Protein AF-A0ABD3HTI8-F1 (afdb_monomer_lite)

Organism: NCBI:txid122646

Structure (mmCIF, N/CA/C/O backbone):
data_AF-A0ABD3HTI8-F1
#
_entry.id   AF-A0ABD3HTI8-F1
#
loop_
_atom_site.group_PDB
_atom_site.id
_atom_site.type_symbol
_atom_site.label_atom_id
_atom_site.label_alt_id
_atom_site.label_comp_id
_atom_site.label_asym_id
_atom_site.label_entity_id
_atom_site.label_seq_id
_atom_site.pdbx_PDB_ins_code
_atom_site.Cartn_x
_atom_site.Cartn_y
_atom_site.Cartn_z
_atom_site.occupancy
_atom_site.B_iso_or_equiv
_atom_site.auth_seq_id
_atom_site.auth_comp_id
_atom_site.auth_asym_id
_atom_site.auth_atom_id
_atom_site.pdbx_PDB_model_num
ATOM 1 N N . MET A 1 1 ? 17.185 19.149 -86.315 1.00 47.00 1 MET A N 1
ATOM 2 C CA . MET A 1 1 ? 17.481 17.977 -85.462 1.00 47.00 1 MET A CA 1
ATOM 3 C C . MET A 1 1 ? 16.140 17.490 -84.950 1.00 47.00 1 MET A C 1
ATOM 5 O O . MET A 1 1 ? 15.422 18.319 -84.398 1.00 47.00 1 MET A O 1
ATOM 9 N N . ARG A 1 2 ? 15.716 16.260 -85.267 1.00 46.12 2 ARG A N 1
ATOM 10 C CA . ARG A 1 2 ? 14.372 15.800 -84.881 1.00 46.12 2 ARG A CA 1
ATOM 11 C C . ARG A 1 2 ? 14.323 15.655 -83.356 1.00 46.12 2 ARG A C 1
ATOM 13 O O . ARG A 1 2 ? 15.349 15.415 -82.727 1.00 46.12 2 ARG A O 1
ATOM 20 N N . HIS A 1 3 ? 13.143 15.840 -82.765 1.00 51.62 3 HIS A N 1
ATOM 21 C CA . HIS A 1 3 ? 12.921 15.808 -81.310 1.00 51.62 3 HIS A CA 1
ATOM 22 C C . HIS A 1 3 ? 13.416 14.496 -80.662 1.00 51.62 3 HIS A C 1
ATOM 24 O O . HIS A 1 3 ? 13.805 14.479 -79.497 1.00 51.62 3 HIS A O 1
ATOM 30 N N . GLU A 1 4 ? 13.440 13.418 -81.446 1.00 51.84 4 GLU A N 1
ATOM 31 C CA . GLU A 1 4 ? 13.893 12.080 -81.060 1.00 51.84 4 GLU A CA 1
ATOM 32 C C . GLU A 1 4 ? 15.428 11.971 -80.981 1.00 51.84 4 GLU A C 1
ATOM 34 O O . GLU A 1 4 ? 15.943 11.313 -80.081 1.00 51.84 4 GLU A O 1
ATOM 39 N N . ASP A 1 5 ? 16.173 12.715 -81.809 1.00 46.19 5 ASP A N 1
ATOM 40 C CA . ASP A 1 5 ? 17.645 12.653 -81.859 1.00 46.19 5 ASP A CA 1
ATOM 41 C C . ASP A 1 5 ? 18.307 13.318 -80.630 1.00 46.19 5 ASP A C 1
ATOM 43 O O . ASP A 1 5 ? 19.433 12.996 -80.248 1.00 46.19 5 ASP A O 1
ATOM 47 N N . ALA A 1 6 ? 17.620 14.276 -79.994 1.00 50.84 6 ALA A N 1
ATOM 48 C CA . ALA A 1 6 ? 18.141 15.017 -78.840 1.00 50.84 6 ALA A CA 1
ATOM 49 C C . ALA A 1 6 ? 17.976 14.268 -77.504 1.00 50.84 6 ALA A C 1
ATOM 51 O O . ALA A 1 6 ? 18.768 14.480 -76.576 1.00 50.84 6 ALA A O 1
ATOM 52 N N . ILE A 1 7 ? 16.971 13.391 -77.409 1.00 52.84 7 ILE A N 1
ATOM 53 C CA . ILE A 1 7 ? 16.693 12.582 -76.213 1.00 52.84 7 ILE A CA 1
ATOM 54 C C . ILE A 1 7 ? 17.774 11.505 -76.040 1.00 52.84 7 ILE A C 1
ATOM 56 O O . ILE A 1 7 ? 18.204 11.247 -74.914 1.00 52.84 7 ILE A O 1
ATOM 60 N N . ASP A 1 8 ? 18.308 10.974 -77.142 1.00 51.62 8 ASP A N 1
ATOM 61 C CA . ASP A 1 8 ? 19.339 9.927 -77.132 1.00 51.62 8 ASP A CA 1
ATOM 62 C C . ASP A 1 8 ? 20.709 10.434 -76.621 1.00 51.62 8 ASP A C 1
ATOM 64 O O . ASP A 1 8 ? 21.495 9.708 -76.015 1.00 51.62 8 ASP A O 1
ATOM 68 N N . GLN A 1 9 ? 20.960 11.747 -76.712 1.00 58.16 9 GLN A N 1
ATOM 69 C CA . GLN A 1 9 ? 22.127 12.404 -76.096 1.00 58.16 9 GLN A CA 1
ATOM 70 C C . GLN A 1 9 ? 21.901 12.794 -74.624 1.00 58.16 9 GLN A C 1
ATOM 72 O O . GLN A 1 9 ? 22.758 13.411 -73.981 1.00 58.16 9 GLN A O 1
ATOM 77 N N . GLY A 1 10 ? 20.744 12.438 -74.059 1.00 64.12 10 GLY A N 1
ATOM 78 C CA . GLY A 1 10 ? 20.391 12.698 -72.673 1.00 64.12 10 GLY A CA 1
ATOM 79 C C . GLY A 1 10 ? 20.255 14.184 -72.341 1.00 64.12 10 GLY A C 1
ATOM 80 O O . GLY A 1 10 ? 20.646 14.610 -71.252 1.00 64.12 10 GLY A O 1
ATOM 81 N N . LYS A 1 11 ? 19.732 14.972 -73.278 1.00 74.69 11 LYS A N 1
ATOM 82 C CA . LYS A 1 11 ? 19.314 16.356 -73.046 1.00 74.69 11 LYS A CA 1
ATOM 83 C C . LYS A 1 11 ? 17.802 16.387 -72.789 1.00 74.69 11 LYS A C 1
ATOM 85 O O . LYS A 1 11 ? 17.069 15.553 -73.309 1.00 74.69 11 LYS A O 1
ATOM 90 N N . HIS A 1 12 ? 17.349 17.328 -71.964 1.00 79.44 12 HIS A N 1
ATOM 91 C CA . HIS A 1 12 ? 15.936 17.506 -71.600 1.00 79.44 12 HIS A CA 1
ATOM 92 C C . HIS A 1 12 ? 15.388 18.777 -72.222 1.00 79.44 12 HIS A C 1
ATOM 94 O O . HIS A 1 12 ? 16.149 19.706 -72.471 1.00 79.44 12 HIS A O 1
ATOM 100 N N . ILE A 1 13 ? 14.078 18.840 -72.430 1.00 81.94 13 ILE A N 1
ATOM 101 C CA . ILE A 1 13 ? 13.412 20.053 -72.904 1.00 81.94 13 ILE A CA 1
ATOM 102 C C . ILE A 1 13 ? 12.501 20.558 -71.787 1.00 81.94 13 ILE A C 1
ATOM 104 O O . ILE A 1 13 ? 11.620 19.831 -71.334 1.00 81.94 13 ILE A O 1
ATOM 108 N N . ILE A 1 14 ? 12.741 21.789 -71.337 1.00 80.69 14 ILE A N 1
ATOM 109 C CA . ILE A 1 14 ? 11.868 22.537 -70.422 1.00 80.69 14 ILE A CA 1
ATOM 110 C C . ILE A 1 14 ? 11.472 23.816 -71.151 1.00 80.69 14 ILE A C 1
ATOM 112 O O . ILE A 1 14 ? 12.354 24.517 -71.639 1.00 80.69 14 ILE A O 1
ATOM 116 N N . ASP A 1 15 ? 10.172 24.102 -71.258 1.00 80.38 15 ASP A N 1
ATOM 117 C CA . ASP A 1 15 ? 9.638 25.317 -71.895 1.00 80.38 15 ASP A CA 1
ATOM 118 C C . ASP A 1 15 ? 10.298 25.630 -73.248 1.00 80.38 15 ASP A C 1
ATOM 120 O O . ASP A 1 15 ? 10.806 26.721 -73.492 1.00 80.38 15 ASP A O 1
ATOM 124 N N . GLN A 1 16 ? 10.344 24.615 -74.122 1.00 82.25 16 GLN A N 1
ATOM 125 C CA . GLN A 1 16 ? 10.946 24.671 -75.467 1.00 82.25 16 GLN A CA 1
ATOM 126 C C . GLN A 1 16 ? 12.465 24.925 -75.499 1.00 82.25 16 GLN A C 1
ATOM 128 O O . GLN A 1 16 ? 13.061 24.992 -76.572 1.00 82.25 16 GLN A O 1
ATOM 133 N N . THR A 1 17 ? 13.120 24.995 -74.340 1.00 81.88 17 THR A N 1
ATOM 134 C CA . THR A 1 17 ? 14.566 25.171 -74.213 1.00 81.88 17 THR A CA 1
ATOM 135 C C . THR A 1 17 ? 15.241 23.842 -73.916 1.00 81.88 17 THR A C 1
ATOM 137 O O . THR A 1 17 ? 14.832 23.084 -73.035 1.00 81.88 17 THR A O 1
ATOM 140 N N . LEU A 1 18 ? 16.311 23.561 -74.653 1.00 86.12 18 LEU A N 1
ATOM 141 C CA . LEU A 1 18 ? 17.050 22.313 -74.562 1.00 86.12 18 LEU A CA 1
ATOM 142 C C . LEU A 1 18 ? 18.171 22.449 -73.524 1.00 86.12 18 LEU A C 1
ATOM 144 O O . LEU A 1 18 ? 19.091 23.247 -73.686 1.00 86.12 18 LEU A O 1
ATOM 148 N N . ILE A 1 19 ? 18.094 21.674 -72.446 1.00 84.50 19 ILE A N 1
ATOM 149 C CA . ILE A 1 19 ? 18.983 21.772 -71.286 1.00 84.50 19 ILE A CA 1
ATOM 150 C C . ILE A 1 19 ? 19.721 20.457 -71.009 1.00 84.50 19 ILE A C 1
ATOM 152 O O . ILE A 1 19 ? 19.281 19.364 -71.371 1.00 84.50 19 ILE A O 1
ATOM 156 N N . CYS A 1 20 ? 20.872 20.542 -70.339 1.00 86.62 20 CYS A N 1
ATOM 157 C CA . CYS A 1 20 ? 21.650 19.364 -69.958 1.00 86.62 20 CYS A CA 1
ATOM 158 C C . CYS A 1 20 ? 21.089 18.676 -68.695 1.00 86.62 20 CYS A C 1
ATOM 160 O O . CYS A 1 20 ? 20.356 19.277 -67.909 1.00 86.62 20 CYS A O 1
ATOM 162 N N . LYS A 1 21 ? 21.491 17.417 -68.451 1.00 84.62 21 LYS A N 1
ATOM 163 C CA . LYS A 1 21 ? 21.079 16.627 -67.266 1.00 84.62 21 LYS A CA 1
ATOM 164 C C . LYS A 1 21 ? 21.338 17.361 -65.949 1.00 84.62 21 LYS A C 1
ATOM 166 O O . LYS A 1 21 ? 20.496 17.338 -65.057 1.00 84.62 21 LYS A O 1
ATOM 171 N N . MET A 1 22 ? 22.491 18.030 -65.854 1.00 84.75 22 MET A N 1
ATOM 172 C CA . MET A 1 22 ? 22.879 18.785 -64.661 1.00 84.75 22 MET A CA 1
ATOM 173 C C . MET A 1 22 ? 21.924 19.937 -64.382 1.00 84.75 22 MET A C 1
ATOM 175 O O . MET A 1 22 ? 21.447 20.069 -63.262 1.00 84.75 22 MET A O 1
ATOM 179 N N . ALA A 1 23 ? 21.609 20.735 -65.402 1.00 85.56 23 ALA A N 1
ATOM 180 C CA . ALA A 1 23 ? 20.654 21.825 -65.269 1.00 85.56 23 ALA A CA 1
ATOM 181 C C . ALA A 1 23 ? 19.273 21.298 -64.854 1.00 85.56 23 ALA A C 1
ATOM 183 O O . ALA A 1 23 ? 18.659 21.854 -63.951 1.00 85.56 23 ALA A O 1
ATOM 184 N N . PHE A 1 24 ? 18.833 20.175 -65.432 1.00 84.56 24 PHE A N 1
ATOM 185 C CA . PHE A 1 24 ? 17.535 19.574 -65.129 1.00 84.56 24 PHE A CA 1
ATOM 186 C C . PHE A 1 24 ? 17.374 19.229 -63.641 1.00 84.56 24 PHE A C 1
ATOM 188 O O . PHE A 1 24 ? 16.418 19.667 -63.003 1.00 84.56 24 PHE A O 1
ATOM 195 N N . TRP A 1 25 ? 18.307 18.473 -63.048 1.00 86.56 25 TRP A N 1
ATOM 196 C CA . TRP A 1 25 ? 18.172 18.114 -61.631 1.00 86.56 25 TRP A CA 1
ATOM 197 C C . TRP A 1 25 ? 18.453 19.285 -60.686 1.00 86.56 25 TRP A C 1
ATOM 199 O O . TRP A 1 25 ? 17.925 19.287 -59.579 1.00 86.56 25 TRP A O 1
ATOM 209 N N . THR A 1 26 ? 19.227 20.288 -61.108 1.00 85.75 26 THR A N 1
ATOM 210 C CA . THR A 1 26 ? 19.440 21.510 -60.320 1.00 85.75 26 THR A CA 1
ATOM 211 C C . THR A 1 26 ? 18.173 22.363 -60.268 1.00 85.75 26 THR A C 1
ATOM 213 O O . THR A 1 26 ? 17.770 22.764 -59.181 1.00 85.75 26 THR A O 1
ATOM 216 N N . ILE A 1 27 ? 17.505 22.582 -61.406 1.00 85.25 27 ILE A N 1
ATOM 217 C CA . ILE A 1 27 ? 16.265 23.373 -61.494 1.00 85.25 27 ILE A CA 1
ATOM 218 C C . ILE A 1 27 ? 15.148 22.737 -60.658 1.00 85.25 27 ILE A C 1
ATOM 220 O O . ILE A 1 27 ? 14.475 23.426 -59.898 1.00 85.25 27 ILE A O 1
ATOM 224 N N . TYR A 1 28 ? 14.982 21.414 -60.742 1.00 83.25 28 TYR A N 1
ATOM 225 C CA . TYR A 1 28 ? 13.945 20.693 -59.992 1.00 83.25 28 TYR A CA 1
ATOM 226 C C . TYR A 1 28 ? 14.372 20.243 -58.582 1.00 83.25 28 TYR A C 1
ATOM 228 O O . TYR A 1 28 ? 13.611 19.555 -57.899 1.00 83.25 28 TYR A O 1
ATOM 236 N N . GLY A 1 29 ? 15.579 20.599 -58.128 1.00 85.62 29 GLY A N 1
ATOM 237 C CA . GLY A 1 29 ? 16.055 20.296 -56.773 1.00 85.62 29 GLY A CA 1
ATOM 238 C C . GLY A 1 29 ? 16.242 18.801 -56.477 1.00 85.62 29 GLY A C 1
ATOM 239 O O . GLY A 1 29 ? 16.102 18.360 -55.333 1.00 85.62 29 GLY A O 1
ATOM 240 N N . PHE A 1 30 ? 16.536 17.984 -57.489 1.00 85.25 30 PHE A N 1
ATOM 241 C CA . PHE A 1 30 ? 16.846 16.570 -57.302 1.00 85.25 30 PHE A CA 1
ATOM 242 C C . PHE A 1 30 ? 18.341 16.355 -57.067 1.00 85.25 30 PHE A C 1
ATOM 244 O O . PHE A 1 30 ? 19.196 16.973 -57.696 1.00 85.25 30 PHE A O 1
ATOM 251 N N . SER A 1 31 ? 18.678 15.392 -56.206 1.00 85.31 31 SER A N 1
ATOM 252 C CA . SER A 1 31 ? 20.047 14.883 -56.161 1.00 85.31 31 SER A CA 1
ATOM 253 C C . SER A 1 31 ? 20.358 14.091 -57.435 1.00 85.31 31 SER A C 1
ATOM 255 O O . SER A 1 31 ? 19.477 13.445 -58.013 1.00 85.31 31 SER A O 1
ATOM 257 N N . LYS A 1 32 ? 21.634 14.075 -57.842 1.00 83.62 32 LYS A N 1
ATOM 258 C CA . LYS A 1 32 ? 22.120 13.303 -59.000 1.00 83.62 32 LYS A CA 1
ATOM 259 C C . LYS A 1 32 ? 21.641 11.844 -58.959 1.00 83.62 32 LYS A C 1
ATOM 261 O O . LYS A 1 32 ? 21.155 11.323 -59.958 1.00 83.62 32 LYS A O 1
ATOM 266 N N . SER A 1 33 ? 21.711 11.200 -57.793 1.00 84.56 33 SER A N 1
ATOM 267 C CA . SER A 1 33 ? 21.274 9.809 -57.608 1.00 84.56 33 SER A CA 1
ATOM 268 C C . SER A 1 33 ? 19.766 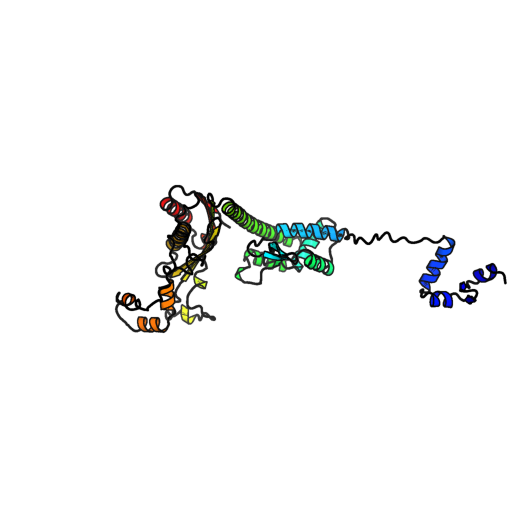9.636 -57.803 1.00 84.56 33 SER A C 1
ATOM 270 O O . SER A 1 33 ? 19.335 8.682 -58.448 1.00 84.56 33 SER A O 1
ATOM 272 N N . LYS A 1 34 ? 18.958 10.574 -57.290 1.00 81.38 34 LYS A N 1
ATOM 273 C CA . LYS A 1 34 ? 17.498 10.555 -57.453 1.00 81.38 34 LYS A CA 1
ATOM 274 C C . LYS A 1 34 ? 17.103 10.720 -58.920 1.00 81.38 34 LYS A C 1
ATOM 276 O O . LYS A 1 34 ? 16.218 10.010 -59.384 1.00 81.38 34 LYS A O 1
ATOM 281 N N . TYR A 1 35 ? 17.802 11.584 -59.652 1.00 85.62 35 TYR A N 1
ATOM 282 C CA . TYR A 1 35 ? 17.594 11.764 -61.085 1.00 85.62 35 TYR A CA 1
ATOM 283 C C . TYR A 1 35 ? 17.822 10.462 -61.873 1.00 85.62 35 TYR A C 1
ATOM 285 O O . TYR A 1 35 ? 16.922 10.024 -62.587 1.00 85.62 35 TYR A O 1
ATOM 293 N N . TYR A 1 36 ? 18.966 9.787 -61.703 1.00 85.25 36 TYR A N 1
ATOM 294 C CA . TYR A 1 36 ? 19.228 8.535 -62.430 1.00 85.25 36 TYR A CA 1
ATOM 295 C C . TYR A 1 36 ? 18.270 7.409 -62.020 1.00 85.25 36 TYR A C 1
ATOM 297 O O . TYR A 1 36 ? 17.820 6.651 -62.876 1.00 85.25 36 TYR A O 1
ATOM 305 N N . ALA A 1 37 ? 17.884 7.342 -60.742 1.00 81.44 37 ALA A N 1
ATOM 306 C CA . ALA A 1 37 ? 16.888 6.382 -60.268 1.00 81.44 37 ALA A CA 1
ATOM 307 C C . ALA A 1 37 ? 15.493 6.617 -60.878 1.00 81.44 37 ALA A C 1
ATOM 309 O O . ALA A 1 37 ? 14.760 5.658 -61.111 1.00 81.44 37 ALA A O 1
ATOM 310 N N . MET A 1 38 ? 15.116 7.873 -61.135 1.00 77.44 38 MET A N 1
ATOM 311 C CA . MET A 1 38 ? 13.865 8.213 -61.816 1.00 77.44 38 MET A CA 1
ATOM 312 C C . MET A 1 38 ? 13.942 7.923 -63.315 1.00 77.44 38 MET A C 1
ATOM 314 O O . MET A 1 38 ? 13.019 7.324 -63.855 1.00 77.44 38 MET A O 1
ATOM 318 N N . MET A 1 39 ? 15.051 8.273 -63.973 1.00 80.12 39 MET A N 1
ATOM 319 C CA . MET A 1 39 ? 15.252 7.994 -65.400 1.00 80.12 39 MET A CA 1
ATOM 320 C C . MET A 1 39 ? 15.288 6.493 -65.702 1.00 80.12 39 MET A C 1
ATOM 322 O O . MET A 1 39 ? 14.734 6.075 -66.707 1.00 80.12 39 MET A O 1
ATOM 326 N N . ALA A 1 40 ? 15.848 5.667 -64.812 1.00 79.31 40 ALA A N 1
ATOM 327 C CA . ALA A 1 40 ? 15.810 4.207 -64.946 1.00 79.31 40 ALA A CA 1
ATOM 328 C C . ALA A 1 40 ? 14.388 3.623 -64.824 1.00 79.31 40 ALA A C 1
ATOM 330 O O . ALA A 1 40 ? 14.115 2.543 -65.338 1.00 79.31 40 ALA A O 1
ATOM 331 N N . LYS A 1 41 ? 13.477 4.331 -64.142 1.00 71.19 41 LYS A N 1
ATOM 332 C CA . LYS A 1 41 ? 12.077 3.923 -63.947 1.00 71.19 41 LYS A CA 1
ATOM 333 C C . LYS A 1 41 ? 11.121 4.531 -64.972 1.00 71.19 41 LYS A C 1
ATOM 335 O O . LYS A 1 41 ? 10.023 4.017 -65.130 1.00 71.19 41 LYS A O 1
ATOM 340 N N . ALA A 1 42 ? 11.525 5.591 -65.673 1.00 71.75 42 ALA A N 1
ATOM 341 C CA . ALA A 1 42 ? 10.709 6.265 -66.681 1.00 71.75 42 ALA A CA 1
ATOM 342 C C . ALA A 1 42 ? 10.231 5.341 -67.828 1.00 71.75 42 ALA A C 1
ATOM 344 O O . ALA A 1 42 ? 9.056 5.445 -68.182 1.00 71.75 42 ALA A O 1
ATOM 345 N N . PRO A 1 43 ? 11.041 4.390 -68.352 1.00 69.19 43 PRO A N 1
ATOM 346 C CA . PRO A 1 43 ? 10.590 3.444 -69.380 1.00 69.19 43 PRO A CA 1
ATOM 347 C C . PRO A 1 43 ? 9.533 2.453 -68.877 1.00 69.19 43 PRO A C 1
ATOM 349 O O . PRO A 1 43 ? 8.784 1.897 -69.670 1.00 69.19 43 PRO A O 1
ATOM 352 N N . LEU A 1 44 ? 9.469 2.226 -67.561 1.00 70.88 44 LEU A N 1
ATOM 353 C CA . LEU A 1 44 ? 8.553 1.274 -66.921 1.00 70.88 44 LEU A CA 1
ATOM 354 C C . LEU A 1 44 ? 7.171 1.888 -66.624 1.00 70.88 44 LEU A C 1
ATOM 356 O O . LEU A 1 44 ? 6.326 1.237 -66.013 1.00 70.88 44 LEU A O 1
ATOM 360 N N . GLY A 1 45 ? 6.937 3.136 -67.043 1.00 65.94 45 GLY A N 1
ATOM 361 C CA . GLY A 1 45 ? 5.720 3.888 -66.752 1.00 65.94 45 GLY A CA 1
ATOM 362 C C . GLY A 1 45 ? 5.726 4.548 -65.367 1.00 65.94 45 GLY A C 1
ATOM 363 O O . GLY A 1 45 ? 6.480 4.194 -64.458 1.00 65.94 45 GLY A O 1
ATOM 364 N N . ILE A 1 46 ? 4.875 5.566 -65.198 1.00 60.66 46 ILE A N 1
ATOM 365 C CA . ILE A 1 46 ? 4.756 6.315 -63.940 1.00 60.66 46 ILE A CA 1
ATOM 366 C C . ILE A 1 46 ? 4.070 5.431 -62.894 1.00 60.66 46 ILE A C 1
ATOM 368 O O . ILE A 1 46 ? 2.844 5.391 -62.799 1.00 60.66 46 ILE A O 1
ATOM 372 N N . VAL A 1 47 ? 4.852 4.776 -62.038 1.00 53.88 47 VAL A N 1
ATOM 373 C CA . VAL A 1 47 ? 4.323 4.214 -60.791 1.00 53.88 47 VAL A CA 1
ATOM 374 C C . VAL A 1 47 ? 4.079 5.382 -59.835 1.00 53.88 47 VAL A C 1
ATOM 376 O O . VAL A 1 47 ? 4.986 5.825 -59.127 1.00 53.88 47 VAL A O 1
ATOM 379 N N . ARG A 1 48 ? 2.852 5.923 -59.819 1.00 53.88 48 ARG A N 1
ATOM 380 C CA . ARG A 1 48 ? 2.409 6.798 -58.724 1.00 53.88 48 ARG A CA 1
ATOM 381 C C . ARG A 1 48 ? 2.464 5.969 -57.445 1.00 53.88 48 ARG A C 1
ATOM 383 O O . ARG A 1 48 ? 1.594 5.140 -57.199 1.00 53.88 48 ARG A O 1
ATOM 390 N N . GLY A 1 49 ? 3.504 6.175 -56.643 1.00 53.75 49 GLY A N 1
ATOM 391 C CA . GLY A 1 49 ? 3.578 5.627 -55.298 1.00 53.75 49 GLY A CA 1
ATOM 392 C C . GLY A 1 49 ? 2.477 6.257 -54.457 1.00 53.75 49 GLY A C 1
ATOM 393 O O . GLY A 1 49 ? 2.667 7.330 -53.892 1.00 53.75 49 GLY A O 1
ATOM 394 N N . TYR A 1 50 ? 1.315 5.615 -54.406 1.00 48.72 50 TYR A N 1
ATOM 395 C CA . TYR A 1 50 ? 0.286 5.964 -53.444 1.00 48.72 50 TYR A CA 1
ATOM 396 C C . TYR A 1 50 ? 0.844 5.590 -52.073 1.00 48.72 50 TYR A C 1
ATOM 398 O O . TYR A 1 50 ? 1.077 4.411 -51.798 1.00 48.72 50 TYR A O 1
ATOM 406 N N . HIS A 1 51 ? 1.126 6.569 -51.209 1.00 57.25 51 HIS A N 1
ATOM 407 C CA . HIS A 1 51 ? 1.391 6.209 -49.825 1.00 57.25 51 HIS A CA 1
ATOM 408 C C . HIS A 1 51 ? 0.086 5.611 -49.272 1.00 57.25 51 HIS A C 1
ATOM 410 O O . HIS A 1 51 ? -0.972 6.227 -49.355 1.00 57.25 51 HIS A O 1
ATOM 416 N N . GLY A 1 52 ? 0.115 4.409 -48.702 1.00 57.06 52 GLY A N 1
ATOM 417 C CA . GLY A 1 52 ? -1.057 3.832 -48.020 1.00 57.06 52 GLY A CA 1
ATOM 418 C C . GLY A 1 52 ? -1.395 4.526 -46.690 1.00 57.06 52 GLY A C 1
ATOM 419 O O . GLY A 1 52 ? -2.110 3.972 -45.860 1.00 57.06 52 GLY A O 1
ATOM 420 N N . ASN A 1 53 ? -0.810 5.699 -46.425 1.00 55.50 53 ASN A N 1
ATOM 421 C CA . ASN A 1 53 ? -0.998 6.447 -45.193 1.00 55.50 53 ASN A CA 1
ATOM 422 C C . ASN A 1 53 ? -2.320 7.228 -45.249 1.00 55.50 53 ASN A C 1
ATOM 424 O O . ASN A 1 53 ? -2.368 8.348 -45.744 1.00 55.50 53 ASN A O 1
ATOM 428 N N . ASN A 1 54 ? -3.390 6.650 -44.707 1.00 65.50 54 ASN A N 1
ATOM 429 C CA . ASN A 1 54 ? -4.722 7.269 -44.629 1.00 65.50 54 ASN A CA 1
ATOM 430 C C . ASN A 1 54 ? -4.814 8.383 -43.558 1.00 65.50 54 ASN A C 1
ATOM 432 O O . ASN A 1 54 ? -5.886 8.641 -43.018 1.00 65.50 54 ASN A O 1
ATOM 436 N N . GLY A 1 55 ? -3.686 8.977 -43.147 1.00 60.25 55 GLY A N 1
ATOM 437 C CA . GLY A 1 55 ? -3.611 9.952 -42.051 1.00 60.25 55 GLY A CA 1
ATOM 438 C C . GLY A 1 55 ? -3.842 9.366 -40.650 1.00 60.25 55 GLY A C 1
ATOM 439 O O . GLY A 1 55 ? -3.629 10.050 -39.652 1.00 60.25 55 GLY A O 1
ATOM 440 N N . THR A 1 56 ? -4.230 8.093 -40.540 1.00 62.50 56 THR A N 1
ATOM 441 C CA . THR A 1 56 ? -4.425 7.418 -39.255 1.00 62.50 56 THR A CA 1
ATOM 442 C C . THR A 1 56 ? -3.102 6.829 -38.769 1.00 62.50 56 THR A C 1
ATOM 444 O O . THR A 1 56 ? -2.630 5.813 -39.281 1.00 62.50 56 THR A O 1
ATOM 447 N N . LEU A 1 57 ? -2.498 7.456 -37.757 1.00 63.97 57 LEU A N 1
ATOM 448 C CA . LEU A 1 57 ? -1.316 6.931 -37.070 1.00 63.97 57 LEU A CA 1
ATOM 449 C C . LEU A 1 57 ? -1.665 5.610 -36.370 1.00 63.97 57 LEU A C 1
ATOM 451 O O . LEU A 1 57 ? -2.146 5.601 -35.239 1.00 63.97 57 LEU A O 1
ATOM 455 N N . LYS A 1 58 ? -1.414 4.479 -37.034 1.00 73.44 58 LYS A N 1
ATOM 456 C CA . LYS A 1 58 ? -1.524 3.165 -36.396 1.00 73.44 58 LYS A CA 1
ATOM 457 C C . LYS A 1 58 ? -0.304 2.947 -35.494 1.00 73.44 58 LYS A C 1
ATOM 459 O O . LYS A 1 58 ? 0.828 3.097 -35.967 1.00 73.44 58 LYS A O 1
ATOM 464 N N . PRO A 1 59 ? -0.490 2.610 -34.205 1.00 77.44 59 PRO A N 1
ATOM 465 C CA . PRO A 1 59 ? 0.634 2.259 -33.350 1.00 77.44 59 PRO A CA 1
ATOM 466 C C . PRO A 1 59 ? 1.340 1.020 -33.914 1.00 77.44 59 PRO A C 1
ATOM 468 O O . PRO A 1 59 ? 0.702 0.117 -34.455 1.00 77.44 59 PRO A O 1
ATOM 471 N N . ARG A 1 60 ? 2.670 0.972 -33.794 1.00 82.06 60 ARG A N 1
ATOM 472 C CA . ARG A 1 60 ? 3.444 -0.221 -34.171 1.00 82.06 60 ARG A CA 1
ATOM 473 C C . ARG A 1 60 ? 3.026 -1.404 -33.294 1.00 82.06 60 ARG A C 1
ATOM 475 O O . ARG A 1 60 ? 2.694 -1.203 -32.126 1.00 82.06 60 ARG A O 1
ATOM 482 N N . GLY A 1 61 ? 3.120 -2.629 -33.812 1.00 81.94 61 GLY A N 1
ATOM 483 C CA . GLY A 1 61 ? 2.790 -3.843 -33.049 1.00 81.94 61 GLY A CA 1
ATOM 484 C C . GLY A 1 61 ? 3.531 -3.927 -31.708 1.00 81.94 61 GLY A C 1
ATOM 485 O O . GLY A 1 61 ? 2.903 -4.126 -30.671 1.00 81.94 61 GLY A O 1
ATOM 486 N N . SER A 1 62 ? 4.835 -3.625 -31.700 1.00 81.19 62 SER A N 1
ATOM 487 C CA . SER A 1 62 ? 5.652 -3.575 -30.477 1.00 81.19 62 SER A CA 1
ATOM 488 C C . SER A 1 62 ? 5.175 -2.523 -29.468 1.00 81.19 62 SER A C 1
ATOM 490 O O . SER A 1 62 ? 5.244 -2.725 -28.259 1.00 81.19 62 SER A O 1
ATOM 492 N N . THR A 1 63 ? 4.609 -1.411 -29.944 1.00 83.69 63 THR A N 1
ATOM 493 C CA . THR A 1 63 ? 4.009 -0.384 -29.082 1.00 83.69 63 THR A CA 1
ATOM 494 C C . THR A 1 63 ? 2.717 -0.864 -28.424 1.00 83.69 63 THR A C 1
ATOM 496 O O . THR A 1 63 ? 2.513 -0.630 -27.233 1.00 83.69 63 THR A O 1
ATOM 499 N N . VAL A 1 64 ? 1.854 -1.549 -29.177 1.00 87.62 64 VAL A N 1
ATOM 500 C CA . VAL A 1 64 ? 0.604 -2.119 -28.649 1.00 87.62 64 VAL A CA 1
ATOM 501 C C . VAL A 1 64 ? 0.906 -3.202 -27.614 1.00 87.62 64 VAL A C 1
ATOM 503 O O . VAL A 1 64 ? 0.334 -3.192 -26.526 1.00 87.62 64 VAL A O 1
ATOM 506 N N . GLN A 1 65 ? 1.861 -4.083 -27.914 1.00 88.31 65 GLN A N 1
ATOM 507 C CA . GLN A 1 65 ? 2.310 -5.129 -26.999 1.00 88.31 65 GLN A CA 1
ATOM 508 C C . GLN A 1 65 ? 2.850 -4.539 -25.694 1.00 88.31 65 GLN A C 1
ATOM 510 O O . GLN A 1 65 ? 2.437 -4.941 -24.608 1.00 88.31 65 GLN A O 1
ATOM 515 N N . ALA A 1 66 ? 3.714 -3.528 -25.783 1.00 87.31 66 ALA A N 1
ATOM 516 C CA . ALA A 1 66 ? 4.248 -2.864 -24.605 1.00 87.31 66 ALA A CA 1
ATOM 517 C C . ALA A 1 66 ? 3.177 -2.164 -23.767 1.00 87.31 66 ALA A C 1
ATOM 519 O O . ALA A 1 66 ? 3.256 -2.180 -22.540 1.00 87.31 66 ALA A O 1
ATOM 520 N N . HIS A 1 67 ? 2.167 -1.578 -24.411 1.00 88.88 67 HIS A N 1
ATOM 521 C CA . HIS A 1 67 ? 1.029 -0.996 -23.713 1.00 88.88 67 HIS A CA 1
ATOM 522 C C . HIS A 1 67 ? 0.243 -2.059 -22.933 1.00 88.88 67 HIS A C 1
ATOM 524 O O . HIS A 1 67 ? -0.066 -1.847 -21.762 1.00 88.88 67 HIS A O 1
ATOM 530 N N . ALA A 1 68 ? -0.036 -3.212 -23.547 1.00 90.56 68 ALA A N 1
ATOM 531 C CA . ALA A 1 68 ? -0.741 -4.313 -22.894 1.00 90.56 68 ALA A CA 1
ATOM 532 C C . ALA A 1 68 ? 0.044 -4.870 -21.693 1.00 90.56 68 ALA A C 1
ATOM 534 O O . ALA A 1 68 ? -0.501 -4.974 -20.594 1.00 90.56 68 ALA A O 1
ATOM 535 N N . VAL A 1 69 ? 1.342 -5.143 -21.874 1.00 91.81 69 VAL A N 1
ATOM 536 C CA . VAL A 1 69 ? 2.217 -5.663 -20.808 1.00 91.81 69 VAL A CA 1
ATOM 537 C C . VAL A 1 69 ? 2.365 -4.656 -19.666 1.00 91.81 69 VAL A C 1
ATOM 539 O O . VAL A 1 69 ? 2.296 -5.036 -18.497 1.00 91.81 69 VAL A O 1
ATOM 542 N N . LEU A 1 70 ? 2.534 -3.365 -19.979 1.00 92.62 70 LEU A N 1
ATOM 543 C CA . LEU A 1 70 ? 2.578 -2.309 -18.969 1.00 92.62 70 LEU A CA 1
ATOM 544 C C . LEU A 1 70 ? 1.255 -2.219 -18.201 1.00 92.62 70 LEU A C 1
ATOM 546 O O . LEU A 1 70 ? 1.285 -2.116 -16.979 1.00 92.62 70 LEU A O 1
ATOM 550 N N . GLY A 1 71 ? 0.114 -2.277 -18.893 1.00 90.81 71 GLY A N 1
ATOM 551 C CA . GLY A 1 71 ? -1.209 -2.264 -18.270 1.00 90.81 71 GLY A CA 1
ATOM 552 C C . GLY A 1 71 ? -1.383 -3.410 -17.277 1.00 90.81 71 GLY A C 1
ATOM 553 O O . GLY A 1 71 ? -1.688 -3.163 -16.113 1.00 90.81 71 GLY A O 1
ATOM 554 N N . GLN A 1 72 ? -1.085 -4.641 -17.702 1.00 90.12 72 GLN A N 1
ATOM 555 C CA . GLN A 1 72 ? -1.147 -5.820 -16.836 1.00 90.12 72 GLN A CA 1
ATOM 556 C C . GLN A 1 72 ? -0.227 -5.681 -15.616 1.00 90.12 72 GLN A C 1
ATOM 558 O O . GLN A 1 72 ? -0.649 -5.911 -14.484 1.00 90.12 72 GLN A O 1
ATOM 563 N N . LEU A 1 73 ? 1.026 -5.271 -15.835 1.00 89.31 73 LEU A N 1
ATOM 564 C CA . LEU A 1 73 ? 1.989 -5.090 -14.753 1.00 89.31 73 LEU A CA 1
ATOM 565 C C . LEU A 1 73 ? 1.524 -4.028 -13.750 1.00 89.31 73 LEU A C 1
ATOM 567 O O . LEU A 1 73 ? 1.660 -4.211 -12.543 1.00 89.31 73 LEU A O 1
ATOM 571 N N . LEU A 1 74 ? 0.965 -2.916 -14.231 1.00 90.88 74 LEU A N 1
ATOM 572 C CA . LEU A 1 74 ? 0.435 -1.877 -13.359 1.00 90.88 74 LEU A CA 1
ATOM 573 C C . LEU A 1 74 ? -0.743 -2.402 -12.540 1.00 90.88 74 LEU A C 1
ATOM 575 O O . LEU A 1 74 ? -0.721 -2.215 -11.331 1.00 90.88 74 LEU A O 1
ATOM 579 N N . THR A 1 75 ? -1.700 -3.114 -13.139 1.00 85.88 75 THR A N 1
ATOM 580 C CA . THR A 1 75 ? -2.828 -3.724 -12.412 1.00 85.88 75 THR A CA 1
ATOM 581 C C . THR A 1 75 ? -2.372 -4.670 -11.297 1.00 85.88 75 THR A C 1
ATOM 583 O O . THR A 1 75 ? -2.989 -4.704 -10.238 1.00 85.88 75 THR A O 1
ATOM 586 N N . GLU A 1 76 ? -1.278 -5.407 -11.504 1.00 82.44 76 GLU A N 1
ATOM 587 C CA . GLU A 1 76 ? -0.705 -6.312 -10.498 1.00 82.44 76 GLU A CA 1
ATOM 588 C C . GLU A 1 76 ? 0.007 -5.569 -9.351 1.00 82.44 76 GLU A C 1
ATOM 590 O O . GLU A 1 76 ? 0.031 -6.051 -8.216 1.00 82.44 76 GLU A O 1
ATOM 595 N N . LEU A 1 77 ? 0.624 -4.418 -9.637 1.00 83.69 77 LEU A N 1
ATOM 596 C CA . LEU A 1 77 ? 1.524 -3.735 -8.704 1.00 83.69 77 LEU A CA 1
ATOM 597 C C . LEU A 1 77 ? 0.895 -2.563 -7.952 1.00 83.69 77 LEU A C 1
ATOM 599 O O . LEU A 1 77 ? 1.384 -2.212 -6.875 1.00 83.69 77 LEU A O 1
ATOM 603 N N . VAL A 1 78 ? -0.094 -1.894 -8.539 1.00 87.94 78 VAL A N 1
ATOM 604 C CA . VAL A 1 78 ? -0.543 -0.584 -8.061 1.00 87.94 78 VAL A CA 1
ATOM 605 C C . VAL A 1 78 ? -1.621 -0.694 -6.999 1.00 87.94 78 VAL A C 1
ATOM 607 O O . VAL A 1 78 ? -2.444 -1.602 -6.994 1.00 87.94 78 VAL A O 1
ATOM 610 N N . GLU A 1 79 ? -1.651 0.302 -6.126 1.00 83.00 79 GLU A N 1
ATOM 611 C CA . GLU A 1 79 ? -2.658 0.427 -5.089 1.00 83.00 79 GLU A CA 1
ATOM 612 C C . GLU A 1 79 ? -3.546 1.648 -5.361 1.00 83.00 79 GLU A C 1
ATOM 614 O O . GLU A 1 79 ? -3.020 2.758 -5.497 1.00 83.00 79 GLU A O 1
ATOM 619 N N . PRO A 1 80 ? -4.878 1.499 -5.447 1.00 83.81 80 PRO A N 1
ATOM 620 C CA . PRO A 1 80 ? -5.756 2.653 -5.570 1.00 83.81 80 PRO A CA 1
ATOM 621 C C . PRO A 1 80 ? -5.714 3.469 -4.274 1.00 83.81 80 PRO A C 1
ATOM 623 O O . PRO A 1 80 ? -5.814 2.905 -3.188 1.00 83.81 80 PRO A O 1
ATOM 626 N N . MET A 1 81 ? -5.634 4.797 -4.373 1.00 82.31 81 MET A N 1
ATOM 627 C CA . MET A 1 81 ? -5.767 5.723 -3.244 1.00 82.31 81 MET A CA 1
ATOM 628 C C . MET A 1 81 ? -7.082 6.503 -3.363 1.00 82.31 81 MET A C 1
ATOM 630 O O . MET A 1 81 ? -7.082 7.614 -3.885 1.00 82.31 81 MET A O 1
ATOM 634 N N . PRO A 1 82 ? -8.221 5.985 -2.864 1.00 68.94 82 PRO A N 1
ATOM 635 C CA . PRO A 1 82 ? -9.526 6.630 -3.059 1.00 68.94 82 PRO A CA 1
ATOM 636 C C . PRO A 1 82 ? -9.647 8.032 -2.452 1.00 68.94 82 PRO A C 1
ATOM 638 O O . PRO A 1 82 ? -10.503 8.804 -2.864 1.00 68.94 82 PRO A O 1
ATOM 641 N N . HIS A 1 83 ? -8.811 8.348 -1.459 1.00 68.81 83 HIS A N 1
ATOM 642 C CA . HIS A 1 83 ? -8.745 9.669 -0.828 1.00 68.81 83 HIS A CA 1
ATOM 643 C C . HIS A 1 83 ? -7.903 10.671 -1.637 1.00 68.81 83 HIS A C 1
ATOM 645 O O . HIS A 1 83 ? -7.933 11.864 -1.365 1.00 68.81 83 HIS A O 1
ATOM 651 N N . MET A 1 84 ? -7.137 10.195 -2.621 1.00 77.75 84 MET A N 1
ATOM 652 C CA . MET A 1 84 ? -6.381 11.027 -3.544 1.00 77.75 84 MET A CA 1
ATOM 653 C C . MET A 1 84 ? -7.081 10.990 -4.897 1.00 77.75 84 MET A C 1
ATOM 655 O O . MET A 1 84 ? -6.887 10.068 -5.690 1.00 77.75 84 MET A O 1
ATOM 659 N N . GLN A 1 85 ? -7.885 12.009 -5.165 1.00 80.50 85 GLN A N 1
ATOM 660 C CA . GLN A 1 85 ? -8.465 12.221 -6.483 1.00 80.50 85 GLN A CA 1
ATOM 661 C C . GLN A 1 85 ? -7.679 13.298 -7.220 1.00 80.50 85 GLN A C 1
ATOM 663 O O . GLN A 1 85 ? -7.051 14.170 -6.613 1.00 80.50 85 GLN A O 1
ATOM 668 N N . LYS A 1 86 ? -7.653 13.195 -8.543 1.00 77.75 86 LYS A N 1
ATOM 669 C CA . LYS A 1 86 ? -7.101 14.220 -9.415 1.00 77.75 86 LYS A CA 1
ATOM 670 C C . LYS A 1 86 ? -8.185 14.645 -10.390 1.00 77.75 86 LYS A C 1
ATOM 672 O O . LYS A 1 86 ? -8.622 13.814 -11.182 1.00 77.75 86 LYS A O 1
ATOM 677 N N . THR A 1 87 ? -8.549 15.918 -10.342 1.00 80.19 87 THR A N 1
ATOM 678 C CA . THR A 1 87 ? -9.425 16.549 -11.328 1.00 80.19 87 THR A CA 1
ATOM 679 C C . THR A 1 87 ? -8.692 16.645 -12.665 1.00 80.19 87 THR A C 1
ATOM 681 O O . THR A 1 87 ? -7.515 17.029 -12.719 1.00 80.19 87 THR A O 1
ATOM 684 N N . LEU A 1 88 ? -9.349 16.200 -13.727 1.00 77.12 88 LEU A N 1
ATOM 685 C CA . LEU A 1 88 ? -8.909 16.335 -15.108 1.00 77.12 88 LEU A CA 1
ATOM 686 C C . LEU A 1 88 ? -9.378 17.673 -15.694 1.00 77.12 88 LEU A C 1
ATOM 688 O O . LEU A 1 88 ? -10.075 18.443 -15.046 1.00 77.12 88 LEU A O 1
ATOM 692 N N . GLU A 1 89 ? -8.940 17.959 -16.920 1.00 78.12 89 GLU A N 1
ATOM 693 C CA . GLU A 1 89 ? -9.305 19.180 -17.659 1.00 78.12 89 GLU A CA 1
ATOM 694 C C . GLU A 1 89 ? -10.806 19.239 -18.006 1.00 78.12 89 GLU A C 1
ATOM 696 O O . GLU A 1 89 ? -11.316 20.309 -18.309 1.00 78.12 89 GLU A O 1
ATOM 701 N N . ASP A 1 90 ? -11.505 18.105 -17.939 1.00 81.75 90 ASP A N 1
ATOM 702 C CA . ASP A 1 90 ? -12.946 17.952 -18.168 1.00 81.75 90 ASP A CA 1
ATOM 703 C C . ASP A 1 90 ? -13.766 17.921 -16.859 1.00 81.75 90 ASP A C 1
ATOM 705 O O . ASP A 1 90 ? -14.879 17.401 -16.843 1.00 81.75 90 ASP A O 1
ATOM 709 N N . ASP A 1 91 ? -13.199 18.415 -15.750 1.00 75.62 91 ASP A N 1
ATOM 710 C CA . ASP A 1 91 ? -13.761 18.367 -14.388 1.00 75.62 91 ASP A CA 1
ATOM 711 C C . ASP A 1 91 ? -14.057 16.959 -13.838 1.00 75.62 91 ASP A C 1
ATOM 713 O O . ASP A 1 91 ? -14.562 16.804 -12.722 1.00 75.62 91 ASP A O 1
ATOM 717 N N . SER A 1 92 ? -13.669 15.897 -14.550 1.00 79.56 92 SER A N 1
ATOM 718 C CA . SER A 1 92 ? -13.804 14.537 -14.041 1.00 79.56 92 SER A CA 1
ATOM 719 C C . SER A 1 92 ? -12.702 14.210 -13.025 1.00 79.56 92 SER A C 1
ATOM 721 O O . SER A 1 92 ? -11.535 14.581 -13.173 1.00 79.56 92 SER A O 1
ATOM 723 N N . SER A 1 93 ? -13.056 13.496 -11.957 1.00 78.81 93 SER A N 1
ATOM 724 C CA . SER A 1 93 ? -12.108 13.075 -10.919 1.00 78.81 93 SER A CA 1
ATOM 725 C C . SER A 1 93 ? -11.640 11.643 -11.146 1.00 78.81 93 SER A C 1
ATOM 727 O O . SER A 1 93 ? -12.437 10.706 -11.135 1.00 78.81 93 SER A O 1
ATOM 729 N N . VAL A 1 94 ? -10.324 11.447 -11.273 1.00 84.62 94 VAL A N 1
ATOM 730 C CA . VAL A 1 94 ? -9.714 10.110 -11.369 1.00 84.62 94 VAL A CA 1
ATOM 731 C C . VAL A 1 94 ? -9.028 9.739 -10.066 1.00 84.62 94 VAL A C 1
ATOM 733 O O . VAL A 1 94 ? -8.330 10.552 -9.453 1.00 84.62 94 VAL A O 1
ATOM 736 N N . ILE A 1 95 ? -9.156 8.473 -9.678 1.00 86.06 95 ILE A N 1
ATOM 737 C CA . ILE A 1 95 ? -8.407 7.898 -8.561 1.00 86.06 95 ILE A CA 1
ATOM 738 C C . ILE A 1 95 ? -6.913 7.887 -8.903 1.00 86.06 95 ILE A C 1
ATOM 740 O O . ILE A 1 95 ? -6.493 7.492 -9.998 1.00 86.06 95 ILE A O 1
ATOM 744 N N . VAL A 1 96 ? -6.101 8.320 -7.942 1.00 89.19 96 VAL A N 1
ATOM 745 C CA . VAL A 1 96 ? -4.646 8.195 -8.005 1.00 89.19 96 VAL A CA 1
ATOM 746 C C . VAL A 1 96 ? -4.244 6.774 -7.620 1.00 89.19 96 VAL A C 1
ATOM 748 O O . VAL A 1 96 ? -4.678 6.251 -6.596 1.00 89.19 96 VAL A O 1
ATOM 751 N N . TYR A 1 97 ? -3.359 6.176 -8.410 1.00 89.94 97 TYR A N 1
ATOM 752 C CA . TYR A 1 97 ? -2.765 4.873 -8.129 1.00 89.94 97 TYR A CA 1
ATOM 753 C C . TYR A 1 97 ? -1.340 5.049 -7.612 1.00 89.94 97 TYR A C 1
ATOM 755 O O . TYR A 1 97 ? -0.544 5.785 -8.199 1.00 89.94 97 TYR A O 1
ATOM 763 N N . MET A 1 98 ? -1.001 4.371 -6.523 1.00 87.75 98 MET A N 1
ATOM 764 C CA . MET A 1 98 ? 0.322 4.412 -5.912 1.00 87.75 98 MET A CA 1
ATOM 765 C C . MET A 1 98 ? 1.102 3.151 -6.240 1.00 87.75 98 MET A C 1
ATOM 767 O O . MET A 1 98 ? 0.632 2.036 -6.033 1.00 87.75 98 MET A O 1
ATOM 771 N N . LEU A 1 99 ? 2.319 3.334 -6.742 1.00 87.81 99 LEU A N 1
ATOM 772 C CA . LEU A 1 99 ? 3.267 2.246 -6.919 1.00 87.81 99 LEU A CA 1
ATOM 773 C C . LEU A 1 99 ? 4.084 2.018 -5.649 1.00 87.81 99 LEU A C 1
ATOM 775 O O . LEU A 1 99 ? 4.464 3.000 -4.999 1.00 87.81 99 LEU A O 1
ATOM 779 N N . PRO A 1 100 ? 4.460 0.760 -5.348 1.00 80.44 100 PRO A N 1
ATOM 780 C CA . PRO A 1 100 ? 5.272 0.449 -4.183 1.00 80.44 100 PRO A CA 1
ATOM 781 C C . PRO A 1 100 ? 6.594 1.223 -4.185 1.00 80.44 100 PRO A C 1
ATOM 783 O O . PRO A 1 100 ? 7.223 1.432 -5.224 1.00 80.44 100 PRO A O 1
ATOM 786 N N . SER A 1 101 ? 7.057 1.607 -2.994 1.00 78.19 101 SER A N 1
ATOM 787 C CA . SER A 1 101 ? 8.228 2.478 -2.796 1.00 78.19 101 SER A CA 1
ATOM 788 C C . SER A 1 101 ? 9.547 1.908 -3.338 1.00 78.19 101 SER A C 1
ATOM 790 O O . SER A 1 101 ? 10.523 2.641 -3.515 1.00 78.19 101 SER A O 1
ATOM 792 N N . CYS A 1 102 ? 9.598 0.602 -3.609 1.00 74.00 102 CYS A N 1
ATOM 793 C CA . CYS A 1 102 ? 10.762 -0.071 -4.169 1.00 74.00 102 CYS A CA 1
ATOM 794 C C . CYS A 1 102 ? 10.889 0.088 -5.696 1.00 74.00 102 CYS A C 1
ATOM 796 O O . CYS A 1 102 ? 11.990 -0.138 -6.217 1.00 74.00 102 CYS A O 1
ATOM 798 N N . TYR A 1 103 ? 9.821 0.508 -6.386 1.00 82.19 103 TYR A N 1
ATOM 799 C CA . TYR A 1 103 ? 9.781 0.682 -7.836 1.00 82.19 103 TYR A CA 1
ATOM 800 C C . TYR A 1 103 ? 10.209 2.077 -8.282 1.00 82.19 103 TYR A C 1
ATOM 802 O O . TYR A 1 103 ? 9.985 3.092 -7.627 1.00 82.19 103 TYR A O 1
ATOM 810 N N . THR A 1 104 ? 10.808 2.118 -9.465 1.00 87.00 104 THR A N 1
ATOM 811 C CA . THR A 1 104 ? 11.106 3.335 -10.216 1.00 87.00 104 THR A CA 1
ATOM 812 C C . THR A 1 104 ? 10.591 3.167 -11.639 1.00 87.00 104 THR A C 1
ATOM 814 O O . THR A 1 104 ? 10.398 2.046 -12.105 1.00 87.00 104 THR A O 1
ATOM 817 N N . LYS A 1 105 ? 10.435 4.266 -12.383 1.00 90.88 105 LYS A N 1
ATOM 818 C CA . LYS A 1 105 ? 10.113 4.190 -13.819 1.00 90.88 105 LYS A CA 1
ATOM 819 C C . LYS A 1 105 ? 11.095 3.302 -14.592 1.00 90.88 105 LYS A C 1
ATOM 821 O O . LYS A 1 105 ? 10.675 2.548 -15.457 1.00 90.88 105 LYS A O 1
ATOM 826 N N . LYS A 1 106 ? 12.386 3.367 -14.242 1.00 89.81 106 LYS A N 1
ATOM 827 C CA . LYS A 1 106 ? 13.435 2.538 -14.848 1.00 89.81 106 LYS A CA 1
ATOM 828 C C . LYS A 1 106 ? 13.200 1.049 -14.578 1.00 89.81 106 LYS A C 1
ATOM 830 O O . LYS A 1 106 ? 13.174 0.280 -15.525 1.00 89.81 106 LYS A O 1
ATOM 835 N N . SER A 1 107 ? 12.962 0.668 -13.323 1.00 86.88 107 SER A N 1
ATOM 836 C CA . SER A 1 107 ? 12.756 -0.744 -12.976 1.00 86.88 107 SER A CA 1
ATOM 837 C C . SER A 1 107 ? 11.470 -1.318 -13.578 1.00 86.88 107 SER A C 1
ATOM 839 O O . SER A 1 107 ? 11.442 -2.480 -13.947 1.00 86.88 107 SER A O 1
ATOM 841 N N . ILE A 1 108 ? 10.416 -0.506 -13.722 1.00 91.62 108 ILE A N 1
ATOM 842 C CA . ILE A 1 108 ? 9.182 -0.928 -14.409 1.00 91.62 108 ILE A CA 1
ATOM 843 C C . ILE A 1 108 ? 9.449 -1.167 -15.890 1.00 91.62 108 ILE A C 1
ATOM 845 O O . ILE A 1 108 ? 8.994 -2.159 -16.439 1.00 91.62 108 ILE A O 1
ATOM 849 N N . MET A 1 109 ? 10.189 -0.271 -16.544 1.00 93.38 109 MET A N 1
ATOM 850 C CA . MET A 1 109 ? 10.567 -0.447 -17.946 1.00 93.38 109 MET A CA 1
ATOM 851 C C . MET A 1 109 ? 11.397 -1.720 -18.150 1.00 93.38 109 MET A C 1
ATOM 853 O O . MET A 1 109 ? 11.179 -2.436 -19.121 1.00 93.38 109 MET A O 1
ATOM 857 N N . GLU A 1 110 ? 12.335 -2.002 -17.243 1.00 90.38 110 GLU A N 1
ATOM 858 C CA . GLU A 1 110 ? 13.128 -3.237 -17.257 1.00 90.38 110 GLU A CA 1
ATOM 859 C C . GLU A 1 110 ? 12.224 -4.467 -17.133 1.00 90.38 110 GLU A C 1
ATOM 861 O O . GLU A 1 110 ? 12.328 -5.374 -17.950 1.00 90.38 110 GLU A O 1
ATOM 866 N N . GLU A 1 111 ? 11.272 -4.461 -16.200 1.00 89.25 111 GLU A N 1
ATOM 867 C CA . GLU A 1 111 ? 10.328 -5.567 -16.013 1.00 89.25 111 GLU A CA 1
ATOM 868 C C . GLU A 1 111 ? 9.374 -5.752 -17.203 1.00 89.25 111 GLU A C 1
ATOM 870 O O . GLU A 1 111 ? 9.132 -6.880 -17.630 1.00 89.25 111 GLU A O 1
ATOM 875 N N . VAL A 1 112 ? 8.888 -4.657 -17.798 1.00 92.44 112 VAL A N 1
ATOM 876 C CA . VAL A 1 112 ? 8.109 -4.694 -19.045 1.00 92.44 112 VAL A CA 1
ATOM 877 C C . VAL A 1 112 ? 8.933 -5.327 -20.163 1.00 92.44 112 VAL A C 1
ATOM 879 O O . VAL A 1 112 ? 8.447 -6.231 -20.833 1.00 92.44 112 VAL A O 1
ATOM 882 N N . ASN A 1 113 ? 10.185 -4.902 -20.343 1.00 93.12 113 ASN A N 1
ATOM 883 C CA . ASN A 1 113 ? 11.057 -5.465 -21.370 1.00 93.12 113 ASN A CA 1
ATOM 884 C C . ASN A 1 113 ? 11.371 -6.941 -21.120 1.00 93.12 113 ASN A C 1
ATOM 886 O O . ASN A 1 113 ? 11.395 -7.695 -22.084 1.00 93.12 113 ASN A O 1
ATOM 890 N N . CYS A 1 114 ? 11.557 -7.369 -19.869 1.00 87.75 114 CYS A N 1
ATOM 891 C CA . CYS A 1 114 ? 11.714 -8.786 -19.535 1.00 87.75 114 CYS A CA 1
ATOM 892 C C . CYS A 1 114 ? 10.459 -9.599 -19.893 1.00 87.75 114 CYS A C 1
ATOM 894 O O . CYS A 1 114 ? 10.579 -10.651 -20.513 1.00 87.75 114 CYS A O 1
ATOM 896 N N . LYS A 1 115 ? 9.256 -9.103 -19.562 1.00 89.75 115 LYS A N 1
ATOM 897 C CA . LYS A 1 115 ? 7.988 -9.772 -19.907 1.00 89.75 115 LYS A CA 1
ATOM 898 C C . LYS A 1 115 ? 7.732 -9.810 -21.422 1.00 89.75 115 LYS A C 1
ATOM 900 O O . LYS A 1 115 ? 7.158 -10.774 -21.915 1.00 89.75 115 LYS A O 1
ATOM 905 N N . ILE A 1 116 ? 8.146 -8.780 -22.165 1.00 91.75 116 ILE A N 1
ATOM 906 C CA . ILE A 1 116 ? 8.061 -8.758 -23.635 1.00 91.75 116 ILE A CA 1
ATOM 907 C C . ILE A 1 116 ? 9.036 -9.773 -24.249 1.00 91.75 116 ILE A C 1
ATOM 909 O O . ILE A 1 116 ? 8.656 -10.518 -25.147 1.00 91.75 116 ILE A O 1
ATOM 913 N N . ASP A 1 117 ? 10.265 -9.843 -23.736 1.00 90.38 117 ASP A N 1
ATOM 914 C CA . ASP A 1 117 ? 11.291 -10.796 -24.183 1.00 90.38 117 ASP A CA 1
ATOM 915 C C . ASP A 1 117 ? 10.827 -12.245 -23.980 1.00 90.38 117 ASP A C 1
ATOM 917 O O . ASP A 1 117 ? 10.953 -13.077 -24.874 1.00 90.38 117 ASP A O 1
ATOM 921 N N . SER A 1 118 ? 10.189 -12.537 -22.837 1.00 87.25 118 SER A N 1
ATOM 922 C CA . SER A 1 118 ? 9.691 -13.885 -22.528 1.00 87.25 118 SER A CA 1
ATOM 923 C C . SER A 1 118 ? 8.574 -14.370 -23.455 1.00 87.25 118 SER A C 1
ATOM 925 O O . SER A 1 118 ? 8.344 -15.571 -23.545 1.00 87.25 118 SER A O 1
ATOM 927 N N . ILE A 1 119 ? 7.875 -13.456 -24.136 1.00 89.25 119 ILE A N 1
ATOM 928 C CA . ILE A 1 119 ? 6.847 -13.779 -25.139 1.00 89.25 119 ILE A CA 1
ATOM 929 C C . ILE A 1 119 ? 7.357 -13.605 -26.580 1.00 89.25 119 ILE A C 1
ATOM 931 O O . ILE A 1 119 ? 6.554 -13.558 -27.509 1.00 89.25 119 ILE A O 1
ATOM 935 N N . GLY A 1 120 ? 8.677 -13.482 -26.774 1.00 87.69 120 GLY A N 1
ATOM 936 C CA . GLY A 1 120 ? 9.309 -13.335 -28.090 1.00 87.69 120 GLY A CA 1
ATOM 937 C C . GLY A 1 120 ? 9.066 -11.982 -28.766 1.00 87.69 120 GLY A C 1
ATOM 938 O O . GLY A 1 120 ? 9.154 -11.880 -29.988 1.00 87.69 120 GLY A O 1
ATOM 939 N N . GLY A 1 121 ? 8.708 -10.949 -27.998 1.00 88.31 121 GLY A N 1
ATOM 940 C CA . GLY A 1 121 ? 8.453 -9.605 -28.510 1.00 88.31 121 GLY A CA 1
ATOM 941 C C . GLY A 1 121 ? 9.696 -8.713 -28.571 1.00 88.31 121 GLY A C 1
ATOM 942 O O . GLY A 1 121 ? 10.732 -8.984 -27.966 1.00 88.31 121 GLY A O 1
ATOM 943 N N . GLU A 1 122 ? 9.574 -7.587 -29.273 1.00 89.50 122 GLU A N 1
ATOM 944 C CA . GLU A 1 122 ? 10.644 -6.592 -29.391 1.00 89.50 122 GLU A CA 1
ATOM 945 C C . GLU A 1 122 ? 10.660 -5.638 -28.184 1.00 89.50 122 GLU A C 1
ATOM 947 O O . GLU A 1 122 ? 9.661 -4.980 -27.874 1.00 89.50 122 GLU A O 1
ATOM 952 N N . LYS A 1 123 ? 11.818 -5.517 -27.521 1.00 92.00 123 LYS A N 1
ATOM 953 C CA . LYS A 1 123 ? 12.014 -4.608 -26.380 1.00 92.00 123 LYS A CA 1
ATOM 954 C C . LYS A 1 123 ? 11.757 -3.154 -26.774 1.00 92.00 123 LYS A C 1
ATOM 956 O O . LYS A 1 123 ? 12.192 -2.679 -27.821 1.00 92.00 123 LYS A O 1
ATOM 961 N N . ILE A 1 124 ? 11.122 -2.401 -25.881 1.00 92.25 124 ILE A N 1
ATOM 962 C CA . ILE A 1 124 ? 10.893 -0.972 -26.083 1.00 92.25 124 ILE A CA 1
ATOM 963 C C . ILE A 1 124 ? 12.093 -0.133 -25.655 1.00 92.25 124 ILE A C 1
ATOM 965 O O . ILE A 1 124 ? 12.759 -0.389 -24.646 1.00 92.25 124 ILE A O 1
ATOM 969 N N . SER A 1 125 ? 12.323 0.941 -26.407 1.00 91.75 125 SER A N 1
ATOM 970 C CA . SER A 1 125 ? 13.322 1.942 -26.058 1.00 91.75 125 SER A CA 1
ATOM 971 C C . SER A 1 125 ? 12.874 2.798 -24.871 1.00 91.75 125 SER A C 1
ATOM 973 O O . SER A 1 125 ? 11.683 3.021 -24.622 1.00 91.75 125 SER A O 1
ATOM 975 N N . LYS A 1 126 ? 13.855 3.365 -24.162 1.00 92.94 126 LYS A N 1
ATOM 976 C CA . LYS A 1 126 ? 13.610 4.285 -23.046 1.00 92.94 126 LYS A CA 1
ATOM 977 C C . LYS A 1 126 ? 12.779 5.498 -23.471 1.00 92.94 126 LYS A C 1
ATOM 979 O O . LYS A 1 126 ? 11.836 5.867 -22.781 1.00 92.94 126 LYS A O 1
ATOM 984 N N . SER A 1 127 ? 13.091 6.121 -24.605 1.00 91.38 127 SER A N 1
ATOM 985 C CA . SER A 1 127 ? 12.347 7.293 -25.088 1.00 91.38 127 SER A CA 1
ATOM 986 C C . SER A 1 127 ? 10.873 6.968 -25.345 1.00 91.38 127 SER A C 1
ATOM 988 O O . SER A 1 127 ? 9.997 7.730 -24.927 1.00 91.38 127 SER A O 1
ATOM 990 N N . LEU A 1 128 ? 10.597 5.809 -25.950 1.00 89.56 128 LEU A N 1
ATOM 991 C CA . LEU A 1 128 ? 9.241 5.337 -26.206 1.00 89.56 128 LEU A CA 1
ATOM 992 C C . LEU A 1 128 ? 8.487 5.076 -24.894 1.00 89.56 128 LEU A C 1
ATOM 994 O O . LEU A 1 128 ? 7.394 5.612 -24.710 1.00 89.56 128 LEU A O 1
ATOM 998 N N . PHE A 1 129 ? 9.093 4.357 -23.941 1.00 93.38 129 PHE A N 1
ATOM 999 C CA . PHE A 1 129 ? 8.490 4.093 -22.629 1.00 93.38 129 PHE A CA 1
ATOM 1000 C C . PHE A 1 129 ? 8.065 5.377 -21.906 1.00 93.38 129 PHE A C 1
ATOM 1002 O O . PHE A 1 129 ? 6.926 5.502 -21.458 1.00 93.38 129 PHE A O 1
ATOM 1009 N N . TYR A 1 130 ? 8.958 6.366 -21.807 1.00 92.81 130 TYR A N 1
ATOM 1010 C CA . TYR A 1 130 ? 8.657 7.609 -21.092 1.00 92.81 130 TYR A CA 1
ATOM 1011 C C . TYR A 1 130 ? 7.585 8.446 -21.801 1.00 92.81 130 TYR A C 1
ATOM 1013 O O . TYR A 1 130 ? 6.767 9.078 -21.125 1.00 92.81 130 TYR A O 1
ATOM 1021 N N . LYS A 1 131 ? 7.548 8.423 -23.141 1.00 89.69 131 LYS A N 1
ATOM 1022 C CA . LYS A 1 131 ? 6.474 9.046 -23.925 1.00 89.69 131 LYS A CA 1
ATOM 1023 C C . LYS A 1 131 ? 5.123 8.402 -23.597 1.00 89.69 131 LYS A C 1
ATOM 1025 O O . LYS A 1 131 ? 4.176 9.123 -23.286 1.00 89.69 131 LYS A O 1
ATOM 1030 N N . HIS A 1 132 ? 5.058 7.069 -23.570 1.00 88.00 132 HIS A N 1
ATOM 1031 C CA . HIS A 1 132 ? 3.843 6.340 -23.189 1.00 88.00 132 HIS A CA 1
ATOM 1032 C C . HIS A 1 132 ? 3.430 6.587 -21.744 1.00 88.00 132 HIS A C 1
ATOM 1034 O O . HIS A 1 132 ? 2.256 6.854 -21.493 1.00 88.00 132 HIS A O 1
ATOM 1040 N N . TRP A 1 133 ? 4.380 6.583 -20.807 1.00 91.81 133 TRP A N 1
ATOM 1041 C CA . TRP A 1 133 ? 4.105 6.869 -19.401 1.00 91.81 133 TRP A CA 1
ATOM 1042 C C . TRP A 1 133 ? 3.479 8.256 -19.222 1.00 91.81 133 TRP A C 1
ATOM 1044 O O . TRP A 1 133 ? 2.521 8.420 -18.470 1.00 91.81 133 TRP A O 1
ATOM 1054 N N . LYS A 1 134 ? 4.005 9.280 -19.908 1.00 89.88 134 LYS A N 1
ATOM 1055 C CA . LYS A 1 134 ? 3.474 10.651 -19.829 1.00 89.88 134 LYS A CA 1
ATOM 1056 C C . LYS A 1 134 ? 2.061 10.763 -20.415 1.00 89.88 134 LYS A C 1
ATOM 1058 O O . LYS A 1 134 ? 1.271 11.576 -19.933 1.00 89.88 134 LYS A O 1
ATOM 1063 N N . ALA A 1 135 ? 1.761 9.980 -21.448 1.00 86.69 135 ALA A N 1
ATOM 1064 C CA . ALA A 1 135 ? 0.447 9.964 -22.079 1.00 86.69 135 ALA A CA 1
ATOM 1065 C C . ALA A 1 135 ? -0.589 9.214 -21.227 1.00 86.69 135 ALA A C 1
ATOM 1067 O O . ALA A 1 135 ? -1.637 9.773 -20.929 1.00 86.69 135 ALA A O 1
ATOM 1068 N N . SER A 1 136 ? -0.263 8.000 -20.781 1.00 85.62 136 SER A N 1
ATOM 1069 C CA . SER A 1 136 ? -1.258 7.029 -20.289 1.00 85.62 136 SER A CA 1
ATOM 1070 C C . SER A 1 136 ? -1.219 6.819 -18.773 1.00 85.62 136 SER A C 1
ATOM 1072 O O . SER A 1 136 ? -2.187 6.348 -18.191 1.00 85.62 136 SER A O 1
ATOM 1074 N N . CYS A 1 137 ? -0.119 7.183 -18.103 1.00 88.50 137 CYS A N 1
ATOM 1075 C CA . CYS A 1 137 ? 0.105 6.874 -16.687 1.00 88.50 137 CYS A CA 1
ATOM 1076 C C . CYS A 1 137 ? 0.177 8.141 -15.809 1.00 88.50 137 CYS A C 1
ATOM 1078 O O . CYS A 1 137 ? 0.983 8.225 -14.879 1.00 88.50 137 CYS A O 1
ATOM 1080 N N . ARG A 1 138 ? -0.641 9.164 -16.105 1.00 87.19 138 ARG A N 1
ATOM 1081 C CA . ARG A 1 138 ? -0.627 10.462 -15.391 1.00 87.19 138 ARG A CA 1
ATOM 1082 C C . ARG A 1 138 ? -1.172 10.393 -13.961 1.00 87.19 138 ARG A C 1
ATOM 1084 O O . ARG A 1 138 ? -0.771 11.201 -13.123 1.00 87.19 138 ARG A O 1
ATOM 1091 N N . ASN A 1 139 ? -2.088 9.469 -13.692 1.00 89.62 139 ASN A N 1
ATOM 1092 C CA . ASN A 1 139 ? -2.684 9.213 -12.378 1.00 89.62 139 ASN A CA 1
ATOM 1093 C C . ASN A 1 139 ? -1.868 8.221 -11.528 1.00 89.62 139 ASN A C 1
ATOM 1095 O O . ASN A 1 139 ? -2.225 7.973 -10.380 1.00 89.62 139 ASN A O 1
ATOM 1099 N N . TYR A 1 140 ? -0.753 7.706 -12.051 1.00 90.25 140 TYR A N 1
ATOM 1100 C CA . TYR A 1 140 ? 0.147 6.807 -11.336 1.00 90.25 140 TYR A CA 1
ATOM 1101 C C . TYR A 1 140 ? 1.267 7.598 -10.660 1.00 90.25 140 TYR A C 1
ATOM 1103 O O . TYR A 1 140 ? 2.034 8.317 -11.311 1.00 90.25 140 TYR A O 1
ATOM 1111 N N . LYS A 1 141 ? 1.381 7.459 -9.342 1.00 89.25 141 LYS A N 1
ATOM 1112 C CA . LYS A 1 141 ? 2.369 8.146 -8.512 1.00 89.25 141 LYS A CA 1
ATOM 1113 C C . LYS A 1 141 ? 3.268 7.143 -7.798 1.00 89.25 141 LYS A C 1
ATOM 1115 O O . LYS A 1 141 ? 2.883 6.024 -7.487 1.00 89.25 141 LYS A O 1
ATOM 1120 N N . PHE A 1 142 ? 4.493 7.573 -7.531 1.00 86.44 142 PHE A N 1
ATOM 1121 C CA . PHE A 1 142 ? 5.436 6.839 -6.692 1.00 86.44 142 PHE A CA 1
ATOM 1122 C C . PHE A 1 142 ? 5.383 7.415 -5.281 1.00 86.44 142 PHE A C 1
ATOM 1124 O O . PHE A 1 142 ? 5.222 8.630 -5.121 1.00 86.44 142 PHE A O 1
ATOM 1131 N N . HIS A 1 143 ? 5.556 6.575 -4.259 1.00 77.62 143 HIS A N 1
ATOM 1132 C CA . HIS A 1 143 ? 5.716 7.076 -2.894 1.00 77.62 143 HIS A CA 1
ATOM 1133 C C . HIS A 1 143 ? 6.885 8.065 -2.817 1.00 77.62 143 HIS A C 1
ATOM 1135 O O . HIS A 1 143 ? 7.982 7.805 -3.325 1.00 77.62 143 HIS A O 1
ATOM 1141 N N . LYS A 1 144 ? 6.658 9.206 -2.152 1.00 72.44 144 LYS A N 1
ATOM 1142 C CA . LYS A 1 144 ? 7.752 10.100 -1.759 1.00 72.44 144 LYS A CA 1
ATOM 1143 C C . LYS A 1 144 ? 8.701 9.308 -0.856 1.00 72.44 144 LYS A C 1
ATOM 1145 O O . LYS A 1 144 ? 8.261 8.487 -0.053 1.00 72.44 144 LYS A O 1
ATOM 1150 N N . ARG A 1 145 ? 10.010 9.507 -1.023 1.00 62.31 145 ARG A N 1
ATOM 1151 C CA . ARG A 1 145 ? 11.022 8.749 -0.274 1.00 62.31 145 ARG A CA 1
ATOM 1152 C C . ARG A 1 145 ? 10.871 9.069 1.218 1.00 62.31 145 ARG A C 1
ATOM 1154 O O . ARG A 1 145 ? 11.169 10.183 1.625 1.00 62.31 145 ARG A O 1
ATOM 1161 N N . GLY A 1 146 ? 10.419 8.098 2.005 1.00 58.19 146 GLY A N 1
ATOM 1162 C CA . GLY A 1 146 ? 10.363 8.163 3.465 1.00 58.19 146 GLY A CA 1
ATOM 1163 C C . GLY A 1 146 ? 10.842 6.843 4.066 1.00 58.19 146 GLY A C 1
ATOM 1164 O O . GLY A 1 146 ? 10.627 5.788 3.467 1.00 58.19 146 GLY A O 1
ATOM 1165 N N . ALA A 1 147 ? 11.516 6.897 5.217 1.00 51.31 147 ALA A N 1
ATOM 1166 C CA . ALA A 1 147 ? 12.058 5.712 5.893 1.00 51.31 147 ALA A CA 1
ATOM 1167 C C . ALA A 1 147 ? 10.957 4.708 6.286 1.00 51.31 147 ALA A C 1
ATOM 1169 O O . ALA A 1 147 ? 11.127 3.511 6.098 1.00 51.31 147 ALA A O 1
ATOM 1170 N N . PHE A 1 148 ? 9.787 5.205 6.701 1.00 54.06 148 PHE A N 1
ATOM 1171 C CA . PHE A 1 148 ? 8.616 4.398 7.078 1.00 54.06 148 PHE A CA 1
ATOM 1172 C C . PHE A 1 148 ? 7.893 3.735 5.897 1.00 54.06 148 PHE A C 1
ATOM 1174 O O . PHE A 1 148 ? 7.061 2.859 6.092 1.00 54.06 148 PHE A O 1
ATOM 1181 N N . ALA A 1 149 ? 8.198 4.138 4.661 1.00 58.88 149 ALA A N 1
ATOM 1182 C CA . ALA A 1 149 ? 7.527 3.617 3.473 1.00 58.88 149 ALA A CA 1
ATOM 1183 C C . ALA A 1 149 ? 8.182 2.338 2.922 1.00 58.88 149 ALA A C 1
ATOM 1185 O O . ALA A 1 149 ? 7.764 1.843 1.871 1.00 58.88 149 ALA A O 1
ATOM 1186 N N . LYS A 1 150 ? 9.253 1.835 3.551 1.00 68.12 150 LYS A N 1
ATOM 1187 C CA . LYS A 1 150 ? 10.042 0.707 3.045 1.00 68.12 150 LYS A CA 1
ATOM 1188 C C . LYS A 1 150 ? 9.952 -0.475 4.004 1.00 68.12 150 LYS A C 1
ATOM 1190 O O . LYS A 1 150 ? 10.356 -0.376 5.150 1.00 68.12 150 LYS A O 1
ATOM 1195 N N . CYS A 1 151 ? 9.442 -1.595 3.503 1.00 80.88 151 CYS A N 1
ATOM 1196 C CA . CYS A 1 151 ? 9.481 -2.874 4.204 1.00 80.88 151 CYS A CA 1
ATOM 1197 C C . CYS A 1 151 ? 10.915 -3.424 4.210 1.00 80.88 151 CYS A C 1
ATOM 1199 O O . CYS A 1 151 ? 11.542 -3.470 3.149 1.00 80.88 151 CYS A O 1
ATOM 1201 N N . ASP A 1 152 ? 11.399 -3.888 5.365 1.00 82.38 152 ASP A N 1
ATOM 1202 C CA . ASP A 1 152 ? 12.744 -4.462 5.508 1.00 82.38 152 ASP A CA 1
ATOM 1203 C C . ASP A 1 152 ? 12.967 -5.624 4.540 1.00 82.38 152 ASP A C 1
ATOM 1205 O O . ASP A 1 152 ? 13.943 -5.625 3.797 1.00 82.38 152 ASP A O 1
ATOM 1209 N N . THR A 1 153 ? 12.005 -6.548 4.429 1.00 86.12 153 THR A N 1
ATOM 1210 C CA . THR A 1 153 ? 12.064 -7.659 3.466 1.00 86.12 153 THR A CA 1
ATOM 1211 C C . THR A 1 153 ? 12.217 -7.156 2.029 1.00 86.12 153 THR A C 1
ATOM 1213 O O . THR A 1 153 ? 13.055 -7.660 1.282 1.00 86.12 153 THR A O 1
ATOM 1216 N N . CYS A 1 154 ? 11.462 -6.123 1.636 1.00 85.12 154 CYS A N 1
ATOM 1217 C CA . CYS A 1 154 ? 11.597 -5.509 0.313 1.00 85.12 154 CYS A CA 1
ATOM 1218 C C . CYS A 1 154 ? 12.983 -4.893 0.093 1.00 85.12 154 CYS A C 1
ATOM 1220 O O . CYS A 1 154 ? 13.501 -4.957 -1.022 1.00 85.12 154 CYS A O 1
ATOM 1222 N N . VAL A 1 155 ? 13.570 -4.272 1.121 1.00 84.81 155 VAL A N 1
ATOM 1223 C CA . VAL A 1 155 ? 14.915 -3.686 1.046 1.00 84.81 155 VAL A CA 1
ATOM 1224 C C . VAL A 1 155 ? 15.964 -4.788 0.932 1.00 84.81 155 VAL A C 1
ATOM 1226 O O . VAL A 1 155 ? 16.767 -4.743 0.005 1.00 84.81 155 VAL A O 1
ATOM 1229 N N . THR A 1 156 ? 15.917 -5.807 1.791 1.00 89.06 156 THR A N 1
ATOM 1230 C CA . THR A 1 156 ? 16.851 -6.940 1.781 1.00 89.06 156 THR A CA 1
ATOM 1231 C C . THR A 1 156 ? 16.824 -7.686 0.45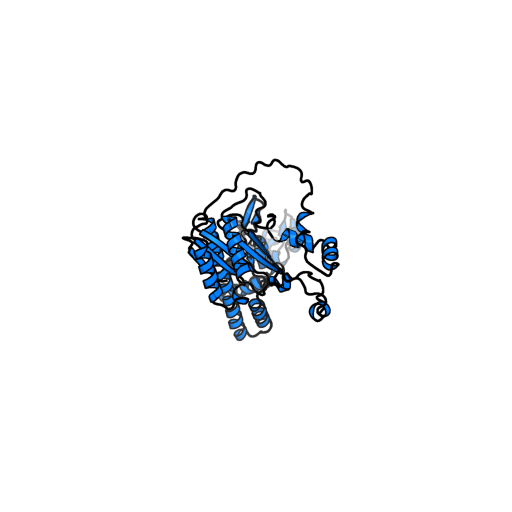2 1.00 89.06 156 THR A C 1
ATOM 1233 O O . THR A 1 156 ? 17.873 -7.900 -0.147 1.00 89.06 156 THR A O 1
ATOM 1236 N N . LEU A 1 157 ? 15.640 -8.039 -0.057 1.00 89.50 157 LEU A N 1
ATOM 1237 C CA . LEU A 1 157 ? 15.523 -8.728 -1.346 1.00 89.50 157 LEU A CA 1
ATOM 1238 C C . LEU A 1 157 ? 16.036 -7.859 -2.494 1.00 89.50 157 LEU A C 1
ATOM 1240 O O . LEU A 1 157 ? 16.680 -8.360 -3.409 1.00 89.50 157 LEU A O 1
ATOM 1244 N N . LYS A 1 158 ? 15.811 -6.542 -2.435 1.00 84.75 158 LYS A N 1
ATOM 1245 C CA . LYS A 1 158 ? 16.353 -5.618 -3.432 1.00 84.75 158 LYS A CA 1
ATOM 1246 C C . LYS A 1 158 ? 17.879 -5.541 -3.381 1.00 84.75 158 LYS A C 1
ATOM 1248 O O . LYS A 1 158 ? 18.486 -5.509 -4.442 1.00 84.75 158 LYS A O 1
ATOM 1253 N N . LEU A 1 159 ? 18.484 -5.520 -2.194 1.00 86.88 159 LEU A N 1
ATOM 1254 C CA . LEU A 1 159 ? 19.943 -5.536 -2.039 1.00 86.88 159 LEU A CA 1
ATOM 1255 C C . LEU A 1 159 ? 20.543 -6.843 -2.567 1.00 86.88 159 LEU A C 1
ATOM 1257 O O . LEU A 1 159 ? 21.441 -6.790 -3.400 1.00 86.88 159 LEU A O 1
ATOM 1261 N N . LYS A 1 160 ? 19.953 -7.994 -2.218 1.00 89.38 160 LYS A N 1
ATOM 1262 C CA . LYS A 1 160 ? 20.347 -9.301 -2.771 1.00 89.38 160 LYS A CA 1
ATOM 1263 C C . LYS A 1 160 ? 20.275 -9.326 -4.302 1.00 89.38 160 LYS A C 1
ATOM 1265 O O . LYS A 1 160 ? 21.186 -9.814 -4.960 1.00 89.38 160 LYS A O 1
ATOM 1270 N N . LEU A 1 161 ? 19.224 -8.741 -4.884 1.00 86.62 161 LEU A N 1
ATOM 1271 C CA . LEU A 1 161 ? 19.116 -8.570 -6.336 1.00 86.62 161 LEU A CA 1
ATOM 1272 C C . LEU A 1 161 ? 20.118 -7.563 -6.907 1.00 86.62 161 LEU A C 1
ATOM 1274 O O . LEU A 1 161 ? 20.348 -7.574 -8.103 1.00 86.62 161 LEU A O 1
ATOM 1278 N N . MET A 1 162 ? 20.677 -6.638 -6.139 1.00 82.31 162 MET A N 1
ATOM 1279 C CA . MET A 1 162 ? 21.715 -5.743 -6.660 1.00 82.31 162 MET A CA 1
ATOM 1280 C C . MET A 1 162 ? 23.093 -6.409 -6.638 1.00 82.31 162 MET A C 1
ATOM 1282 O O . MET A 1 162 ? 23.912 -6.136 -7.513 1.00 82.31 162 MET A O 1
ATOM 1286 N N . GLU A 1 163 ? 23.328 -7.282 -5.662 1.00 88.94 163 GLU A N 1
ATOM 1287 C CA . GLU A 1 163 ? 24.580 -8.016 -5.480 1.00 88.94 163 GLU A CA 1
ATOM 1288 C C . GLU A 1 163 ? 24.696 -9.214 -6.433 1.00 88.94 163 GLU A C 1
ATOM 1290 O O . GLU A 1 163 ? 25.748 -9.424 -7.037 1.00 88.94 163 GLU A O 1
ATOM 1295 N N . GLU A 1 164 ? 23.615 -9.976 -6.626 1.00 90.19 164 GLU A N 1
ATOM 1296 C CA . GLU A 1 164 ? 23.642 -11.187 -7.448 1.00 90.19 164 GLU A CA 1
ATOM 1297 C C . GLU A 1 164 ? 23.496 -10.869 -8.946 1.00 90.19 164 GLU A C 1
ATOM 1299 O O . GLU A 1 164 ? 22.483 -10.333 -9.420 1.00 90.19 164 GLU A O 1
ATOM 1304 N N . ARG A 1 165 ? 24.532 -11.231 -9.712 1.00 85.69 165 ARG A N 1
ATOM 1305 C CA . ARG A 1 165 ? 24.607 -11.009 -11.164 1.00 85.69 165 ARG A CA 1
ATOM 1306 C C . ARG A 1 165 ? 24.176 -12.226 -11.974 1.00 85.69 165 ARG A C 1
ATOM 1308 O O . ARG A 1 165 ? 23.787 -12.064 -13.128 1.00 85.69 165 ARG A O 1
ATOM 1315 N N . ARG A 1 166 ? 24.252 -13.432 -11.404 1.00 88.19 166 ARG A N 1
ATOM 1316 C CA . ARG A 1 166 ? 23.993 -14.677 -12.136 1.00 88.19 166 ARG A CA 1
ATOM 1317 C C . ARG A 1 166 ? 22.484 -14.916 -12.278 1.00 88.19 166 ARG A C 1
ATOM 1319 O O . ARG A 1 166 ? 21.798 -14.966 -11.256 1.00 88.19 166 ARG A O 1
ATOM 1326 N N . PRO A 1 167 ? 21.955 -15.107 -13.502 1.00 84.62 167 PRO A N 1
ATOM 1327 C CA . PRO A 1 167 ? 20.518 -15.285 -13.729 1.00 84.62 167 PRO A CA 1
ATOM 1328 C C . PRO A 1 167 ? 19.886 -16.410 -12.897 1.00 84.62 167 PRO A C 1
ATOM 1330 O O . PRO A 1 167 ? 18.829 -16.207 -12.299 1.00 84.62 167 PRO A O 1
ATOM 1333 N N . ASP A 1 168 ? 20.567 -17.552 -12.776 1.00 87.94 168 ASP A N 1
ATOM 1334 C CA . ASP A 1 168 ? 20.043 -18.728 -12.065 1.00 87.94 168 ASP A CA 1
ATOM 1335 C C . ASP A 1 168 ? 19.837 -18.485 -10.566 1.00 87.94 168 ASP A C 1
ATOM 1337 O O . ASP A 1 168 ? 18.882 -18.993 -9.979 1.00 87.94 168 ASP A O 1
ATOM 1341 N N . PHE A 1 169 ? 20.691 -17.656 -9.959 1.00 88.69 169 PHE A N 1
ATOM 1342 C CA . PHE A 1 169 ? 20.610 -17.281 -8.546 1.00 88.69 169 PHE A CA 1
ATOM 1343 C C . PHE A 1 169 ? 19.701 -16.071 -8.311 1.00 88.69 169 PHE A C 1
ATOM 1345 O O . PHE A 1 169 ? 19.129 -15.926 -7.232 1.00 88.69 169 PHE A O 1
ATOM 1352 N N . ARG A 1 170 ? 19.510 -15.217 -9.323 1.00 89.31 170 ARG A N 1
ATOM 1353 C CA . ARG A 1 170 ? 18.552 -14.105 -9.260 1.00 89.31 170 ARG A CA 1
ATOM 1354 C C . ARG A 1 170 ? 17.108 -14.580 -9.266 1.00 89.31 170 ARG A C 1
ATOM 1356 O O . ARG A 1 170 ? 16.314 -14.067 -8.483 1.00 89.31 170 ARG A O 1
ATOM 1363 N N . ARG A 1 171 ? 16.770 -15.551 -10.121 1.00 86.19 171 ARG A N 1
ATOM 1364 C CA . ARG A 1 171 ? 15.401 -16.065 -10.285 1.00 86.19 171 ARG A CA 1
ATOM 1365 C C . ARG A 1 171 ? 14.703 -16.406 -8.954 1.00 86.19 171 ARG A C 1
ATOM 1367 O O . ARG A 1 171 ? 13.623 -15.863 -8.731 1.00 86.19 171 ARG A O 1
ATOM 1374 N N . PRO A 1 172 ? 15.284 -17.200 -8.030 1.00 92.81 172 PRO A N 1
ATOM 1375 C CA . PRO A 1 172 ? 14.623 -17.501 -6.756 1.00 92.81 172 PRO A CA 1
ATOM 1376 C C . PRO A 1 172 ? 14.415 -16.258 -5.873 1.00 92.81 172 PRO A C 1
ATOM 1378 O O . PRO A 1 172 ? 13.403 -16.153 -5.184 1.00 92.81 172 PRO A O 1
ATOM 1381 N N . ILE A 1 173 ? 15.324 -15.277 -5.919 1.00 91.25 173 ILE A N 1
ATOM 1382 C CA . ILE A 1 173 ? 15.186 -14.018 -5.168 1.00 91.25 173 ILE A CA 1
ATOM 1383 C C . ILE A 1 173 ? 14.050 -13.163 -5.761 1.00 91.25 173 ILE A C 1
ATOM 1385 O O . ILE A 1 173 ? 13.281 -12.536 -5.027 1.00 91.25 173 ILE A O 1
ATOM 1389 N N . GLU A 1 174 ? 13.916 -13.142 -7.090 1.00 86.31 174 GLU A N 1
ATOM 1390 C CA . GLU A 1 174 ? 12.815 -12.467 -7.789 1.00 86.31 174 GLU A CA 1
ATOM 1391 C C . GLU A 1 174 ? 11.466 -13.130 -7.476 1.00 86.31 174 GLU A C 1
ATOM 1393 O O . GLU A 1 174 ? 10.491 -12.433 -7.184 1.00 86.31 174 GLU A O 1
ATOM 1398 N N . GLU A 1 175 ? 11.412 -14.462 -7.441 1.00 88.31 175 GLU A N 1
ATOM 1399 C CA . GLU A 1 175 ? 10.231 -15.223 -7.024 1.00 88.31 175 GLU A CA 1
ATOM 1400 C C . GLU A 1 175 ? 9.840 -14.938 -5.569 1.00 88.31 175 GLU A C 1
ATOM 1402 O O . GLU A 1 175 ? 8.669 -14.664 -5.288 1.00 88.31 175 GLU A O 1
ATOM 1407 N N . GLU A 1 176 ? 10.804 -14.929 -4.645 1.00 91.69 176 GLU A N 1
ATOM 1408 C CA . GLU A 1 176 ? 10.571 -14.602 -3.236 1.00 91.69 176 GLU A CA 1
ATOM 1409 C C . GLU A 1 176 ? 10.035 -13.172 -3.077 1.00 91.69 176 GLU A C 1
ATOM 1411 O O . GLU A 1 176 ? 9.056 -12.933 -2.360 1.00 91.69 176 GLU A O 1
ATOM 1416 N N . ARG A 1 177 ? 10.611 -12.218 -3.817 1.00 87.62 177 ARG A N 1
ATOM 1417 C CA . ARG A 1 177 ? 10.133 -10.832 -3.865 1.00 87.62 177 ARG A CA 1
ATOM 1418 C C . ARG A 1 177 ? 8.709 -10.748 -4.399 1.00 87.62 177 ARG A C 1
ATOM 1420 O O . ARG A 1 177 ? 7.875 -10.076 -3.791 1.00 87.62 177 ARG A O 1
ATOM 1427 N N . ASN A 1 178 ? 8.398 -11.440 -5.489 1.00 83.31 178 ASN A N 1
ATOM 1428 C CA . ASN A 1 178 ? 7.058 -11.451 -6.072 1.00 83.31 178 ASN A CA 1
ATOM 1429 C C . ASN A 1 178 ? 6.036 -12.081 -5.119 1.00 83.31 178 ASN A C 1
ATOM 1431 O O . ASN A 1 178 ? 4.945 -11.539 -4.933 1.00 83.31 178 ASN A O 1
ATOM 1435 N N . LYS A 1 179 ? 6.402 -13.175 -4.446 1.00 88.31 179 LYS A N 1
ATOM 1436 C CA . LYS A 1 179 ? 5.586 -13.810 -3.406 1.00 88.31 179 LYS A CA 1
ATOM 1437 C C . LYS A 1 179 ? 5.314 -12.851 -2.247 1.00 88.31 179 LYS A C 1
ATOM 1439 O O . LYS A 1 179 ? 4.166 -12.730 -1.818 1.00 88.31 179 LYS A O 1
ATOM 1444 N N . HIS A 1 180 ? 6.335 -12.136 -1.773 1.00 88.62 180 HIS A N 1
ATOM 1445 C CA . HIS A 1 180 ? 6.185 -11.117 -0.736 1.00 88.62 180 HIS A CA 1
ATOM 1446 C C . HIS A 1 180 ? 5.213 -10.008 -1.168 1.00 88.62 180 HIS A C 1
ATOM 1448 O O . HIS A 1 180 ? 4.277 -9.692 -0.434 1.00 88.62 180 HIS A O 1
ATOM 1454 N N . MET A 1 181 ? 5.382 -9.461 -2.375 1.00 83.06 181 MET A N 1
ATOM 1455 C CA . MET A 1 181 ? 4.514 -8.401 -2.901 1.00 83.06 181 MET A CA 1
ATOM 1456 C C . MET A 1 181 ? 3.059 -8.859 -3.052 1.00 83.06 181 MET A C 1
ATOM 1458 O O . MET A 1 181 ? 2.150 -8.154 -2.615 1.00 83.06 181 MET A O 1
ATOM 1462 N N . ARG A 1 182 ? 2.823 -10.062 -3.594 1.00 83.25 182 ARG A N 1
ATOM 1463 C CA . ARG A 1 182 ? 1.475 -10.649 -3.701 1.00 83.25 182 ARG A CA 1
ATOM 1464 C C . ARG A 1 182 ? 0.837 -10.852 -2.333 1.00 83.25 182 ARG A C 1
ATOM 1466 O O . ARG A 1 182 ? -0.340 -10.554 -2.167 1.00 83.25 182 ARG A O 1
ATOM 1473 N N . LYS A 1 183 ? 1.609 -11.308 -1.341 1.00 85.44 183 LYS A N 1
ATOM 1474 C CA . LYS A 1 183 ? 1.135 -11.457 0.041 1.00 85.44 183 LYS A CA 1
ATOM 1475 C C . LYS A 1 183 ? 0.687 -10.109 0.615 1.00 85.44 183 LYS A C 1
ATOM 1477 O O . LYS A 1 183 ? -0.428 -10.017 1.119 1.00 85.44 183 LYS A O 1
ATOM 1482 N N . GLN A 1 184 ? 1.508 -9.064 0.484 1.00 83.38 184 GLN A N 1
ATOM 1483 C CA . GLN A 1 184 ? 1.167 -7.705 0.929 1.00 83.38 184 GLN A CA 1
ATOM 1484 C C . GLN A 1 184 ? -0.102 -7.177 0.244 1.00 83.38 184 GLN A C 1
ATOM 1486 O O . GLN A 1 184 ? -1.012 -6.691 0.912 1.00 83.38 184 GLN A O 1
ATOM 1491 N N . MET A 1 185 ? -0.201 -7.334 -1.079 1.00 81.12 185 MET A N 1
ATOM 1492 C CA . MET A 1 185 ? -1.371 -6.891 -1.838 1.00 81.12 185 MET A CA 1
ATOM 1493 C C . MET A 1 185 ? -2.633 -7.675 -1.461 1.00 81.12 185 MET A C 1
ATOM 1495 O O . MET A 1 185 ? -3.684 -7.084 -1.242 1.00 81.12 185 MET A O 1
ATOM 1499 N N . SER A 1 186 ? -2.532 -8.996 -1.301 1.00 82.81 186 SER A N 1
ATOM 1500 C CA . SER A 1 186 ? -3.649 -9.839 -0.863 1.00 82.81 186 SER A CA 1
ATOM 1501 C C . SER A 1 186 ? -4.202 -9.390 0.488 1.00 82.81 186 SER A C 1
ATOM 1503 O O . SER A 1 186 ? -5.416 -9.328 0.655 1.00 82.81 186 SER A O 1
ATOM 1505 N N . ARG A 1 187 ? -3.328 -9.049 1.439 1.00 83.06 187 ARG A N 1
ATOM 1506 C CA . ARG A 1 187 ? -3.717 -8.548 2.764 1.00 83.06 187 ARG A CA 1
ATOM 1507 C C . ARG A 1 187 ? -4.433 -7.195 2.678 1.00 83.06 187 ARG A C 1
ATOM 1509 O O . ARG A 1 187 ? -5.491 -7.021 3.277 1.00 83.06 187 ARG A O 1
ATOM 1516 N N . ARG A 1 188 ? -3.934 -6.278 1.845 1.00 81.50 188 ARG A N 1
ATOM 1517 C CA . ARG A 1 188 ? -4.593 -4.987 1.565 1.00 81.50 188 ARG A CA 1
ATOM 1518 C C . ARG A 1 188 ? -5.943 -5.146 0.864 1.00 81.50 188 ARG A C 1
ATOM 1520 O O . ARG A 1 188 ? -6.894 -4.455 1.210 1.00 81.50 188 ARG A O 1
ATOM 1527 N N . ASN A 1 189 ? -6.061 -6.084 -0.075 1.00 83.69 189 ASN A N 1
ATOM 1528 C CA . ASN A 1 189 ? -7.309 -6.349 -0.793 1.00 83.69 189 ASN A CA 1
ATOM 1529 C C . ASN A 1 189 ? -8.422 -6.839 0.135 1.00 83.69 189 ASN A C 1
ATOM 1531 O O . ASN A 1 189 ? -9.574 -6.449 -0.051 1.00 83.69 189 ASN A O 1
ATOM 1535 N N . VAL A 1 190 ? -8.087 -7.632 1.161 1.00 87.25 190 VAL A N 1
ATOM 1536 C CA . VAL A 1 190 ? -9.052 -8.006 2.205 1.00 87.25 190 VAL A CA 1
ATOM 1537 C C . VAL A 1 190 ? -9.592 -6.748 2.877 1.00 87.25 190 VAL A C 1
ATOM 1539 O O . VAL A 1 190 ? -10.804 -6.547 2.882 1.00 87.25 190 VAL A O 1
ATOM 1542 N N . TYR A 1 191 ? -8.716 -5.863 3.358 1.00 87.25 191 TYR A N 1
ATOM 1543 C CA . TYR A 1 191 ? -9.135 -4.589 3.945 1.00 87.25 191 TYR A CA 1
ATOM 1544 C C . TYR A 1 191 ? -10.018 -3.770 2.996 1.00 87.25 191 TYR A C 1
ATOM 1546 O O . TYR A 1 191 ? -11.092 -3.321 3.393 1.00 87.25 191 TYR A O 1
ATOM 1554 N N . TYR A 1 192 ? -9.620 -3.611 1.732 1.00 86.12 192 TYR A N 1
ATOM 1555 C CA . TYR A 1 192 ? -10.397 -2.841 0.762 1.00 86.12 192 TYR A CA 1
ATOM 1556 C C . TYR A 1 192 ? -11.786 -3.417 0.513 1.00 86.12 192 TYR A C 1
ATOM 1558 O O . TYR A 1 192 ? -12.752 -2.655 0.463 1.00 86.12 192 TYR A O 1
ATOM 1566 N N . ALA A 1 193 ? -11.907 -4.741 0.438 1.00 89.31 193 ALA A N 1
ATOM 1567 C CA . ALA A 1 193 ? -13.198 -5.405 0.332 1.00 89.31 193 ALA A CA 1
ATOM 1568 C C . ALA A 1 193 ? -14.068 -5.146 1.574 1.00 89.31 193 ALA A C 1
ATOM 1570 O O . ALA A 1 193 ? -15.238 -4.787 1.441 1.00 89.31 193 ALA A O 1
ATOM 1571 N N . LYS A 1 194 ? -13.502 -5.257 2.786 1.00 90.06 194 LYS A N 1
ATOM 1572 C CA . LYS A 1 194 ? -14.226 -4.989 4.045 1.00 90.06 194 LYS A CA 1
ATOM 1573 C C . LYS A 1 194 ? -14.646 -3.525 4.171 1.00 90.06 194 LYS A C 1
ATOM 1575 O O . LYS A 1 194 ? -15.781 -3.239 4.541 1.00 90.06 194 LYS A O 1
ATOM 1580 N N . ARG A 1 195 ? -13.775 -2.597 3.783 1.00 90.44 195 ARG A N 1
ATOM 1581 C CA . ARG A 1 195 ? -14.074 -1.166 3.706 1.00 90.44 195 ARG A CA 1
ATOM 1582 C C . ARG A 1 195 ? -15.218 -0.872 2.739 1.00 90.44 195 ARG A C 1
ATOM 1584 O O . ARG A 1 195 ? -16.123 -0.119 3.090 1.00 90.44 195 ARG A O 1
ATOM 1591 N N . ALA A 1 196 ? -15.164 -1.422 1.525 1.00 89.38 196 ALA A N 1
ATOM 1592 C CA . ALA A 1 196 ? -16.206 -1.225 0.520 1.00 89.38 196 ALA A CA 1
ATOM 1593 C C . ALA A 1 196 ? -17.552 -1.773 1.012 1.00 89.38 196 ALA A C 1
ATOM 1595 O O . ALA A 1 196 ? -18.564 -1.087 0.902 1.00 89.38 196 ALA A O 1
ATOM 1596 N N . LEU A 1 197 ? -17.540 -2.953 1.638 1.00 93.00 197 LEU A N 1
ATOM 1597 C CA . LEU A 1 197 ? -18.727 -3.567 2.226 1.00 93.00 197 LEU A CA 1
ATOM 1598 C C . LEU A 1 197 ? -19.337 -2.705 3.342 1.00 93.00 197 LEU A C 1
ATOM 1600 O O . LEU A 1 197 ? -20.541 -2.468 3.331 1.00 93.00 197 LEU A O 1
ATOM 1604 N N . ALA A 1 198 ? -18.513 -2.184 4.258 1.00 93.25 198 ALA A N 1
ATOM 1605 C CA . ALA A 1 198 ? -18.974 -1.299 5.329 1.00 93.25 198 ALA A CA 1
ATOM 1606 C C . ALA A 1 198 ? -19.570 0.011 4.801 1.00 93.25 198 ALA A C 1
ATOM 1608 O O . ALA A 1 198 ? -20.578 0.484 5.308 1.00 93.25 198 ALA A O 1
ATOM 1609 N N . LYS A 1 199 ? -18.996 0.579 3.735 1.00 90.06 199 LYS A N 1
ATOM 1610 C CA . LYS A 1 199 ? -19.555 1.774 3.088 1.00 90.06 199 LYS A CA 1
ATOM 1611 C C . LYS A 1 199 ? -20.856 1.504 2.337 1.00 90.06 199 LYS A C 1
ATOM 1613 O O . LYS A 1 199 ? -21.724 2.366 2.326 1.00 90.06 199 LYS A O 1
ATOM 1618 N N . ALA A 1 200 ? -20.976 0.345 1.694 1.00 93.06 200 ALA A N 1
ATOM 1619 C CA . ALA A 1 200 ? -22.173 -0.026 0.945 1.00 93.06 200 ALA A CA 1
ATOM 1620 C C . ALA A 1 200 ? -23.348 -0.389 1.866 1.00 93.06 200 ALA A C 1
ATOM 1622 O O . ALA A 1 200 ? -24.500 -0.166 1.508 1.00 93.06 200 ALA A O 1
ATOM 1623 N N . GLN A 1 201 ? -23.065 -0.958 3.041 1.00 94.31 201 GLN A N 1
ATOM 1624 C CA . GLN A 1 201 ? -24.070 -1.402 4.008 1.00 94.31 201 GLN A CA 1
ATOM 1625 C C . GLN A 1 201 ? -23.733 -0.881 5.420 1.00 94.31 201 GLN A C 1
ATOM 1627 O O . GLN A 1 201 ? -23.420 -1.678 6.313 1.00 94.31 201 GLN A O 1
ATOM 1632 N N . PRO A 1 202 ? -23.809 0.449 5.631 1.00 91.88 202 PRO A N 1
ATOM 1633 C CA . PRO A 1 202 ? -23.375 1.108 6.866 1.00 91.88 202 PRO A CA 1
ATOM 1634 C C . PRO A 1 202 ? -24.191 0.706 8.098 1.00 91.88 202 PRO A C 1
ATOM 1636 O O . PRO A 1 202 ? -23.671 0.734 9.204 1.00 91.88 202 PRO A O 1
ATOM 1639 N N . GLU A 1 203 ? -25.444 0.278 7.924 1.00 91.12 203 GLU A N 1
ATOM 1640 C CA . GLU A 1 203 ? -26.293 -0.200 9.028 1.00 91.12 203 GLU A CA 1
ATOM 1641 C C . GLU A 1 203 ? -25.956 -1.633 9.469 1.00 91.12 203 GLU A C 1
ATOM 1643 O O . GLU A 1 203 ? -26.340 -2.060 10.556 1.00 91.12 203 GLU A O 1
ATOM 1648 N N . LYS A 1 204 ? -25.241 -2.396 8.631 1.00 92.38 204 LYS A N 1
ATOM 1649 C CA . LYS A 1 204 ? -24.923 -3.808 8.886 1.00 92.38 204 LYS A CA 1
ATOM 1650 C C . LYS A 1 204 ? -23.473 -4.021 9.295 1.00 92.38 204 LYS A C 1
ATOM 1652 O O . LYS A 1 204 ? -23.208 -4.836 10.177 1.00 92.38 204 LYS A O 1
ATOM 1657 N N . TYR A 1 205 ? -22.551 -3.299 8.664 1.00 93.44 205 TYR A N 1
ATOM 1658 C CA . TYR A 1 205 ? -21.121 -3.516 8.821 1.00 93.44 205 TYR A CA 1
ATOM 1659 C C . TYR A 1 205 ? -20.386 -2.236 9.218 1.00 93.44 205 TYR A C 1
ATOM 1661 O O . TYR A 1 205 ? -20.513 -1.201 8.569 1.00 93.44 205 TYR A O 1
ATOM 1669 N N . LEU A 1 206 ? -19.520 -2.355 10.220 1.00 92.12 206 LEU A N 1
ATOM 1670 C CA . LEU A 1 206 ? -18.513 -1.367 10.588 1.00 92.12 206 LEU A CA 1
ATOM 1671 C C . LEU A 1 206 ? -17.132 -1.945 10.273 1.00 92.12 206 LEU A C 1
ATOM 1673 O O . LEU A 1 206 ? -16.817 -3.055 10.696 1.00 92.12 206 LEU A O 1
ATOM 1677 N N . CYS A 1 207 ? -16.292 -1.220 9.538 1.00 92.75 207 CYS A N 1
ATOM 1678 C CA . CYS A 1 207 ? -14.900 -1.618 9.321 1.00 92.75 207 CYS A CA 1
ATOM 1679 C C . CYS A 1 207 ? -13.976 -0.658 10.060 1.00 92.75 207 CYS A C 1
ATOM 1681 O O . CYS A 1 207 ? -14.056 0.547 9.842 1.00 92.75 207 CYS A O 1
ATOM 1683 N N . LEU A 1 208 ? -13.103 -1.192 10.909 1.00 90.88 208 LEU A N 1
ATOM 1684 C CA . LEU A 1 208 ? -12.208 -0.409 11.749 1.00 90.88 208 LEU A CA 1
ATOM 1685 C C . LEU A 1 208 ? -10.769 -0.898 11.561 1.00 90.88 208 LEU A C 1
ATOM 1687 O O . LEU A 1 208 ? -10.505 -2.095 11.644 1.00 90.88 208 LEU A O 1
ATOM 1691 N N . ILE A 1 209 ? -9.840 0.023 11.306 1.00 90.31 209 ILE A N 1
ATOM 1692 C CA . ILE A 1 209 ? -8.397 -0.236 11.367 1.00 90.31 209 ILE A CA 1
ATOM 1693 C C . ILE A 1 209 ? -7.837 0.414 12.614 1.00 90.31 209 ILE A C 1
ATOM 1695 O O . ILE A 1 209 ? -8.133 1.576 12.870 1.00 90.31 209 ILE A O 1
ATOM 1699 N N . HIS A 1 210 ? -6.994 -0.314 13.328 1.00 87.75 210 HIS A N 1
ATOM 1700 C CA . HIS A 1 210 ? -6.222 0.180 14.452 1.00 87.75 210 HIS A CA 1
ATOM 1701 C C . HIS A 1 210 ? -4.731 0.138 14.122 1.00 87.75 210 HIS A C 1
ATOM 1703 O O . HIS A 1 210 ? -4.218 -0.918 13.746 1.00 87.75 210 HIS A O 1
ATOM 1709 N N . ASP A 1 211 ? -4.043 1.261 14.314 1.00 85.00 211 ASP A N 1
ATOM 1710 C CA . ASP A 1 211 ? -2.588 1.364 14.216 1.00 85.00 211 ASP A CA 1
ATOM 1711 C C . ASP A 1 211 ? -2.020 2.059 15.458 1.00 85.00 211 ASP A C 1
ATOM 1713 O O . ASP A 1 211 ? -2.498 3.113 15.888 1.00 85.00 211 ASP A O 1
ATOM 1717 N N . LYS A 1 212 ? -0.987 1.458 16.045 1.00 79.62 212 LYS A N 1
ATOM 1718 C CA . LYS A 1 212 ? -0.324 1.961 17.248 1.00 79.62 212 LYS A CA 1
ATOM 1719 C C . LYS A 1 212 ? 1.084 2.406 16.891 1.00 79.62 212 LYS A C 1
ATOM 1721 O O . LYS A 1 212 ? 1.870 1.630 16.349 1.00 79.62 212 LYS A O 1
ATOM 1726 N N . MET A 1 213 ? 1.417 3.651 17.230 1.00 76.19 213 MET A N 1
ATOM 1727 C CA . MET A 1 213 ? 2.762 4.167 17.007 1.00 76.19 213 MET A CA 1
ATOM 1728 C C . MET A 1 213 ? 3.741 3.585 18.036 1.00 76.19 213 MET A C 1
ATOM 1730 O O . MET A 1 213 ? 3.415 3.424 19.212 1.00 76.19 213 MET A O 1
ATOM 1734 N N . ASP A 1 214 ? 4.959 3.300 17.577 1.00 71.56 214 ASP A N 1
ATOM 1735 C CA . ASP A 1 214 ? 6.092 2.909 18.419 1.00 71.56 214 ASP A CA 1
ATOM 1736 C C . ASP A 1 214 ? 6.362 3.976 19.492 1.00 71.56 214 ASP A C 1
ATOM 1738 O O . ASP A 1 214 ? 6.596 5.146 19.172 1.00 71.56 214 ASP A O 1
ATOM 1742 N N . GLN A 1 215 ? 6.343 3.540 20.752 1.00 68.00 215 GLN A N 1
ATOM 1743 C CA . GLN A 1 215 ? 6.408 4.387 21.945 1.00 68.00 215 GLN A CA 1
ATOM 1744 C C . GLN A 1 215 ? 7.680 5.240 21.972 1.00 68.00 215 GLN A C 1
ATOM 1746 O O . GLN A 1 215 ? 7.656 6.406 22.351 1.00 68.00 215 GLN A O 1
ATOM 1751 N N . ASN A 1 216 ? 8.795 4.711 21.463 1.00 67.19 216 ASN A N 1
ATOM 1752 C CA . ASN A 1 216 ? 10.057 5.450 21.438 1.00 67.19 216 ASN A CA 1
ATOM 1753 C C . ASN A 1 216 ? 10.006 6.688 20.528 1.00 67.19 216 ASN A C 1
ATOM 1755 O O . ASN A 1 216 ? 10.829 7.592 20.667 1.00 67.19 216 ASN A O 1
ATOM 1759 N N . LYS A 1 217 ? 9.058 6.742 19.582 1.00 69.81 217 LYS A N 1
ATOM 1760 C CA . LYS A 1 217 ? 8.889 7.863 18.640 1.00 69.81 217 LYS A CA 1
ATOM 1761 C C . LYS A 1 217 ? 7.957 8.947 19.168 1.00 69.81 217 LYS A C 1
ATOM 1763 O O . LYS A 1 217 ? 7.982 10.059 18.643 1.00 69.81 217 LYS A O 1
ATOM 1768 N N . THR A 1 218 ? 7.133 8.614 20.151 1.00 72.88 218 THR A N 1
ATOM 1769 C CA . THR A 1 218 ? 6.134 9.490 20.773 1.00 72.88 218 THR A CA 1
ATOM 1770 C C . THR A 1 218 ? 6.613 10.111 22.078 1.00 72.88 218 THR A C 1
ATOM 1772 O O . THR A 1 218 ? 5.990 11.057 22.545 1.00 72.88 218 THR A O 1
ATOM 1775 N N . ASN A 1 219 ? 7.711 9.615 22.646 1.00 73.56 219 ASN A N 1
ATOM 1776 C CA . ASN A 1 219 ? 8.332 10.155 23.849 1.00 73.56 219 ASN A CA 1
ATOM 1777 C C . ASN A 1 219 ? 8.595 11.674 23.761 1.00 73.56 219 ASN A C 1
ATOM 1779 O O . ASN A 1 219 ? 9.103 12.175 22.753 1.00 73.56 219 ASN A O 1
ATOM 1783 N N . ILE A 1 220 ? 8.279 12.397 24.839 1.00 74.94 220 ILE A N 1
ATOM 1784 C CA . ILE A 1 220 ? 8.426 13.857 24.948 1.00 74.94 220 ILE A CA 1
ATOM 1785 C C . ILE A 1 220 ? 9.451 14.180 26.051 1.00 74.94 220 ILE A C 1
ATOM 1787 O O . ILE A 1 220 ? 9.356 13.605 27.127 1.00 74.94 220 ILE A O 1
ATOM 1791 N N . PRO A 1 221 ? 10.412 15.100 25.852 1.00 69.38 221 PRO A N 1
ATOM 1792 C CA . PRO A 1 221 ? 10.640 15.900 24.652 1.00 69.38 221 PRO A CA 1
ATOM 1793 C C . PRO A 1 221 ? 11.351 15.114 23.543 1.00 69.38 221 PRO A C 1
ATOM 1795 O O . PRO A 1 221 ? 12.275 14.339 23.791 1.00 69.38 221 PRO A O 1
ATOM 1798 N N . ARG A 1 222 ? 10.970 15.376 22.285 1.00 64.94 222 ARG A N 1
ATOM 1799 C CA . ARG A 1 222 ? 11.688 14.856 21.117 1.00 64.94 222 ARG A CA 1
ATOM 1800 C C . ARG A 1 222 ? 12.832 15.799 20.763 1.00 64.94 222 ARG A C 1
ATOM 1802 O O . ARG A 1 222 ? 12.627 16.819 20.110 1.00 64.94 222 ARG A O 1
ATOM 1809 N N . LEU A 1 223 ? 14.041 15.451 21.182 1.00 65.75 223 LEU A N 1
ATOM 1810 C CA . LEU A 1 223 ? 15.235 16.218 20.837 1.00 65.75 223 LEU A CA 1
ATOM 1811 C C . LEU A 1 223 ? 15.739 15.824 19.442 1.00 65.75 223 LEU A C 1
ATOM 1813 O O . LEU A 1 223 ? 15.702 14.655 19.061 1.00 65.75 223 LEU A O 1
ATOM 1817 N N . ALA A 1 224 ? 16.235 16.798 18.673 1.00 63.44 224 ALA A N 1
ATOM 1818 C CA . ALA A 1 224 ? 16.830 16.540 17.357 1.00 63.44 224 ALA A CA 1
ATOM 1819 C C . ALA A 1 224 ? 18.055 15.610 17.454 1.00 63.44 224 ALA A C 1
ATOM 1821 O O . ALA A 1 224 ? 18.273 14.777 16.578 1.00 63.44 224 ALA A O 1
ATOM 1822 N N . ASN A 1 225 ? 18.802 15.721 18.557 1.00 60.00 225 ASN A N 1
ATOM 1823 C CA . ASN A 1 225 ? 19.919 14.857 18.906 1.00 60.00 225 ASN A CA 1
ATOM 1824 C C . ASN A 1 225 ? 19.640 14.204 20.262 1.00 60.00 225 ASN A C 1
ATOM 1826 O O . ASN A 1 225 ? 19.678 14.867 21.299 1.00 60.00 225 ASN A O 1
ATOM 1830 N N . ASN A 1 226 ? 19.388 12.896 20.263 1.00 59.00 226 ASN A N 1
ATOM 1831 C CA . ASN A 1 226 ? 19.233 12.128 21.495 1.00 59.00 226 ASN A CA 1
ATOM 1832 C C . ASN A 1 226 ? 20.600 11.997 22.183 1.00 59.00 226 ASN A C 1
ATOM 1834 O O . ASN A 1 226 ? 21.390 11.108 21.861 1.00 59.00 226 ASN A O 1
ATOM 1838 N N . MET A 1 227 ? 20.913 12.899 23.117 1.00 58.72 227 MET A N 1
ATOM 1839 C CA . MET A 1 227 ? 22.132 12.781 23.916 1.00 58.72 227 MET A CA 1
ATOM 1840 C C . MET A 1 227 ? 22.037 11.544 24.814 1.00 58.72 227 MET A C 1
ATOM 1842 O O . MET A 1 227 ? 21.131 11.436 25.642 1.00 58.72 227 MET A O 1
ATOM 1846 N N . LYS A 1 228 ? 23.007 10.625 24.696 1.00 59.03 228 LYS A N 1
ATOM 1847 C CA . LYS A 1 228 ? 23.098 9.422 25.549 1.00 59.03 228 LYS A CA 1
ATOM 1848 C C . LYS A 1 228 ? 23.067 9.771 27.043 1.00 59.03 228 LYS A C 1
ATOM 1850 O O . LYS A 1 228 ? 22.398 9.094 27.811 1.00 59.03 228 LYS A O 1
ATOM 1855 N N . ARG A 1 229 ? 23.706 10.880 27.441 1.00 55.94 229 ARG A N 1
ATOM 1856 C CA . ARG A 1 229 ? 23.716 11.383 28.828 1.00 55.94 229 ARG A CA 1
ATOM 1857 C C . ARG A 1 229 ? 22.327 11.686 29.400 1.00 55.94 229 ARG A C 1
ATOM 1859 O O . ARG A 1 229 ? 22.161 11.578 30.606 1.00 55.94 229 ARG A O 1
ATOM 1866 N N . LEU A 1 230 ? 21.350 12.018 28.555 1.00 55.53 230 LEU A N 1
ATOM 1867 C CA . LEU A 1 230 ? 19.979 12.276 28.995 1.00 55.53 230 LEU A CA 1
ATOM 1868 C C . LEU A 1 230 ? 19.292 10.982 29.470 1.00 55.53 230 LEU A C 1
ATOM 1870 O O . LEU A 1 230 ? 18.583 10.986 30.464 1.00 55.53 230 LEU A O 1
ATOM 1874 N N . HIS A 1 231 ? 19.583 9.862 28.798 1.00 53.84 231 HIS A N 1
ATOM 1875 C CA . HIS A 1 231 ? 18.964 8.558 29.056 1.00 53.84 231 HIS A CA 1
ATOM 1876 C C . HIS A 1 231 ? 19.769 7.691 30.040 1.00 53.84 231 HIS A C 1
ATOM 1878 O O . HIS A 1 231 ? 19.200 6.852 30.725 1.00 53.84 231 HIS A O 1
ATOM 1884 N N . SER A 1 232 ? 21.093 7.867 30.111 1.00 50.34 232 SER A N 1
ATOM 1885 C CA . SER A 1 232 ? 21.990 7.005 30.900 1.00 50.34 232 SER A CA 1
ATOM 1886 C C . SER A 1 232 ? 22.297 7.516 32.315 1.00 50.34 232 SER A C 1
ATOM 1888 O O . SER A 1 232 ? 23.037 6.853 33.030 1.00 50.34 232 SER A O 1
ATOM 1890 N N . GLY A 1 233 ? 21.779 8.684 32.719 1.00 46.56 233 GLY A N 1
ATOM 1891 C CA . GLY A 1 233 ? 22.170 9.355 33.970 1.00 46.56 233 GLY A CA 1
ATOM 1892 C C . GLY A 1 233 ? 21.027 9.800 34.885 1.00 46.56 233 GLY A C 1
ATOM 1893 O O . GLY A 1 233 ? 21.259 10.656 35.729 1.00 46.56 233 GLY A O 1
ATOM 1894 N N . GLY A 1 234 ? 19.796 9.311 34.694 1.00 52.88 234 GLY A N 1
ATOM 1895 C CA . GLY A 1 234 ? 18.643 9.605 35.568 1.00 52.88 234 GLY A CA 1
ATOM 1896 C C . GLY A 1 234 ? 18.138 11.059 35.583 1.00 52.88 234 GLY A C 1
ATOM 1897 O O . GLY A 1 234 ? 17.089 11.328 36.151 1.00 52.88 234 GLY A O 1
ATOM 1898 N N . SER A 1 235 ? 18.840 12.000 34.943 1.00 55.44 235 SER A N 1
ATOM 1899 C CA . SER A 1 235 ? 18.557 13.437 35.059 1.00 55.44 235 SER A CA 1
ATOM 1900 C C . SER A 1 235 ? 17.382 13.934 34.207 1.00 55.44 235 SER A C 1
ATOM 1902 O O . SER A 1 235 ? 16.899 15.036 34.454 1.00 55.44 235 SER A O 1
ATOM 1904 N N . CYS A 1 236 ? 16.930 13.188 33.194 1.00 57.16 236 CYS A N 1
ATOM 1905 C CA . CYS A 1 236 ? 15.759 13.557 32.395 1.00 57.16 236 CYS A CA 1
ATOM 1906 C C . CYS A 1 236 ? 15.179 12.308 31.716 1.00 57.16 236 CYS A C 1
ATOM 1908 O O . CYS A 1 236 ? 15.662 11.845 30.683 1.00 57.16 236 CYS A O 1
ATOM 1910 N N . MET A 1 237 ? 14.142 11.745 32.337 1.00 63.47 237 MET A N 1
ATOM 1911 C CA . MET A 1 237 ? 13.358 10.657 31.760 1.00 63.47 237 MET A CA 1
ATOM 1912 C C . MET A 1 237 ? 12.366 11.254 30.761 1.00 63.47 237 MET A C 1
ATOM 1914 O O . MET A 1 237 ? 11.530 12.063 31.171 1.00 63.47 237 MET A O 1
ATOM 1918 N N . PRO A 1 238 ? 12.432 10.902 29.465 1.00 71.56 238 PRO A N 1
ATOM 1919 C CA . PRO A 1 238 ? 11.420 11.359 28.533 1.00 71.56 238 PRO A CA 1
ATOM 1920 C C . PRO A 1 238 ? 10.060 10.790 28.948 1.00 71.56 238 PRO A C 1
ATOM 1922 O O . PRO A 1 238 ? 9.948 9.599 29.246 1.00 71.56 238 PRO A O 1
ATOM 1925 N N . LEU A 1 239 ? 9.038 11.645 28.959 1.00 75.25 239 LEU A N 1
ATOM 1926 C CA . LEU A 1 239 ? 7.656 11.275 29.213 1.00 75.25 239 LEU A CA 1
ATOM 1927 C C . LEU A 1 239 ? 7.236 10.254 28.156 1.00 75.25 239 LEU A C 1
ATOM 1929 O O . LEU A 1 239 ? 7.170 10.606 26.969 1.00 75.25 239 LEU A O 1
ATOM 1933 N N . PRO A 1 240 ? 6.957 9.004 28.551 1.00 73.38 240 PRO A N 1
ATOM 1934 C CA . PRO A 1 240 ? 6.566 8.002 27.592 1.00 73.38 240 PRO A CA 1
ATOM 1935 C C . PRO A 1 240 ? 5.129 8.283 27.175 1.00 73.38 240 PRO A C 1
ATOM 1937 O O . PRO A 1 240 ? 4.229 8.308 28.005 1.00 73.38 240 PRO A O 1
ATOM 1940 N N . VAL A 1 241 ? 4.883 8.523 25.893 1.00 76.94 241 VAL A N 1
ATOM 1941 C CA . VAL A 1 241 ? 3.526 8.759 25.379 1.00 76.94 241 VAL A CA 1
ATOM 1942 C C . VAL A 1 241 ? 3.186 7.619 24.427 1.00 76.94 241 VAL A C 1
ATOM 1944 O O . VAL A 1 241 ? 4.000 7.266 23.589 1.00 76.94 241 VAL A O 1
ATOM 1947 N N . SER A 1 242 ? 2.014 7.006 24.539 1.00 77.00 242 SER A N 1
ATOM 1948 C CA . SER A 1 242 ? 1.422 6.152 23.507 1.00 77.00 242 SER A CA 1
ATOM 1949 C C . SER A 1 242 ? 0.538 6.987 22.603 1.00 77.00 242 SER A C 1
ATOM 1951 O O . SER A 1 242 ? -0.297 7.749 23.086 1.00 77.00 242 SER A O 1
ATOM 1953 N N . LEU A 1 243 ? 0.646 6.749 21.300 1.00 80.38 243 LEU A N 1
ATOM 1954 C CA . LEU A 1 243 ? -0.304 7.239 20.312 1.00 80.38 243 LEU A CA 1
ATOM 1955 C C . LEU A 1 243 ? -0.946 6.053 19.601 1.00 80.38 243 LEU A C 1
ATOM 1957 O O . LEU A 1 243 ? -0.255 5.152 19.121 1.00 80.38 243 LEU A O 1
ATOM 1961 N N . THR A 1 244 ? -2.269 6.051 19.529 1.00 82.81 244 THR A N 1
ATOM 1962 C CA . THR A 1 244 ? -3.041 5.052 18.791 1.00 82.81 244 THR A CA 1
ATOM 1963 C C . THR A 1 244 ? -4.030 5.750 17.878 1.00 82.81 244 THR A C 1
ATOM 1965 O O . THR A 1 244 ? -4.825 6.570 18.326 1.00 82.81 244 THR A O 1
ATOM 1968 N N . GLY A 1 245 ? -3.967 5.426 16.593 1.00 86.75 245 GLY A N 1
ATOM 1969 C CA . GLY A 1 245 ? -4.901 5.896 15.584 1.00 86.75 245 GLY A CA 1
ATOM 1970 C C . GLY A 1 245 ? -5.895 4.804 15.218 1.00 86.75 245 GLY A C 1
ATOM 1971 O O . GLY A 1 245 ? -5.538 3.627 15.126 1.00 86.75 245 GLY A O 1
ATOM 1972 N N . MET A 1 246 ? -7.141 5.194 14.966 1.00 87.88 246 MET A N 1
ATOM 1973 C CA . MET A 1 246 ? -8.138 4.311 14.375 1.00 87.88 246 MET A CA 1
ATOM 1974 C C . MET A 1 246 ? -8.821 4.983 13.191 1.00 87.88 246 MET A C 1
ATOM 1976 O O . MET A 1 246 ? -9.126 6.171 13.227 1.00 87.88 246 MET A O 1
ATOM 1980 N N . LEU A 1 247 ? -9.075 4.213 12.138 1.00 89.50 247 LEU A N 1
ATOM 1981 C CA . LEU A 1 247 ? -9.860 4.646 10.985 1.00 89.50 247 LEU A CA 1
ATOM 1982 C C . LEU A 1 247 ? -11.107 3.787 10.878 1.00 89.50 247 LEU A C 1
ATOM 1984 O O . LEU A 1 247 ? -11.016 2.561 10.897 1.00 89.50 247 LEU A O 1
ATOM 1988 N N . THR A 1 248 ? -12.253 4.426 10.710 1.00 90.19 248 THR A N 1
ATOM 1989 C CA . THR A 1 248 ? -13.567 3.783 10.665 1.00 90.19 248 THR A CA 1
ATOM 1990 C C . THR A 1 248 ? -14.204 4.003 9.296 1.00 90.19 248 THR A C 1
ATOM 1992 O O . THR A 1 248 ? -14.059 5.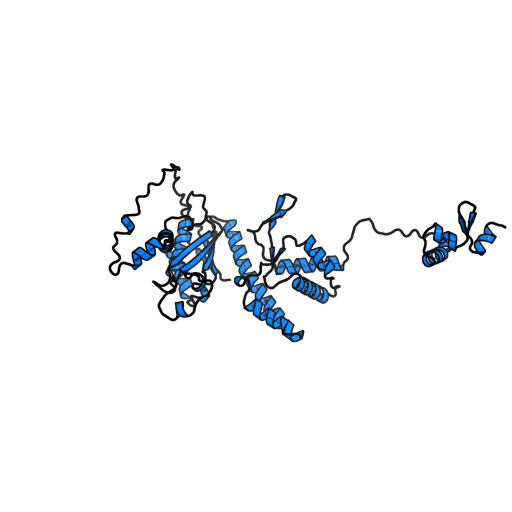048 8.660 1.00 90.19 248 THR A O 1
ATOM 1995 N N . HIS A 1 249 ? -14.900 2.984 8.796 1.00 91.12 249 HIS A N 1
ATOM 1996 C CA . HIS A 1 249 ? -15.656 3.035 7.546 1.00 91.12 249 HIS A CA 1
ATOM 1997 C C . HIS A 1 249 ? -17.040 2.443 7.761 1.00 91.12 249 HIS A C 1
ATOM 1999 O O . HIS A 1 249 ? -17.195 1.476 8.504 1.00 91.12 249 HIS A O 1
ATOM 2005 N N . GLY A 1 250 ? -18.029 3.007 7.071 1.00 86.50 250 GLY A N 1
ATOM 2006 C CA . GLY A 1 250 ? -19.447 2.694 7.275 1.00 86.50 250 GLY A CA 1
ATOM 2007 C C . GLY A 1 250 ? -20.122 3.623 8.282 1.00 86.50 250 GLY A C 1
ATOM 2008 O O . GLY A 1 250 ? -21.344 3.658 8.349 1.00 86.50 250 GLY A O 1
ATOM 2009 N N . ARG A 1 251 ? -19.353 4.428 9.026 1.00 85.06 251 ARG A N 1
ATOM 2010 C CA . ARG A 1 251 ? -19.901 5.406 9.961 1.00 85.06 251 ARG A CA 1
ATOM 2011 C C . ARG A 1 251 ? -18.922 6.537 10.255 1.00 85.06 251 ARG A C 1
ATOM 2013 O O . ARG A 1 251 ? -17.714 6.322 10.212 1.00 85.06 251 ARG A O 1
ATOM 2020 N N . GLU A 1 252 ? -19.463 7.713 10.542 1.00 78.44 252 GLU A N 1
ATOM 2021 C CA . GLU A 1 252 ? -18.705 8.896 10.949 1.00 78.44 252 GLU A CA 1
ATOM 2022 C C . GLU A 1 252 ? -18.701 9.065 12.479 1.00 78.44 252 GLU A C 1
ATOM 2024 O O . GLU A 1 252 ? -19.648 8.612 13.128 1.00 78.44 252 GLU A O 1
ATOM 2029 N N . PRO A 1 253 ? -17.673 9.720 13.057 1.00 70.88 253 PRO A N 1
ATOM 2030 C CA . PRO A 1 253 ? -16.480 10.263 12.391 1.00 70.88 253 PRO A CA 1
ATOM 2031 C C . PRO A 1 253 ? -15.531 9.161 11.889 1.00 70.88 253 PRO A C 1
ATOM 2033 O O . PRO A 1 253 ? -15.459 8.084 12.470 1.00 70.88 253 PRO A O 1
ATOM 2036 N N . GLY A 1 254 ? -14.852 9.411 10.762 1.00 80.62 254 GLY A N 1
ATOM 2037 C CA . GLY A 1 254 ? -14.059 8.411 10.021 1.00 80.62 254 GLY A CA 1
ATOM 2038 C C . GLY A 1 254 ? -12.636 8.170 10.548 1.00 80.62 254 GLY A C 1
ATOM 2039 O O . GLY A 1 254 ? -11.909 7.327 10.013 1.00 80.62 254 GLY A O 1
ATOM 2040 N N . ALA A 1 255 ? -12.205 8.941 11.550 1.00 83.75 255 ALA A N 1
ATOM 2041 C CA . ALA A 1 255 ? -10.862 8.884 12.112 1.00 83.75 255 ALA A CA 1
ATOM 2042 C C . ALA A 1 255 ? -10.840 9.285 13.595 1.00 83.75 255 ALA A C 1
ATOM 2044 O O . ALA A 1 255 ? -11.468 10.263 14.004 1.00 83.75 255 ALA A O 1
ATOM 2045 N N . PHE A 1 256 ? -10.051 8.547 14.371 1.00 84.06 256 PHE A N 1
ATOM 2046 C CA . PHE A 1 256 ? -9.851 8.716 15.805 1.00 84.06 256 PHE A CA 1
ATOM 2047 C C . PHE A 1 256 ? -8.366 8.646 16.140 1.00 84.06 256 PHE A C 1
ATOM 2049 O O . PHE A 1 256 ? -7.588 7.965 15.468 1.00 84.06 256 PHE A O 1
ATOM 2056 N N . CYS A 1 257 ? -7.978 9.347 17.196 1.00 83.19 257 CYS A N 1
ATOM 2057 C CA . CYS A 1 257 ? -6.603 9.432 17.652 1.00 83.19 257 CYS A CA 1
ATOM 2058 C C . CYS A 1 257 ? -6.609 9.555 19.173 1.00 83.19 257 CYS A C 1
ATOM 2060 O O . CYS A 1 257 ? -7.144 10.527 19.692 1.00 83.19 257 CYS A O 1
ATOM 2062 N N . HIS A 1 258 ? -6.035 8.584 19.876 1.00 81.62 258 HIS A N 1
ATOM 2063 C CA . HIS A 1 258 ? -5.971 8.578 21.332 1.00 81.62 258 HIS A CA 1
ATOM 2064 C C . HIS A 1 258 ? -4.524 8.640 21.809 1.00 81.62 258 HIS A C 1
ATOM 2066 O O . HIS A 1 258 ? -3.644 7.933 21.305 1.00 81.62 258 HIS A O 1
ATOM 2072 N N . LEU A 1 259 ? -4.306 9.468 22.827 1.00 79.06 259 LEU A N 1
ATOM 2073 C CA . LEU A 1 259 ? -3.031 9.661 23.506 1.00 79.06 259 LEU A CA 1
ATOM 2074 C C . LEU A 1 259 ? -3.111 9.094 24.925 1.00 79.06 259 LEU A C 1
ATOM 2076 O O . LEU A 1 259 ? -4.094 9.306 25.636 1.00 79.06 259 LEU A O 1
ATOM 2080 N N . SER A 1 260 ? -2.056 8.415 25.359 1.00 73.81 260 SER A N 1
ATOM 2081 C CA . SER A 1 260 ? -1.877 8.000 26.754 1.00 73.81 260 SER A CA 1
ATOM 2082 C C . SER A 1 260 ? -0.452 8.259 27.203 1.00 73.81 260 SER A C 1
ATOM 2084 O O . SER A 1 260 ? 0.463 8.228 26.392 1.00 73.81 260 SER A O 1
ATOM 2086 N N . VAL A 1 261 ? -0.258 8.515 28.490 1.00 71.50 261 VAL A N 1
ATOM 2087 C CA . VAL A 1 261 ? 1.070 8.578 29.097 1.00 71.50 261 VAL A CA 1
ATOM 2088 C C . VAL A 1 261 ? 1.417 7.171 29.584 1.00 71.50 261 VAL A C 1
ATOM 2090 O O . VAL A 1 261 ? 0.812 6.650 30.518 1.00 71.50 261 VAL A O 1
ATOM 2093 N N . ASN A 1 262 ? 2.375 6.537 28.919 1.00 59.19 262 ASN A N 1
ATOM 2094 C CA . ASN A 1 262 ? 2.955 5.271 29.345 1.00 59.19 262 ASN A CA 1
ATOM 2095 C C . ASN A 1 262 ? 3.949 5.522 30.489 1.00 59.19 262 ASN A C 1
ATOM 2097 O O . ASN A 1 262 ? 4.561 6.578 30.559 1.00 59.19 262 ASN A O 1
ATOM 2101 N N . GLY A 1 263 ? 4.149 4.547 31.374 1.00 50.53 263 GLY A N 1
ATOM 2102 C CA . GLY A 1 263 ? 5.113 4.666 32.479 1.00 50.53 263 GLY A CA 1
ATOM 2103 C C . GLY A 1 263 ? 4.499 4.787 33.874 1.00 50.53 263 GLY A C 1
ATOM 2104 O O . GLY A 1 263 ? 5.221 4.569 34.838 1.00 50.53 263 GLY A O 1
ATOM 2105 N N . LEU A 1 264 ? 3.179 5.000 34.002 1.00 50.12 264 LEU A N 1
ATOM 2106 C CA . LEU A 1 264 ? 2.462 4.505 35.191 1.00 50.12 264 LEU A CA 1
ATOM 2107 C C . LEU A 1 264 ? 2.279 2.981 35.113 1.00 50.12 264 LEU A C 1
ATOM 2109 O O . LEU A 1 264 ? 2.416 2.293 36.116 1.00 50.12 264 LEU A O 1
ATOM 2113 N N . TRP A 1 265 ? 2.028 2.459 33.906 1.00 42.22 265 TRP A N 1
ATOM 2114 C CA . TRP A 1 265 ? 1.886 1.028 33.628 1.00 42.22 265 TRP A CA 1
ATOM 2115 C C . TRP A 1 265 ? 2.519 0.712 32.258 1.00 42.22 265 TRP A C 1
ATOM 2117 O O . TRP A 1 265 ? 2.121 1.315 31.254 1.00 42.22 265 TRP A O 1
ATOM 2127 N N . PRO A 1 266 ? 3.538 -0.164 32.163 1.00 41.09 266 PRO A N 1
ATOM 2128 C CA . PRO A 1 266 ? 4.124 -0.545 30.883 1.00 41.09 266 PRO A CA 1
ATOM 2129 C C . PRO A 1 266 ? 3.163 -1.435 30.083 1.00 41.09 266 PRO A C 1
ATOM 2131 O O . PRO A 1 266 ? 2.694 -2.452 30.582 1.00 41.09 266 PRO A O 1
ATOM 2134 N N . GLY A 1 267 ? 2.910 -1.082 28.818 1.00 53.59 267 GLY A N 1
ATOM 2135 C CA . GLY A 1 267 ? 2.298 -2.000 27.849 1.00 53.59 267 GLY A CA 1
ATOM 2136 C C . GLY A 1 267 ? 0.818 -2.325 28.059 1.00 53.59 267 GLY A C 1
ATOM 2137 O O . GLY A 1 267 ? 0.380 -3.367 27.589 1.00 53.59 267 GLY A O 1
ATOM 2138 N N . ASP A 1 268 ? 0.053 -1.455 28.719 1.00 52.94 268 ASP A N 1
ATOM 2139 C CA . ASP A 1 268 ? -1.308 -1.764 29.157 1.00 52.94 268 ASP A CA 1
ATOM 2140 C C . ASP A 1 268 ? -2.254 -2.189 27.998 1.00 52.94 268 ASP A C 1
ATOM 2142 O O . ASP A 1 268 ? -2.642 -1.347 27.169 1.00 52.94 268 ASP A O 1
ATOM 2146 N N . PRO A 1 269 ? -2.677 -3.471 27.922 1.00 57.53 269 PRO A N 1
ATOM 2147 C CA . PRO A 1 269 ? -3.737 -3.920 27.019 1.00 57.53 269 PRO A CA 1
ATOM 2148 C C . PRO A 1 269 ? -5.023 -3.109 27.210 1.00 57.53 269 PRO A C 1
ATOM 2150 O O . PRO A 1 269 ? -5.770 -2.900 26.247 1.00 57.53 269 PRO A O 1
ATOM 2153 N N . ASN A 1 270 ? -5.244 -2.576 28.418 1.00 66.69 270 ASN A N 1
ATOM 2154 C CA . ASN A 1 270 ? -6.391 -1.742 28.729 1.00 66.69 270 ASN A CA 1
ATOM 2155 C C . ASN A 1 270 ? -6.371 -0.433 27.944 1.00 66.69 270 ASN A C 1
ATOM 2157 O O . ASN A 1 270 ? -7.449 0.073 27.661 1.00 66.69 270 ASN A O 1
ATOM 2161 N N . PHE A 1 271 ? -5.222 0.113 27.516 1.00 73.69 271 PHE A N 1
ATOM 2162 C CA . PHE A 1 271 ? -5.231 1.331 26.692 1.00 73.69 271 PHE A CA 1
ATOM 2163 C C . PHE A 1 271 ? -5.781 1.069 25.287 1.00 73.69 271 PHE A C 1
ATOM 2165 O O . PHE A 1 271 ? -6.547 1.875 24.756 1.00 73.69 271 PHE A O 1
ATOM 2172 N N . THR A 1 272 ? -5.438 -0.077 24.696 1.00 76.62 272 THR A N 1
ATOM 2173 C CA . THR A 1 272 ? -5.956 -0.459 23.373 1.00 76.62 272 THR A CA 1
ATOM 2174 C C . THR A 1 272 ? -7.450 -0.767 23.456 1.00 76.62 272 THR A C 1
ATOM 2176 O O . THR A 1 272 ? -8.236 -0.256 22.662 1.00 76.62 272 THR A O 1
ATOM 2179 N N . VAL A 1 273 ? -7.867 -1.529 24.470 1.00 76.88 273 VAL A N 1
ATOM 2180 C CA . VAL A 1 273 ? -9.287 -1.834 24.706 1.00 76.88 273 VAL A CA 1
ATOM 2181 C C . VAL A 1 273 ? -10.084 -0.575 25.044 1.00 76.88 273 VAL A C 1
ATOM 2183 O O . VAL A 1 273 ? -11.142 -0.355 24.465 1.00 76.88 273 VAL A O 1
ATOM 2186 N N . SER A 1 274 ? -9.555 0.303 25.899 1.00 75.94 274 SER A N 1
ATOM 2187 C CA . SER A 1 274 ? -10.172 1.600 26.210 1.00 75.94 274 SER A CA 1
ATOM 2188 C C . SER A 1 274 ? -10.282 2.472 24.969 1.00 75.94 274 SER A C 1
ATOM 2190 O O . SER A 1 274 ? -11.282 3.161 24.793 1.00 75.94 274 SER A O 1
ATOM 2192 N N . SER A 1 275 ? -9.282 2.424 24.087 1.00 81.44 275 SER A N 1
ATOM 2193 C CA . SER A 1 275 ? -9.325 3.130 22.812 1.00 81.44 275 SER A CA 1
ATOM 2194 C C . SER A 1 275 ? -10.449 2.609 21.923 1.00 81.44 275 SER A C 1
ATOM 2196 O O . SER A 1 275 ? -11.247 3.407 21.439 1.00 81.44 275 SER A O 1
ATOM 2198 N N . PHE A 1 276 ? -10.591 1.291 21.770 1.00 83.62 276 PHE A N 1
ATOM 2199 C CA . PHE A 1 276 ? -11.727 0.723 21.042 1.00 83.62 276 PHE A CA 1
ATOM 2200 C C . PHE A 1 276 ? -13.066 1.089 21.679 1.00 83.62 276 PHE A C 1
ATOM 2202 O O . PHE A 1 276 ? -13.966 1.536 20.976 1.00 83.62 276 PHE A O 1
ATOM 2209 N N . ALA A 1 277 ? -13.195 0.954 22.999 1.00 81.00 277 ALA A N 1
ATOM 2210 C CA . ALA A 1 277 ? -14.424 1.267 23.718 1.00 81.00 277 ALA A CA 1
ATOM 2211 C C . ALA A 1 277 ? -14.845 2.732 23.530 1.00 81.00 277 ALA A C 1
ATOM 2213 O O . ALA A 1 277 ? -16.016 3.004 23.271 1.00 81.00 277 ALA A O 1
ATOM 2214 N N . ARG A 1 278 ? -13.892 3.670 23.616 1.00 79.44 278 ARG A N 1
ATOM 2215 C CA . ARG A 1 278 ? -14.125 5.097 23.349 1.00 79.44 278 ARG A CA 1
ATOM 2216 C C . ARG A 1 278 ? -14.548 5.333 21.905 1.00 79.44 278 ARG A C 1
ATOM 2218 O O . ARG A 1 278 ? -15.592 5.927 21.685 1.00 79.44 278 ARG A O 1
ATOM 2225 N N . CYS A 1 279 ? -13.812 4.778 20.941 1.00 85.31 279 CYS A N 1
ATOM 2226 C CA . CYS A 1 279 ? -14.138 4.911 19.520 1.00 85.31 279 CYS A CA 1
ATOM 2227 C C . CYS A 1 279 ? -15.550 4.397 19.204 1.00 85.31 279 CYS A C 1
ATOM 2229 O O . CYS A 1 279 ? -16.330 5.089 18.559 1.00 85.31 279 CYS A O 1
ATOM 2231 N N . LEU A 1 280 ? -15.908 3.205 19.690 1.00 86.50 280 LEU A N 1
ATOM 2232 C CA . LEU A 1 280 ? -17.228 2.615 19.463 1.00 86.50 280 LEU A CA 1
ATOM 2233 C C . LEU A 1 280 ? -18.343 3.434 20.126 1.00 86.50 280 LEU A C 1
ATOM 2235 O O . LEU A 1 280 ? -19.370 3.670 19.496 1.00 86.50 280 LEU A O 1
ATOM 2239 N N . ARG A 1 281 ? -18.122 3.931 21.347 1.00 82.38 281 ARG A N 1
ATOM 2240 C CA . ARG A 1 281 ? -19.060 4.836 22.023 1.00 82.38 281 ARG A CA 1
ATOM 2241 C C . ARG A 1 281 ? -19.236 6.141 21.247 1.00 82.38 281 ARG A C 1
ATOM 2243 O O . ARG A 1 281 ? -20.355 6.588 21.042 1.00 82.38 281 ARG A O 1
ATOM 2250 N N . ASP A 1 282 ? -18.158 6.744 20.771 1.00 81.00 282 ASP A N 1
ATOM 2251 C CA . ASP A 1 282 ? -18.241 7.996 20.016 1.00 81.00 282 ASP A CA 1
ATOM 2252 C C . ASP A 1 282 ? -18.926 7.815 18.663 1.00 81.00 282 ASP A C 1
ATOM 2254 O O . ASP A 1 282 ? -19.621 8.714 18.195 1.00 81.00 282 ASP A O 1
ATOM 2258 N N . LEU A 1 283 ? -18.803 6.633 18.057 1.00 84.06 283 LEU A N 1
ATOM 2259 C CA . LEU A 1 283 ? -19.603 6.285 16.891 1.00 84.06 283 LEU A CA 1
ATOM 2260 C C . LEU A 1 283 ? -21.096 6.194 17.234 1.00 84.06 283 LEU A C 1
ATOM 2262 O O . LEU A 1 283 ? -21.903 6.610 16.406 1.00 84.06 283 LEU A O 1
ATOM 2266 N N . GLU A 1 284 ? -21.487 5.682 18.409 1.00 82.88 284 GLU A N 1
ATOM 2267 C CA . GLU A 1 284 ? -22.890 5.644 18.871 1.00 82.88 284 GLU A CA 1
ATOM 2268 C C . GLU A 1 284 ? -23.486 7.034 19.098 1.00 82.88 284 GLU A C 1
ATOM 2270 O O . GLU A 1 284 ? -24.655 7.257 18.771 1.00 82.88 284 GLU A O 1
ATOM 2275 N N . PHE A 1 285 ? -22.669 7.954 19.612 1.00 75.88 285 PHE A N 1
ATOM 2276 C CA . PHE A 1 285 ? -23.049 9.311 19.993 1.00 75.88 285 PHE A CA 1
ATOM 2277 C C . PHE A 1 285 ? -22.369 10.343 19.088 1.00 75.88 285 PHE A C 1
ATOM 2279 O O . PHE A 1 285 ? -21.395 10.986 19.491 1.00 75.88 285 PHE A O 1
ATOM 2286 N N . VAL A 1 286 ? -22.900 10.518 17.873 1.00 62.78 286 VAL A N 1
ATOM 2287 C CA . VAL A 1 286 ? -22.370 11.486 16.899 1.00 62.78 286 VAL A CA 1
ATOM 2288 C C . VAL A 1 286 ? -22.629 12.912 17.414 1.00 62.78 286 VAL A C 1
ATOM 2290 O O . VAL A 1 286 ? -23.794 13.290 17.570 1.00 62.78 286 VAL A O 1
ATOM 2293 N N . PRO A 1 287 ? -21.591 13.713 17.723 1.00 52.44 287 PRO A N 1
ATOM 2294 C CA . PRO A 1 287 ? -21.783 15.115 18.076 1.00 52.44 287 PRO A CA 1
ATOM 2295 C C . PRO A 1 287 ? -22.107 15.955 16.833 1.00 52.44 287 PRO A C 1
ATOM 2297 O O . PRO A 1 287 ? -21.514 15.756 15.778 1.00 52.44 287 PRO A O 1
ATOM 2300 N N . ASP A 1 288 ? -22.988 16.945 16.984 1.00 52.28 288 ASP A N 1
ATOM 2301 C CA . ASP A 1 288 ? -23.399 17.872 15.913 1.00 52.28 288 ASP A CA 1
ATOM 2302 C C . ASP A 1 288 ? -22.319 18.908 15.515 1.00 52.28 288 ASP A C 1
ATOM 2304 O O . ASP A 1 288 ? -22.567 19.775 14.676 1.00 52.28 288 ASP A O 1
ATOM 2308 N N . CYS A 1 289 ? -21.113 18.870 16.099 1.00 46.09 289 CYS A N 1
ATOM 2309 C CA . CYS A 1 289 ? -20.045 19.810 15.753 1.00 46.09 289 CYS A CA 1
ATOM 2310 C C . CYS A 1 289 ? -19.214 19.300 14.562 1.00 46.09 289 CYS A C 1
ATOM 2312 O O . CYS A 1 289 ? -18.656 18.207 14.598 1.00 46.09 289 CYS A O 1
ATOM 2314 N N . GLY A 1 290 ? -19.107 20.122 13.511 1.00 42.22 290 GLY A N 1
ATOM 2315 C CA . GLY A 1 290 ? -18.436 19.827 12.233 1.00 42.22 290 GLY A CA 1
ATOM 2316 C C . GLY A 1 290 ? -16.919 19.581 12.281 1.00 42.22 290 GLY A C 1
ATOM 2317 O O . GLY A 1 290 ? -16.281 19.554 11.232 1.00 42.22 290 GLY A O 1
ATOM 2318 N N . ASP A 1 291 ? -16.340 19.364 13.463 1.00 44.31 291 ASP A N 1
ATOM 2319 C CA . ASP A 1 291 ? -14.958 18.916 13.626 1.00 44.31 291 ASP A CA 1
ATOM 2320 C C . ASP A 1 291 ? -14.937 17.393 13.791 1.00 44.31 291 ASP A C 1
ATOM 2322 O O . ASP A 1 291 ? -14.931 16.837 14.890 1.00 44.31 291 ASP A O 1
ATOM 2326 N N . HIS A 1 292 ? -14.933 16.711 12.645 1.00 47.34 292 HIS A N 1
ATOM 2327 C CA . HIS A 1 292 ? -15.063 15.258 12.467 1.00 47.34 292 HIS A CA 1
ATOM 2328 C C . HIS A 1 292 ? -13.848 14.421 12.927 1.00 47.34 292 HIS A C 1
ATOM 2330 O O . HIS A 1 292 ? -13.617 13.317 12.428 1.00 47.34 292 HIS A O 1
ATOM 2336 N N . THR A 1 293 ? -13.048 14.926 13.863 1.00 46.41 293 THR A N 1
ATOM 2337 C CA . THR A 1 293 ? -11.911 14.216 14.460 1.00 46.41 293 THR A CA 1
ATOM 2338 C C . THR A 1 293 ? -12.281 13.827 15.884 1.00 46.41 293 THR A C 1
ATOM 2340 O O . THR A 1 293 ? -12.225 14.671 16.775 1.00 46.41 293 THR A O 1
ATOM 2343 N N . GLY A 1 294 ? -12.658 12.566 16.104 1.00 43.69 294 GLY A N 1
ATOM 2344 C CA . GLY A 1 294 ? -13.331 12.081 17.320 1.00 43.69 294 GLY A CA 1
ATOM 2345 C C . GLY A 1 294 ? -12.593 12.193 18.666 1.00 43.69 294 GLY A C 1
ATOM 2346 O O . GLY A 1 294 ? -13.040 11.571 19.612 1.00 43.69 294 GLY A O 1
ATOM 2347 N N . ASP A 1 295 ? -11.509 12.966 18.786 1.00 46.88 295 ASP A N 1
ATOM 2348 C CA . ASP A 1 295 ? -10.910 13.334 20.088 1.00 46.88 295 ASP A CA 1
ATOM 2349 C C . ASP A 1 295 ? -9.966 14.562 20.024 1.00 46.88 295 ASP A C 1
ATOM 2351 O O . ASP A 1 295 ? -9.544 15.083 21.051 1.00 46.88 295 ASP A O 1
ATOM 2355 N N . LEU A 1 296 ? -9.627 15.079 18.831 1.00 41.69 296 LEU A N 1
ATOM 2356 C CA . LEU A 1 296 ? -8.787 16.287 18.698 1.00 41.69 296 LEU A CA 1
ATOM 2357 C C . LEU A 1 296 ? -9.529 17.574 19.100 1.00 41.69 296 LEU A C 1
ATOM 2359 O O . LEU A 1 296 ? -8.883 18.561 19.437 1.00 41.69 296 LEU A O 1
ATOM 2363 N N . SER A 1 297 ? -10.866 17.560 19.071 1.00 36.94 297 SER A N 1
ATOM 2364 C CA . SER A 1 297 ? -11.731 18.703 19.400 1.00 36.94 297 SER A CA 1
ATOM 2365 C C . SER A 1 297 ? -12.496 18.547 20.721 1.00 36.94 297 SER A C 1
ATOM 2367 O O . SER A 1 297 ? -13.119 19.504 21.182 1.00 36.94 297 SER A O 1
ATOM 2369 N N . ARG A 1 298 ? -12.472 17.364 21.355 1.00 40.44 298 ARG A N 1
ATOM 2370 C CA . ARG A 1 298 ? -13.221 17.102 22.591 1.00 40.44 298 ARG A CA 1
ATOM 2371 C C . ARG A 1 298 ? -12.351 17.330 23.828 1.00 40.44 298 ARG A C 1
ATOM 2373 O O . ARG A 1 298 ? -11.322 16.697 24.037 1.00 40.44 298 ARG A O 1
ATOM 2380 N N . THR A 1 299 ? -12.847 18.207 24.693 1.00 37.59 299 THR A N 1
ATOM 2381 C CA . THR A 1 299 ? -12.324 18.651 25.997 1.00 37.59 299 THR A CA 1
ATOM 2382 C C . THR A 1 299 ? -12.202 17.559 27.075 1.00 37.59 299 THR A C 1
ATOM 2384 O O . THR A 1 299 ? -11.936 17.873 28.231 1.00 37.59 299 THR A O 1
ATOM 2387 N N . THR A 1 300 ? -12.379 16.280 26.729 1.00 40.12 300 THR A N 1
ATOM 2388 C CA . THR A 1 300 ? -12.324 15.138 27.663 1.00 40.12 300 THR A CA 1
ATOM 2389 C C . THR A 1 30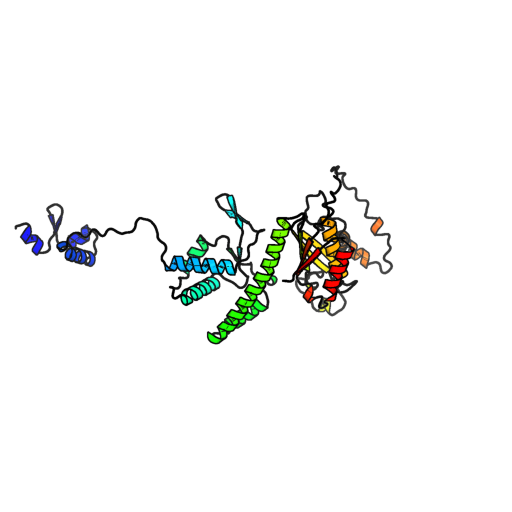0 ? -11.080 14.265 27.516 1.00 40.12 300 THR A C 1
ATOM 2391 O O . THR A 1 300 ? -10.883 13.341 28.307 1.00 40.12 300 THR A O 1
ATOM 2394 N N . SER A 1 301 ? -10.235 14.516 26.519 1.00 43.56 301 SER A N 1
ATOM 2395 C CA . SER A 1 301 ? -8.913 13.897 26.443 1.00 43.56 301 SER A CA 1
ATOM 2396 C C . SER A 1 301 ? -7.968 14.553 27.450 1.00 43.56 301 SER A C 1
ATOM 2398 O O . SER A 1 301 ? -8.221 15.649 27.941 1.00 43.56 301 SER A O 1
ATOM 2400 N N . ASN A 1 302 ? -6.830 13.914 27.731 1.00 45.12 302 ASN A N 1
ATOM 2401 C CA . ASN A 1 302 ? -5.736 14.482 28.528 1.00 45.12 302 ASN A CA 1
ATOM 2402 C C . ASN A 1 302 ? -5.135 15.770 27.908 1.00 45.12 302 ASN A C 1
ATOM 2404 O O . ASN A 1 302 ? -4.061 16.185 28.323 1.00 45.12 302 ASN A O 1
ATOM 2408 N N . ILE A 1 303 ? -5.778 16.403 26.917 1.00 50.12 303 ILE A N 1
ATOM 2409 C CA . ILE A 1 303 ? -5.370 17.676 26.319 1.00 50.12 303 ILE A CA 1
ATOM 2410 C C . ILE A 1 303 ? -5.163 18.760 27.382 1.00 50.12 303 ILE A C 1
ATOM 2412 O O . ILE A 1 303 ? -4.116 19.382 27.306 1.00 50.12 303 ILE A O 1
ATOM 2416 N N . PRO A 1 304 ? -6.016 18.961 28.411 1.00 46.56 304 PRO A N 1
ATOM 2417 C CA . PRO A 1 304 ? -5.722 19.923 29.471 1.00 46.56 304 PRO A CA 1
ATOM 2418 C C . PRO A 1 304 ? -4.435 19.575 30.224 1.00 46.56 304 PRO A C 1
ATOM 2420 O O . PRO A 1 304 ? -3.608 20.450 30.433 1.00 46.56 304 PRO A O 1
ATOM 2423 N N . LEU A 1 305 ? -4.205 18.293 30.539 1.00 48.41 305 LEU A N 1
ATOM 2424 C CA . LEU A 1 305 ? -2.960 17.830 31.161 1.00 48.41 305 LEU A CA 1
ATOM 2425 C C . LEU A 1 305 ? -1.748 18.094 30.253 1.00 48.41 305 LEU A C 1
ATOM 2427 O O . LEU A 1 305 ? -0.734 18.597 30.719 1.00 48.41 305 LEU A O 1
ATOM 2431 N N . PHE A 1 306 ? -1.848 17.794 28.957 1.00 49.62 306 PHE A N 1
ATOM 2432 C CA . PHE A 1 306 ? -0.786 18.060 27.986 1.00 49.62 306 PHE A CA 1
ATOM 2433 C C . PHE A 1 306 ? -0.564 19.563 27.771 1.00 49.62 306 PHE A C 1
ATOM 2435 O O . PHE A 1 306 ? 0.581 19.992 27.708 1.00 49.62 306 PHE A O 1
ATOM 2442 N N . SER A 1 307 ? -1.620 20.373 27.716 1.00 49.97 307 SER A N 1
ATOM 2443 C CA . SER A 1 307 ? -1.555 21.833 27.635 1.00 49.97 307 SER A CA 1
ATOM 2444 C C . SER A 1 307 ? -0.917 22.435 28.887 1.00 49.97 307 SER A C 1
ATOM 2446 O O . SER A 1 307 ? -0.071 23.311 28.756 1.00 49.97 307 SER A O 1
ATOM 2448 N N . SER A 1 308 ? -1.233 21.923 30.080 1.00 51.81 308 SER A N 1
ATOM 2449 C CA . SER A 1 308 ? -0.600 22.326 31.342 1.00 51.81 308 SER A CA 1
ATOM 2450 C C . SER A 1 308 ? 0.854 21.858 31.462 1.00 51.81 308 SER A C 1
ATOM 2452 O O . SER A 1 308 ? 1.672 22.574 32.024 1.00 51.81 308 SER A O 1
ATOM 2454 N N . LEU A 1 309 ? 1.206 20.688 30.914 1.00 47.56 309 LEU A N 1
ATOM 2455 C CA . LEU A 1 309 ? 2.595 20.207 30.849 1.00 47.56 309 LEU A CA 1
ATOM 2456 C C . LEU A 1 309 ? 3.445 20.987 29.833 1.00 47.56 309 LEU A C 1
ATOM 2458 O O . LEU A 1 309 ? 4.660 21.081 29.991 1.00 47.56 309 LEU A O 1
ATOM 2462 N N . LEU A 1 310 ? 2.822 21.517 28.777 1.00 48.56 310 LEU A N 1
ATOM 2463 C CA . LEU A 1 310 ? 3.470 22.351 27.762 1.00 48.56 310 LEU A CA 1
ATOM 2464 C C . LEU A 1 310 ? 3.591 23.820 28.194 1.00 48.56 310 LEU A C 1
ATOM 2466 O O . LEU A 1 310 ? 4.426 24.541 27.645 1.00 48.56 310 LEU A O 1
ATOM 2470 N N . ASP A 1 311 ? 2.805 24.257 29.181 1.00 54.34 311 ASP A N 1
ATOM 2471 C CA . ASP A 1 311 ? 2.978 25.551 29.831 1.00 54.34 311 ASP A CA 1
ATOM 2472 C C . ASP A 1 311 ? 4.186 25.504 30.783 1.00 54.34 311 ASP A C 1
ATOM 2474 O O . ASP A 1 311 ? 4.119 25.058 31.932 1.00 54.34 311 ASP A O 1
ATOM 2478 N N . GLN A 1 312 ? 5.333 25.964 30.277 1.00 45.22 312 GLN A N 1
ATOM 2479 C CA . GLN A 1 312 ? 6.604 25.982 31.008 1.00 45.22 312 GLN A CA 1
ATOM 2480 C C . GLN A 1 312 ? 6.521 26.736 32.344 1.00 45.22 312 GLN A C 1
ATOM 2482 O O . GLN A 1 312 ? 7.268 26.412 33.267 1.00 45.22 312 GLN A O 1
ATOM 2487 N N . SER A 1 313 ? 5.611 27.708 32.473 1.00 47.56 313 SER A N 1
ATOM 2488 C CA . SER A 1 313 ? 5.435 28.485 33.702 1.00 47.56 313 SER A CA 1
ATOM 2489 C C . SER A 1 313 ? 4.741 27.675 34.807 1.00 47.56 313 SER A C 1
ATOM 2491 O O . SER A 1 313 ? 5.183 27.694 35.958 1.00 47.56 313 SER A O 1
ATOM 2493 N N . ALA A 1 314 ? 3.739 26.868 34.446 1.00 45.50 314 ALA A N 1
ATOM 2494 C CA . ALA A 1 314 ? 3.037 25.971 35.362 1.00 45.50 314 ALA A CA 1
ATOM 2495 C C . ALA A 1 314 ? 3.907 24.770 35.773 1.00 45.50 314 ALA A C 1
ATOM 2497 O O . ALA A 1 314 ? 3.919 24.373 36.941 1.00 45.50 314 ALA A O 1
ATOM 2498 N N . PHE A 1 315 ? 4.697 24.220 34.846 1.00 40.25 315 PHE A N 1
ATOM 2499 C CA . PHE A 1 315 ? 5.598 23.097 35.126 1.00 40.25 315 PHE A CA 1
ATOM 2500 C C . PHE A 1 315 ? 6.685 23.456 36.157 1.00 40.25 315 PHE A C 1
ATOM 2502 O O . PHE A 1 315 ? 6.927 22.698 37.099 1.00 40.25 315 PHE A O 1
ATOM 2509 N N . ILE A 1 316 ? 7.290 24.645 36.036 1.00 44.59 316 ILE A N 1
ATOM 2510 C CA . ILE A 1 316 ? 8.291 25.152 36.991 1.00 44.59 316 ILE A CA 1
ATOM 2511 C C . ILE A 1 316 ? 7.657 25.434 38.363 1.00 44.59 316 ILE A C 1
ATOM 2513 O O . ILE A 1 316 ? 8.245 25.092 39.389 1.00 44.59 316 ILE A O 1
ATOM 2517 N N . ALA A 1 317 ? 6.438 25.984 38.401 1.00 47.00 317 ALA A N 1
ATOM 2518 C CA . ALA A 1 317 ? 5.716 26.233 39.651 1.00 47.00 317 ALA A CA 1
ATOM 2519 C C . ALA A 1 317 ? 5.350 24.938 40.403 1.00 47.00 317 ALA A C 1
ATOM 2521 O O . ALA A 1 317 ? 5.344 24.919 41.633 1.00 47.00 317 ALA A O 1
ATOM 2522 N N . THR A 1 318 ? 5.088 23.851 39.670 1.00 42.44 318 THR A N 1
ATOM 2523 C CA . THR A 1 318 ? 4.699 22.551 40.243 1.00 42.44 318 THR A CA 1
ATOM 2524 C C . THR A 1 318 ? 5.910 21.767 40.766 1.00 42.44 318 THR A C 1
ATOM 2526 O O . THR A 1 318 ? 5.822 21.118 41.802 1.00 42.44 318 THR A O 1
ATOM 2529 N N . MET A 1 319 ? 7.062 21.863 40.094 1.00 38.28 319 MET A N 1
ATOM 2530 C CA . MET A 1 319 ? 8.307 21.183 40.492 1.00 38.28 319 MET A CA 1
ATOM 2531 C C . MET A 1 319 ? 9.087 21.920 41.596 1.00 38.28 319 MET A C 1
ATOM 2533 O O . MET A 1 319 ? 9.960 21.326 42.221 1.00 38.28 319 MET A O 1
ATOM 2537 N N . GLY A 1 320 ? 8.789 23.201 41.847 1.00 38.62 320 GLY A N 1
ATOM 2538 C CA . GLY A 1 320 ? 9.429 24.012 42.892 1.00 38.62 320 GLY A CA 1
ATOM 2539 C C . GLY A 1 320 ? 8.849 23.846 44.303 1.00 38.62 320 GLY A C 1
ATOM 2540 O O . GLY A 1 320 ? 9.363 24.455 45.239 1.00 38.62 320 GLY A O 1
ATOM 2541 N N . ARG A 1 321 ? 7.785 23.050 44.480 1.00 40.34 321 ARG A N 1
ATOM 2542 C CA . ARG A 1 321 ? 7.238 22.703 45.800 1.00 40.34 321 ARG A CA 1
ATOM 2543 C C . ARG A 1 321 ? 7.580 21.255 46.128 1.00 40.34 321 ARG A C 1
ATOM 2545 O O . ARG A 1 321 ? 6.861 20.331 45.758 1.00 40.34 321 ARG A O 1
ATOM 2552 N N . GLU A 1 322 ? 8.683 21.055 46.841 1.00 39.19 322 GLU A N 1
ATOM 2553 C CA . GLU A 1 322 ? 8.904 19.808 47.570 1.00 39.19 322 GLU A CA 1
ATOM 2554 C C . GLU A 1 322 ? 7.811 19.677 48.641 1.00 39.19 322 GLU A C 1
ATOM 2556 O O . GLU A 1 322 ? 7.812 20.393 49.639 1.00 39.19 322 GLU A O 1
ATOM 2561 N N . GLY A 1 323 ? 6.850 18.781 48.410 1.00 40.62 323 GLY A N 1
ATOM 2562 C CA . GLY A 1 323 ? 5.840 18.409 49.399 1.00 40.62 323 GLY A CA 1
ATOM 2563 C C . GLY A 1 323 ? 4.401 18.618 48.930 1.00 40.62 323 GLY A C 1
ATOM 2564 O O . GLY A 1 323 ? 3.953 19.743 48.744 1.00 40.62 323 GLY A O 1
ATOM 2565 N N . ALA A 1 324 ? 3.683 17.495 48.829 1.00 34.41 324 ALA A N 1
ATOM 2566 C CA . ALA A 1 324 ? 2.235 17.351 48.663 1.00 34.41 324 ALA A CA 1
ATOM 2567 C C . ALA A 1 324 ? 1.610 17.950 47.384 1.00 34.41 324 ALA A C 1
ATOM 2569 O O . ALA A 1 324 ? 1.443 19.157 47.225 1.00 34.41 324 ALA A O 1
ATOM 2570 N N . ILE A 1 325 ? 1.148 17.056 46.501 1.00 36.66 325 ILE A N 1
ATOM 2571 C CA . ILE A 1 325 ? 0.133 17.377 45.492 1.00 36.66 325 ILE A CA 1
ATOM 2572 C C . ILE A 1 325 ? -1.158 17.678 46.259 1.00 36.66 325 ILE A C 1
ATOM 2574 O O . ILE A 1 325 ? -1.871 16.762 46.667 1.00 36.66 325 ILE A O 1
ATOM 2578 N N . ASP A 1 326 ? -1.424 18.957 46.504 1.00 33.12 326 ASP A N 1
ATOM 2579 C CA . ASP A 1 326 ? -2.686 19.398 47.078 1.00 33.12 326 ASP A CA 1
ATOM 2580 C C . ASP A 1 326 ? -3.759 19.458 45.978 1.00 33.12 326 ASP A C 1
ATOM 2582 O O . ASP A 1 326 ? -3.579 20.064 44.918 1.00 33.12 326 ASP A O 1
ATOM 2586 N N . SER A 1 327 ? -4.888 18.796 46.230 1.00 35.78 327 SER A N 1
ATOM 2587 C CA . SER A 1 327 ? -6.019 18.613 45.303 1.00 35.78 327 SER A CA 1
ATOM 2588 C C . SER A 1 327 ? -6.744 19.912 44.911 1.00 35.78 327 SER A C 1
ATOM 2590 O O . SER A 1 327 ? -7.664 19.903 44.095 1.00 35.78 327 SER A O 1
ATOM 2592 N N . THR A 1 328 ? -6.320 21.042 45.469 1.00 33.81 328 THR A N 1
ATOM 2593 C CA . THR A 1 328 ? -6.964 22.353 45.362 1.00 33.81 328 THR A CA 1
ATOM 2594 C C . THR A 1 328 ? -6.540 23.150 44.121 1.00 33.81 328 THR A C 1
ATOM 2596 O O . THR A 1 328 ? -7.267 24.052 43.698 1.00 33.81 328 THR A O 1
ATOM 2599 N N . TYR A 1 329 ? -5.427 22.798 43.460 1.00 36.16 329 TYR A N 1
ATOM 2600 C CA . TYR A 1 329 ? -4.915 23.566 42.310 1.00 36.16 329 TYR A CA 1
ATOM 2601 C C . TYR A 1 329 ? -5.809 23.471 41.056 1.00 36.16 329 TYR A C 1
ATOM 2603 O O . TYR A 1 329 ? -5.873 24.406 40.259 1.00 36.16 329 TYR A O 1
ATOM 2611 N N . PHE A 1 330 ? -6.578 22.385 40.904 1.00 36.19 330 PHE A N 1
ATOM 2612 C CA . PHE A 1 330 ? -7.535 22.235 39.798 1.00 36.19 330 PHE A CA 1
ATOM 2613 C C . PHE A 1 330 ? -8.825 23.056 39.968 1.00 36.19 330 PHE A C 1
ATOM 2615 O O . PHE A 1 330 ? -9.570 23.207 39.002 1.00 36.19 330 PHE A O 1
ATOM 2622 N N . GLN A 1 331 ? -9.099 23.614 41.154 1.00 35.31 331 GLN A N 1
ATOM 2623 C CA . GLN A 1 331 ? -10.320 24.394 41.394 1.00 35.31 331 GLN A CA 1
ATOM 2624 C C . GLN A 1 331 ? -10.177 25.894 41.099 1.00 35.31 331 GLN A C 1
ATOM 2626 O O . GLN A 1 331 ? -11.188 26.554 40.875 1.00 35.31 331 GLN A O 1
ATOM 2631 N N . GLN A 1 332 ? -8.962 26.454 41.063 1.00 31.70 332 GLN A N 1
ATOM 2632 C CA . GLN A 1 332 ? -8.793 27.917 41.039 1.00 31.70 332 GLN A CA 1
ATOM 2633 C C . GLN A 1 332 ? -8.620 28.548 39.646 1.00 31.70 332 GLN A C 1
ATOM 2635 O O . GLN A 1 332 ? -8.851 29.746 39.505 1.00 31.70 332 GLN A O 1
ATOM 2640 N N . HIS A 1 333 ? -8.328 27.777 38.592 1.00 34.59 333 HIS A N 1
ATOM 2641 C CA . HIS A 1 333 ? -8.186 28.311 37.223 1.00 34.59 333 HIS A CA 1
ATOM 2642 C C . HIS A 1 333 ? -9.414 28.101 36.310 1.00 34.59 333 HIS A C 1
ATOM 2644 O O . HIS A 1 333 ? -9.322 28.258 35.095 1.00 34.59 333 HIS A O 1
ATOM 2650 N N . GLY A 1 334 ? -10.587 27.805 36.884 1.00 30.81 334 GLY A N 1
ATOM 2651 C CA . GLY A 1 334 ? -11.847 27.607 36.147 1.00 30.81 334 GLY A CA 1
ATOM 2652 C C . GLY A 1 334 ? -12.667 28.869 35.829 1.00 30.81 334 GLY A C 1
ATOM 2653 O O . GLY A 1 334 ? -13.677 28.757 35.144 1.00 30.81 334 GLY A O 1
ATOM 2654 N N . ASN A 1 335 ? -12.265 30.063 36.283 1.00 33.41 335 ASN A N 1
ATOM 2655 C CA . ASN A 1 335 ? -13.083 31.286 36.181 1.00 33.41 335 ASN A CA 1
ATOM 2656 C C . ASN A 1 335 ? -12.567 32.306 35.149 1.00 33.41 335 ASN A C 1
ATOM 2658 O O . ASN A 1 335 ? -12.470 33.502 35.421 1.00 33.41 335 ASN A O 1
ATOM 2662 N N . GLY A 1 336 ? -12.258 31.843 33.938 1.00 30.03 336 GLY A N 1
ATOM 2663 C CA . GLY A 1 336 ? -12.128 32.721 32.774 1.00 30.03 336 GLY A CA 1
ATOM 2664 C C . GLY A 1 33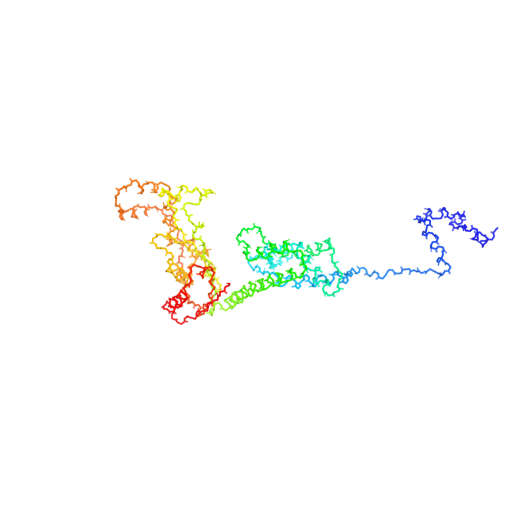6 ? -13.477 32.868 32.069 1.00 30.03 336 GLY A C 1
ATOM 2665 O O . GLY A 1 336 ? -13.970 31.900 31.497 1.00 30.03 336 GLY A O 1
ATOM 2666 N N . ASN A 1 337 ? -14.071 34.065 32.104 1.00 33.59 337 ASN A N 1
ATOM 2667 C CA . ASN A 1 337 ? -15.279 34.427 31.351 1.00 33.59 337 ASN A CA 1
ATOM 2668 C C . ASN A 1 337 ? -15.152 34.039 29.864 1.00 33.59 337 ASN A C 1
ATOM 2670 O O . ASN A 1 337 ? -14.464 34.716 29.100 1.00 33.59 337 ASN A O 1
ATOM 2674 N N . MET A 1 338 ? -15.851 32.982 29.443 1.00 29.97 338 MET A N 1
ATOM 2675 C CA . MET A 1 338 ? -16.073 32.677 28.029 1.00 29.97 338 MET A CA 1
ATOM 2676 C C . MET A 1 338 ? -17.295 33.451 27.507 1.00 29.97 338 MET A C 1
ATOM 2678 O O . MET A 1 338 ? -18.321 33.502 28.191 1.00 29.97 338 MET A O 1
ATOM 2682 N N . PRO A 1 339 ? -17.230 34.040 26.299 1.00 28.83 339 PRO A N 1
ATOM 2683 C CA . PRO A 1 339 ? -18.368 34.728 25.705 1.00 28.83 339 PRO A CA 1
ATOM 2684 C C . PRO A 1 339 ? -19.492 33.730 25.401 1.00 28.83 339 PRO A C 1
ATOM 2686 O O . PRO A 1 339 ? -19.273 32.684 24.789 1.00 28.83 339 PRO A O 1
ATOM 2689 N N . SER A 1 340 ? -20.715 34.061 25.822 1.00 33.25 340 SER A N 1
ATOM 2690 C CA . SER A 1 340 ? -21.907 33.240 25.614 1.00 33.25 340 SER A CA 1
ATOM 2691 C C . SER A 1 340 ? -22.306 33.205 24.133 1.00 33.25 340 SER A C 1
ATOM 2693 O O . SER A 1 340 ? -23.132 33.997 23.672 1.00 33.25 340 SER A O 1
ATOM 2695 N N . ALA A 1 341 ? -21.751 32.268 23.371 1.00 33.97 341 ALA A N 1
ATOM 2696 C CA . ALA A 1 341 ? -22.309 31.892 22.081 1.00 33.97 341 ALA A CA 1
ATOM 2697 C C . ALA A 1 341 ? -23.543 31.008 22.325 1.00 33.97 341 ALA A C 1
ATOM 2699 O O . ALA A 1 341 ? -23.432 29.815 22.608 1.00 33.97 341 ALA A O 1
ATOM 2700 N N . ARG A 1 342 ? -24.741 31.603 22.233 1.00 33.19 342 ARG A N 1
ATOM 2701 C CA . ARG A 1 342 ? -26.011 30.871 22.095 1.00 33.19 342 ARG A CA 1
ATOM 2702 C C . ARG A 1 342 ? -26.029 30.154 20.740 1.00 33.19 342 ARG A C 1
ATOM 2704 O O . ARG A 1 342 ? -26.680 30.608 19.807 1.00 33.19 342 ARG A O 1
ATOM 2711 N N . ASN A 1 343 ? -25.330 29.032 20.635 1.00 35.81 343 ASN A N 1
ATOM 2712 C CA . ASN A 1 343 ? -25.602 28.048 19.596 1.00 35.81 343 ASN A CA 1
ATOM 2713 C C . ASN A 1 343 ? -26.620 27.064 20.167 1.00 35.81 343 ASN A C 1
ATOM 2715 O O . ASN A 1 343 ? -26.397 26.483 21.227 1.00 35.81 343 ASN A O 1
ATOM 2719 N N . SER A 1 344 ? -27.764 26.914 19.501 1.00 37.66 344 SER A N 1
ATOM 2720 C CA . SER A 1 344 ? -28.770 25.916 19.857 1.00 37.66 344 SER A CA 1
ATOM 2721 C C . SER A 1 344 ? -28.148 24.522 19.746 1.00 37.66 344 SER A C 1
ATOM 2723 O O . SER A 1 344 ? -28.040 23.971 18.650 1.00 37.66 344 SER A O 1
ATOM 2725 N N . VAL A 1 345 ? -27.702 23.970 20.872 1.00 41.59 345 VAL A N 1
ATOM 2726 C CA . VAL A 1 345 ? -27.196 22.601 20.960 1.00 41.59 345 VAL A CA 1
ATOM 2727 C C . VAL A 1 345 ? -28.385 21.675 20.728 1.00 41.59 345 VAL A C 1
ATOM 2729 O O . VAL A 1 345 ? -29.222 21.489 21.610 1.00 41.59 345 VAL A O 1
ATOM 2732 N N . ARG A 1 346 ? -28.506 21.140 19.512 1.00 46.12 346 ARG A N 1
ATOM 2733 C CA . ARG A 1 346 ? -29.373 19.990 19.262 1.00 46.12 346 ARG A CA 1
ATOM 2734 C C . ARG A 1 346 ? -28.790 18.795 20.019 1.00 46.12 346 ARG A C 1
ATOM 2736 O O . ARG A 1 346 ? -27.575 18.652 20.151 1.00 46.12 346 ARG A O 1
ATOM 2743 N N . SER A 1 347 ? -29.670 17.999 20.616 1.00 51.41 347 SER A N 1
ATOM 2744 C CA . SER A 1 347 ? -29.283 16.841 21.415 1.00 51.41 347 SER A CA 1
ATOM 2745 C C . SER A 1 347 ? -28.572 15.801 20.538 1.00 51.41 347 SER A C 1
ATOM 2747 O O . SER A 1 347 ? -29.021 15.554 19.417 1.00 51.41 347 SER A O 1
ATOM 2749 N N . PRO A 1 348 ? -27.484 15.173 21.027 1.00 59.72 348 PRO A N 1
ATOM 2750 C CA . PRO A 1 348 ? -26.758 14.162 20.266 1.00 59.72 348 PRO A CA 1
ATOM 2751 C C . PRO A 1 348 ? -27.709 13.039 19.849 1.00 59.72 348 PRO A C 1
ATOM 2753 O O . PRO A 1 348 ? -28.456 12.499 20.670 1.00 59.72 348 PRO A O 1
ATOM 2756 N N . THR A 1 349 ? -27.690 12.691 18.564 1.00 67.50 349 THR A N 1
ATOM 2757 C CA . THR A 1 349 ? -28.531 11.614 18.042 1.00 67.50 349 THR A CA 1
ATOM 2758 C C . THR A 1 349 ? -27.877 10.275 18.358 1.00 67.50 349 THR A C 1
ATOM 2760 O O . THR A 1 349 ? -26.802 9.944 17.860 1.00 67.50 349 THR A O 1
ATOM 2763 N N . PHE A 1 350 ? -28.517 9.494 19.230 1.00 79.88 350 PHE A N 1
ATOM 2764 C CA . PHE A 1 350 ? -28.090 8.123 19.473 1.00 79.88 350 PHE A CA 1
ATOM 2765 C C . PHE A 1 350 ? -28.416 7.280 18.247 1.00 79.88 350 PHE A C 1
ATOM 2767 O O . PHE A 1 350 ? -29.575 7.175 17.838 1.00 79.88 350 PHE A O 1
ATOM 2774 N N . LYS A 1 351 ? -27.401 6.635 17.680 1.00 81.19 351 LYS A N 1
ATOM 2775 C CA . LYS A 1 351 ? -27.597 5.659 16.612 1.00 81.19 351 LYS A CA 1
ATOM 2776 C C . LYS A 1 351 ? -26.917 4.351 17.011 1.00 81.19 351 LYS A C 1
ATOM 2778 O O . LYS A 1 351 ? -25.739 4.319 17.351 1.00 81.19 351 LYS A O 1
ATOM 2783 N N . LYS A 1 352 ? -27.647 3.241 16.968 1.00 84.94 352 LYS A N 1
ATOM 2784 C CA . LYS A 1 352 ? -27.120 1.923 17.354 1.00 84.94 352 LYS A CA 1
ATOM 2785 C C . LYS A 1 352 ? -25.959 1.506 16.446 1.00 84.94 352 LYS A C 1
ATOM 2787 O O . LYS A 1 352 ? -26.010 1.793 15.250 1.00 84.94 352 LYS A O 1
ATOM 2792 N N . LEU A 1 353 ? -24.913 0.863 16.976 1.00 87.06 353 LEU A N 1
ATOM 2793 C CA . LEU A 1 353 ? -23.817 0.357 16.140 1.00 87.06 353 LEU A CA 1
ATOM 2794 C C . LEU A 1 353 ? -24.281 -0.742 15.171 1.00 87.06 353 LEU A C 1
ATOM 2796 O O . LEU A 1 353 ? -25.191 -1.509 15.502 1.00 87.06 353 LEU A O 1
ATOM 2800 N N . PRO A 1 354 ? -23.626 -0.862 14.001 1.00 88.81 354 PRO A N 1
ATOM 2801 C CA . PRO A 1 354 ? -23.877 -1.966 13.084 1.00 88.81 354 PRO A CA 1
ATOM 2802 C C . PRO A 1 354 ? -23.536 -3.302 13.754 1.00 88.81 354 PRO A C 1
ATOM 2804 O O . PRO A 1 354 ? -22.493 -3.391 14.392 1.00 88.81 354 PRO A O 1
ATOM 2807 N N . PRO A 1 355 ? -24.346 -4.359 13.597 1.00 89.19 355 PRO A N 1
ATOM 2808 C CA . PRO A 1 355 ? -24.189 -5.615 14.336 1.00 89.19 355 PRO A CA 1
ATOM 2809 C C . PRO A 1 355 ? -22.904 -6.390 14.015 1.00 89.19 355 PRO A C 1
ATOM 2811 O O . PRO A 1 355 ? -22.587 -7.350 14.714 1.00 89.19 355 PRO A O 1
ATOM 2814 N N . VAL A 1 356 ? -22.176 -6.019 12.957 1.00 89.75 356 VAL A N 1
ATOM 2815 C CA . VAL A 1 356 ? -20.952 -6.701 12.534 1.00 89.75 356 VAL A CA 1
ATOM 2816 C C . VAL A 1 356 ? -19.772 -5.729 12.479 1.00 89.75 356 VAL A C 1
ATOM 2818 O O . VAL A 1 356 ? -19.740 -4.829 11.638 1.00 89.75 356 VAL A O 1
ATOM 2821 N N . LEU A 1 357 ? -18.754 -5.964 13.309 1.00 90.06 357 LEU A N 1
ATOM 2822 C CA . LEU A 1 357 ? -17.476 -5.255 13.284 1.00 90.06 357 LEU A CA 1
ATOM 2823 C C . LEU A 1 357 ? -16.408 -6.075 12.566 1.00 90.06 357 LEU A C 1
ATOM 2825 O O . LEU A 1 357 ? -16.143 -7.225 12.898 1.00 90.06 357 LEU A O 1
ATOM 2829 N N . MET A 1 358 ? -15.744 -5.448 11.605 1.00 92.06 358 MET A N 1
ATOM 2830 C CA . MET A 1 358 ? -14.621 -6.000 10.859 1.00 92.06 358 MET A CA 1
ATOM 2831 C C . MET A 1 358 ? -13.363 -5.233 11.263 1.00 92.06 358 MET A C 1
ATOM 2833 O O . MET A 1 358 ? -13.155 -4.101 10.821 1.00 92.06 358 MET A O 1
ATOM 2837 N N . LEU A 1 359 ? -12.551 -5.845 12.120 1.00 89.00 359 LEU A N 1
ATOM 2838 C CA . LEU A 1 359 ? -11.412 -5.219 12.777 1.00 89.00 359 LEU A CA 1
ATOM 2839 C C . LEU A 1 359 ? -10.090 -5.649 12.132 1.00 89.00 359 LEU A C 1
ATOM 2841 O O . LEU A 1 359 ? -9.752 -6.834 12.108 1.00 89.00 359 LEU A O 1
ATOM 2845 N N . GLN A 1 360 ? -9.315 -4.668 11.675 1.00 87.06 360 GLN A N 1
ATOM 2846 C CA . GLN A 1 360 ? -7.917 -4.840 11.303 1.00 87.06 360 GLN A CA 1
ATOM 2847 C C . GLN A 1 360 ? -7.015 -4.337 12.426 1.00 87.06 360 GLN A C 1
ATOM 2849 O O . GLN A 1 360 ? -7.091 -3.169 12.809 1.00 87.06 360 GLN A O 1
ATOM 2854 N N . MET A 1 361 ? -6.111 -5.191 12.898 1.00 79.94 361 MET A N 1
ATOM 2855 C CA . MET A 1 361 ? -5.094 -4.803 13.873 1.00 79.94 361 MET A CA 1
ATOM 2856 C C . MET A 1 361 ? -3.728 -4.734 13.196 1.00 79.94 361 MET A C 1
ATOM 2858 O O . MET A 1 361 ? -3.182 -5.767 12.808 1.00 79.94 361 MET A O 1
ATOM 2862 N N . ASP A 1 362 ? -3.185 -3.527 13.054 1.00 69.25 362 ASP A N 1
ATOM 2863 C CA . ASP A 1 362 ? -1.806 -3.312 12.619 1.00 69.25 362 ASP A CA 1
ATOM 2864 C C . ASP A 1 362 ? -0.876 -3.192 13.841 1.00 69.25 362 ASP A C 1
ATOM 2866 O O . ASP A 1 362 ? -1.294 -2.749 14.917 1.00 69.25 362 ASP A O 1
ATOM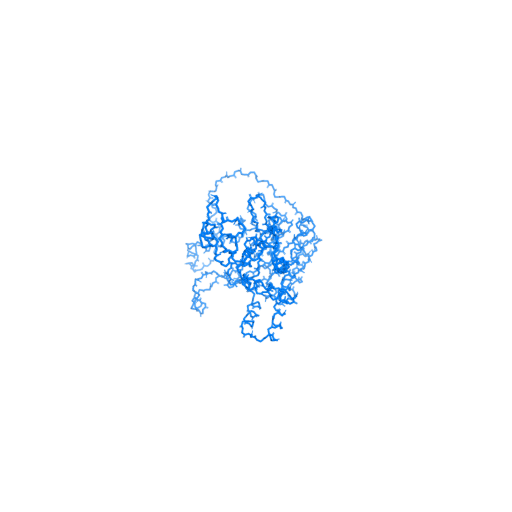 2870 N N . ASN A 1 363 ? 0.364 -3.671 13.704 1.00 60.34 363 ASN A N 1
ATOM 2871 C CA . ASN A 1 363 ? 1.456 -3.668 14.698 1.00 60.34 363 ASN A CA 1
ATOM 2872 C C . ASN A 1 363 ? 1.195 -4.282 16.093 1.00 60.34 363 ASN A C 1
ATOM 2874 O O . ASN A 1 363 ? 2.140 -4.515 16.843 1.00 60.34 363 ASN A O 1
ATOM 2878 N N . SER A 1 364 ? -0.039 -4.645 16.439 1.00 51.44 364 SER A N 1
ATOM 2879 C CA . SER A 1 364 ? -0.398 -5.098 17.793 1.00 51.44 364 SER A CA 1
ATOM 2880 C C . SER A 1 364 ? 0.151 -6.493 18.125 1.00 51.44 364 SER A C 1
ATOM 2882 O O . SER A 1 364 ? 0.412 -6.795 19.283 1.00 51.44 364 SER A O 1
ATOM 2884 N N . ALA A 1 365 ? 0.392 -7.328 17.110 1.00 43.53 365 ALA A N 1
ATOM 2885 C CA . ALA A 1 365 ? 0.967 -8.665 17.281 1.00 43.53 365 ALA A CA 1
ATOM 2886 C C . ALA A 1 365 ? 2.488 -8.663 17.535 1.00 43.53 365 ALA A C 1
ATOM 2888 O O . ALA A 1 365 ? 3.020 -9.667 17.999 1.00 43.53 365 ALA A O 1
ATOM 2889 N N . LYS A 1 366 ? 3.199 -7.567 17.217 1.00 47.53 366 LYS A N 1
ATOM 2890 C CA . LYS A 1 366 ? 4.637 -7.445 17.522 1.00 47.53 366 LYS A CA 1
ATOM 2891 C C . LYS A 1 366 ? 4.880 -7.168 19.004 1.00 47.53 366 LYS A C 1
ATOM 2893 O O . LYS A 1 366 ? 5.823 -7.719 19.557 1.00 47.53 366 LYS A O 1
ATOM 2898 N N . ASP A 1 367 ? 4.017 -6.361 19.617 1.00 44.28 367 ASP A N 1
ATOM 2899 C CA . ASP A 1 367 ? 4.115 -6.010 21.037 1.00 44.28 367 ASP A CA 1
ATOM 2900 C C . ASP A 1 367 ? 3.417 -7.045 21.933 1.00 44.28 367 ASP A C 1
ATOM 2902 O O . ASP A 1 367 ? 3.873 -7.309 23.042 1.00 44.28 367 ASP A O 1
ATOM 2906 N N . ASN A 1 368 ? 2.346 -7.679 21.440 1.00 46.81 368 ASN A N 1
ATOM 2907 C CA . ASN A 1 368 ? 1.571 -8.663 22.189 1.00 46.81 368 ASN A CA 1
ATOM 2908 C C . ASN A 1 368 ? 1.722 -10.048 21.547 1.00 46.81 368 ASN A C 1
ATOM 2910 O O . ASN A 1 368 ? 0.886 -10.482 20.756 1.00 46.81 368 ASN A O 1
ATOM 2914 N N . SER A 1 369 ? 2.771 -10.774 21.933 1.00 43.00 369 SER A N 1
ATOM 2915 C CA . SER A 1 369 ? 2.994 -12.190 21.591 1.00 43.00 369 SER A CA 1
ATOM 2916 C C . SER A 1 369 ? 1.936 -13.150 22.169 1.00 43.00 369 SER A C 1
ATOM 2918 O O . SER A 1 369 ? 2.005 -14.359 21.949 1.00 43.00 369 SER A O 1
ATOM 2920 N N . ALA A 1 370 ? 0.941 -12.643 22.898 1.00 46.28 370 ALA A N 1
ATOM 2921 C CA . ALA A 1 370 ? -0.065 -13.445 23.572 1.00 46.28 370 ALA A CA 1
ATOM 2922 C C . ALA A 1 370 ? -1.331 -13.612 22.715 1.00 46.28 370 ALA A C 1
ATOM 2924 O O . ALA A 1 370 ? -2.095 -12.668 22.508 1.00 46.28 370 ALA A O 1
ATOM 2925 N N . SER A 1 371 ? -1.627 -14.855 22.326 1.00 48.19 371 SER A N 1
ATOM 2926 C CA . SER A 1 371 ? -2.945 -15.293 21.832 1.00 48.19 371 SER A CA 1
ATOM 2927 C C . SER A 1 371 ? -4.111 -14.844 22.734 1.00 48.19 371 SER A C 1
ATOM 2929 O O . SER A 1 371 ? -5.227 -14.641 22.255 1.00 48.19 371 SER A O 1
ATOM 2931 N N . GLY A 1 372 ? -3.844 -14.609 24.025 1.00 53.88 372 GLY A N 1
ATOM 2932 C CA . GLY A 1 372 ? -4.802 -14.081 24.996 1.00 53.88 372 GLY A CA 1
ATOM 2933 C C . GLY A 1 372 ? -5.308 -12.665 24.702 1.00 53.88 372 GLY A C 1
ATOM 2934 O O . GLY A 1 372 ? -6.432 -12.348 25.071 1.00 53.88 372 GLY A O 1
ATOM 2935 N N . PHE A 1 373 ? -4.551 -11.827 23.986 1.00 61.28 373 PHE A N 1
ATOM 2936 C CA . PHE A 1 373 ? -4.982 -10.459 23.673 1.00 61.28 373 PHE A CA 1
ATOM 2937 C C . PHE A 1 373 ? -6.189 -10.429 22.722 1.00 61.28 373 PHE A C 1
ATOM 2939 O O . PHE A 1 373 ? -7.132 -9.668 22.933 1.00 61.28 373 PHE A O 1
ATOM 2946 N N . PHE A 1 374 ? -6.210 -11.311 21.717 1.00 60.47 374 PHE A N 1
ATOM 2947 C CA . PHE A 1 374 ? -7.347 -11.441 20.802 1.00 60.47 374 PHE A CA 1
ATOM 2948 C C . PHE A 1 374 ? -8.594 -11.974 21.515 1.00 60.47 374 PHE A C 1
ATOM 2950 O O . PHE A 1 374 ? -9.687 -11.456 21.297 1.00 60.47 374 PHE A O 1
ATOM 2957 N N . MET A 1 375 ? -8.424 -12.953 22.409 1.00 58.06 375 MET A N 1
ATOM 2958 C CA . MET A 1 375 ? -9.514 -13.479 23.240 1.00 58.06 375 MET A CA 1
ATOM 2959 C C . MET A 1 375 ? -10.051 -12.421 24.211 1.00 58.06 375 MET A C 1
ATOM 2961 O O . MET A 1 375 ? -11.256 -12.347 24.435 1.00 58.06 375 MET A O 1
ATOM 2965 N N . PHE A 1 376 ? -9.179 -11.561 24.743 1.00 61.78 376 PHE A N 1
ATOM 2966 C CA . PHE A 1 376 ? -9.567 -10.470 25.631 1.00 61.78 376 PHE A CA 1
ATOM 2967 C C . PHE A 1 376 ? -10.341 -9.370 24.897 1.00 61.78 376 PHE A C 1
ATOM 2969 O O . PHE A 1 376 ? -11.371 -8.936 25.397 1.00 61.78 376 PHE A O 1
ATOM 2976 N N . ILE A 1 377 ? -9.917 -8.970 23.690 1.00 63.44 377 ILE A N 1
ATOM 2977 C CA . ILE A 1 377 ? -10.696 -8.042 22.850 1.00 63.44 377 ILE A CA 1
ATOM 2978 C C . ILE A 1 377 ? -12.055 -8.645 22.508 1.00 63.44 377 ILE A C 1
ATOM 2980 O O . ILE A 1 377 ? -13.067 -7.962 22.623 1.00 63.44 377 ILE A O 1
ATOM 2984 N N . PHE A 1 378 ? -12.095 -9.923 22.123 1.00 62.66 378 PHE A N 1
ATOM 2985 C CA . PHE A 1 378 ? -13.351 -10.596 21.806 1.00 62.66 378 PHE A CA 1
ATOM 2986 C C . PHE A 1 378 ? -14.294 -10.610 23.017 1.00 62.66 378 PHE A C 1
ATOM 2988 O O . PHE A 1 378 ? -15.460 -10.251 22.885 1.00 62.66 378 PHE A O 1
ATOM 2995 N N . SER A 1 379 ? -13.771 -10.930 24.205 1.00 60.19 379 SER A N 1
ATOM 2996 C CA . SER A 1 379 ? -14.520 -10.912 25.466 1.00 60.19 379 SER A CA 1
ATOM 2997 C C . SER A 1 379 ? -14.993 -9.505 25.851 1.00 60.19 379 SER A C 1
ATOM 2999 O O . SER A 1 379 ? -16.165 -9.318 26.159 1.00 60.19 379 SER A O 1
ATOM 3001 N N . ALA A 1 380 ? -14.125 -8.494 25.766 1.00 60.34 380 ALA A N 1
ATOM 3002 C CA . ALA A 1 380 ? -14.463 -7.109 26.088 1.00 60.34 380 ALA A CA 1
ATOM 3003 C C . ALA A 1 380 ? -15.501 -6.526 25.115 1.00 60.34 380 ALA A C 1
ATOM 3005 O O . ALA A 1 380 ? -16.453 -5.878 25.535 1.00 60.34 380 ALA A O 1
ATOM 3006 N N . CYS A 1 381 ? -15.377 -6.788 23.812 1.00 59.72 381 CYS A N 1
ATOM 3007 C CA . CYS A 1 381 ? -16.387 -6.369 22.843 1.00 59.72 381 CYS A CA 1
ATOM 3008 C C . CYS A 1 381 ? -17.717 -7.106 23.055 1.00 59.72 381 CYS A C 1
ATOM 3010 O O . CYS A 1 381 ? -18.771 -6.488 22.929 1.00 59.72 381 CYS A O 1
ATOM 3012 N N . TRP A 1 382 ? -17.678 -8.394 23.408 1.00 60.19 382 TRP A N 1
ATOM 3013 C CA . TRP A 1 382 ? -18.875 -9.191 23.677 1.00 60.19 382 TRP A CA 1
ATOM 3014 C C . TRP A 1 382 ? -19.628 -8.722 24.927 1.00 60.19 382 TRP A C 1
ATOM 3016 O O . TRP A 1 382 ? -20.855 -8.653 24.916 1.00 60.19 382 TRP A O 1
ATOM 3026 N N . THR A 1 383 ? -18.915 -8.369 26.001 1.00 57.75 383 THR A N 1
ATOM 3027 C CA . THR A 1 383 ? -19.537 -7.865 27.236 1.00 57.75 383 THR A CA 1
ATOM 3028 C C . THR A 1 383 ? -20.039 -6.433 27.101 1.00 57.75 383 THR A C 1
ATOM 3030 O O . THR A 1 383 ? -21.044 -6.088 27.719 1.00 57.75 383 THR A O 1
ATOM 3033 N N . MET A 1 384 ? -19.384 -5.603 26.285 1.00 57.94 384 MET A N 1
ATOM 3034 C CA . MET A 1 384 ? -19.799 -4.213 26.076 1.00 57.94 384 MET A CA 1
ATOM 3035 C C . MET A 1 384 ? -20.951 -4.067 25.074 1.00 57.94 384 MET A C 1
ATOM 3037 O O . MET A 1 384 ? -21.714 -3.110 25.184 1.00 57.94 384 MET A O 1
ATOM 3041 N N . PHE A 1 385 ? -21.114 -4.999 24.126 1.00 62.00 385 PHE A N 1
ATOM 3042 C CA . PHE A 1 385 ? -22.111 -4.888 23.059 1.00 62.00 385 PHE A CA 1
ATOM 3043 C C . PHE A 1 385 ? -22.870 -6.208 22.855 1.00 62.00 385 PHE A C 1
ATOM 3045 O O . PHE A 1 385 ? -22.402 -7.141 22.203 1.00 62.00 385 PHE A O 1
ATOM 3052 N N . VAL A 1 386 ? -24.093 -6.278 23.388 1.00 55.78 386 VAL A N 1
ATOM 3053 C CA . VAL A 1 386 ? -24.981 -7.439 23.222 1.00 55.78 386 VAL A CA 1
ATOM 3054 C C . VAL A 1 386 ? -25.393 -7.563 21.744 1.00 55.78 386 VAL A C 1
ATOM 3056 O O . VAL A 1 386 ? -25.951 -6.623 21.175 1.00 55.78 386 VAL A O 1
ATOM 3059 N N . ASN A 1 387 ? -25.168 -8.737 21.136 1.00 64.38 387 ASN A N 1
ATOM 3060 C CA . ASN A 1 387 ? -25.416 -9.063 19.715 1.00 64.38 387 ASN A CA 1
ATOM 3061 C C . ASN A 1 387 ? -24.417 -8.476 18.695 1.00 64.38 387 ASN A C 1
ATOM 3063 O O . ASN A 1 387 ? -24.804 -8.145 17.572 1.00 64.38 387 ASN A O 1
ATOM 3067 N N . PHE A 1 388 ? -23.140 -8.364 19.062 1.00 69.62 388 PHE A N 1
ATOM 3068 C CA . PHE A 1 388 ? -22.093 -7.823 18.194 1.00 69.62 388 PHE A CA 1
ATOM 3069 C C . PHE A 1 388 ? -21.151 -8.924 17.678 1.00 69.62 388 PHE A C 1
ATOM 3071 O O . PHE A 1 388 ? -20.475 -9.596 18.455 1.00 69.62 388 PHE A O 1
ATOM 3078 N N . GLN A 1 389 ? -21.097 -9.133 16.360 1.00 78.88 389 GLN A N 1
ATOM 3079 C CA . GLN A 1 389 ? -20.189 -10.101 15.733 1.00 78.88 389 GLN A CA 1
ATOM 3080 C C . GLN A 1 389 ? -18.870 -9.424 15.356 1.00 78.88 389 GLN A C 1
ATOM 3082 O O . GLN A 1 389 ? -18.862 -8.490 14.555 1.00 78.88 389 GLN A O 1
ATOM 3087 N N . VAL A 1 390 ? -17.747 -9.913 15.889 1.00 77.81 390 VAL A N 1
ATOM 3088 C CA . VAL A 1 390 ? -16.414 -9.359 15.607 1.00 77.81 390 VAL A CA 1
ATOM 3089 C C . VAL A 1 390 ? -15.630 -10.293 14.686 1.00 77.81 390 VAL A C 1
ATOM 3091 O O . VAL A 1 390 ? -15.380 -11.449 15.014 1.00 77.81 390 VAL A O 1
ATOM 3094 N N . TYR A 1 391 ? -15.193 -9.770 13.542 1.00 79.69 391 TYR A N 1
ATOM 3095 C CA . TYR A 1 391 ? -14.314 -10.449 12.594 1.00 79.69 391 TYR A CA 1
ATOM 3096 C C . TYR A 1 391 ? -12.945 -9.779 12.593 1.00 79.69 391 TYR A C 1
ATOM 3098 O O . TYR A 1 391 ? -12.802 -8.658 12.105 1.00 79.69 391 TYR A O 1
ATOM 3106 N N . ILE A 1 392 ? -11.934 -10.476 13.109 1.00 77.81 392 ILE A N 1
ATOM 3107 C CA . ILE A 1 392 ? -10.557 -9.977 13.158 1.00 77.81 392 ILE A CA 1
ATOM 3108 C C . ILE A 1 392 ? -9.783 -10.499 11.949 1.00 77.81 392 ILE A C 1
ATOM 3110 O O . ILE A 1 392 ? -9.824 -11.689 11.640 1.00 77.81 392 ILE A O 1
ATOM 3114 N N . PHE A 1 393 ? -9.054 -9.615 11.271 1.00 74.62 393 PHE A N 1
ATOM 3115 C CA . PHE A 1 393 ? -8.132 -9.988 10.202 1.00 74.62 393 PHE A CA 1
ATOM 3116 C C . PHE A 1 393 ? -6.796 -9.250 10.348 1.00 74.62 393 PHE A C 1
ATOM 3118 O O . PHE A 1 393 ? -6.731 -8.126 10.844 1.00 74.62 393 PHE A O 1
ATOM 3125 N N . VAL A 1 394 ? -5.712 -9.910 9.936 1.00 64.31 394 VAL A N 1
ATOM 3126 C CA . VAL A 1 394 ? -4.331 -9.437 10.133 1.00 64.31 394 VAL A CA 1
ATOM 3127 C C . VAL A 1 394 ? -3.653 -9.226 8.777 1.00 64.31 394 VAL A C 1
ATOM 3129 O O . VAL A 1 394 ? -3.788 -10.066 7.879 1.00 64.31 394 VAL A O 1
ATOM 3132 N N . ILE A 1 395 ? -2.924 -8.109 8.641 1.00 56.34 395 ILE A N 1
ATOM 3133 C CA . ILE A 1 395 ? -2.135 -7.741 7.449 1.00 56.34 395 ILE A CA 1
ATOM 3134 C C . ILE A 1 395 ? -0.680 -8.177 7.536 1.00 56.34 395 ILE A C 1
ATOM 3136 O O . ILE A 1 395 ? -0.165 -8.605 8.588 1.00 56.34 395 ILE A O 1
#

Foldseek 3Di:
DDPVVLVVVVWDADPNDTHHPVVVCVVVVHDPVRSVVVVVCVVVPDPPPDDPCPVDPDDDPLLVLLVVLLVVVCVLFWDWDQVDWDQDPVRDTDTAIEGQQLDDLVVSLVVSQVVCVVVVHDRDDPVSSVVCCVVPVPSYDYDDDDPVRDDPLSVVLVVVLVPDDDPVSNVVSVVVNSVVSNVVVVQVVVLVVLQVVLQVCLQAEKEKEKDKDDQVVVFPPDDPDDDPCCVVPPPHDTFGKIKMKMAMHSFFPGIEIAMDGPDVDHPDLVVVLVRVVLVQVCRQFPFPDPPRYSPPPDPPGCVVVVVCVVPPVNVCVVVPDPDDPDPCPVPPPPDDDDDDDPDPGDGTDGDDGRQEYEYEYPPPCVSDVDPVSVVVSVVSCCVSDPNHHYHYDYD

Radius of gyration: 36.35 Å; chains: 1; bounding box: 54×54×135 Å

Secondary structure (DSSP, 8-state):
--HHHHHHTT-EEETTEEE-HHHHHHHTT--HHHHHHHHHHGGG----------S--PPPHHHHHHHHHHHHHHHHH-EEEEEEEEE-TTS-EEEEEEEPTT--HHHHHHHHHHHHHHTTPPPPPHHHHHHHHHHH-TTEEEPP--GGG--HHHHHHHHHHHH---HHHHHHHHHHHHHHHHHHHHHHHHHHHHHHHHHH-TTTEEEEEEEE--HHHH-BS--SS--HHHHHSSS---B-EEEEEEEEESSSS-EEEEEEETTSSTT-HHHHHHHHHHHHHHHHEE-SSS--BTTTS-TTSSHHHHHHHH-HHHHHHHHT--S---TTHHHHS------------PPPEE-PPPSEEEEEE-SHHHH---HHHHHHHHHHHHHHSTT-EEEEE--

pLDDT: mean 71.61, std 18.27, range [28.83, 94.31]

Sequence (395 aa):
MRHEDAIDQGKHIIDQTLICKMAFWTIYGFSKSKYYAMMAKAPLGIVRGYHGNNGTLKPRGSTVQAHAVLGQLLTELVEPMPHMQKTLEDDSSVIVYMLPSCYTKKSIMEEVNCKIDSIGGEKISKSLFYKHWKASCRNYKFHKRGAFAKCDTCVTLKLKLMEERRPDFRRPIEEERNKHMRKQMSRRNVYYAKRALAKAQPEKYLCLIHDKMDQNKTNIPRLANNMKRLHSGGSCMPLPVSLTGMLTHGREPGAFCHLSVNGLWPGDPNFTVSSFARCLRDLEFVPDCGDHTGDLSRTTSNIPLFSSLLDQSAFIATMGREGAIDSTYFQQHGNGNMPSARNSVRSPTFKKLPPVLMLQMDNSAKDNSASGFFMFIFSACWTMFVNFQVYIFVI